Protein AF-A0A419J315-F1 (afdb_monomer_lite)

Structure (mmCIF, N/CA/C/O backbone):
data_AF-A0A419J315-F1
#
_entry.id   AF-A0A419J315-F1
#
loop_
_atom_site.group_PDB
_atom_site.id
_atom_site.type_symbol
_atom_site.label_atom_id
_atom_site.label_alt_id
_atom_site.label_comp_id
_atom_site.label_asym_id
_atom_site.label_entity_id
_atom_site.label_seq_id
_atom_site.pdbx_PDB_ins_code
_atom_site.Cartn_x
_atom_site.Cartn_y
_atom_site.Cartn_z
_atom_site.occupancy
_atom_site.B_iso_or_equiv
_atom_site.auth_seq_id
_atom_site.auth_comp_id
_atom_site.auth_asym_id
_atom_site.auth_atom_id
_atom_site.pdbx_PDB_model_num
ATOM 1 N N . MET A 1 1 ? -67.807 -44.925 152.491 1.00 48.72 1 MET A N 1
ATOM 2 C CA . MET A 1 1 ? -67.220 -45.698 151.368 1.00 48.72 1 MET A CA 1
ATOM 3 C C . MET A 1 1 ? -68.421 -46.192 150.559 1.00 48.72 1 MET A C 1
ATOM 5 O O . MET A 1 1 ? -69.173 -46.957 151.130 1.00 48.72 1 MET A O 1
ATOM 9 N N . ILE A 1 2 ? -68.850 -45.632 149.417 1.00 40.81 2 ILE A N 1
ATOM 10 C CA . ILE A 1 2 ? -68.286 -45.580 148.043 1.00 40.81 2 ILE A CA 1
ATOM 11 C C . ILE A 1 2 ? -69.176 -44.570 147.248 1.00 40.81 2 ILE A C 1
ATOM 13 O O . ILE A 1 2 ? -70.391 -44.683 147.312 1.00 40.81 2 ILE A O 1
ATOM 17 N N . ARG A 1 3 ? -68.647 -43.406 146.827 1.00 40.25 3 ARG A N 1
ATOM 18 C CA . ARG A 1 3 ? -68.330 -42.902 145.454 1.00 40.25 3 ARG A CA 1
ATOM 19 C C . ARG A 1 3 ? -69.473 -42.364 144.549 1.00 40.25 3 ARG A C 1
ATOM 21 O O . ARG A 1 3 ? -70.378 -43.078 144.152 1.00 40.25 3 ARG A O 1
ATOM 28 N N . LYS A 1 4 ? -69.265 -41.085 144.178 1.00 53.16 4 LYS A N 1
ATOM 29 C CA . LYS A 1 4 ? -69.706 -40.265 143.023 1.00 53.16 4 LYS A CA 1
ATOM 30 C C . LYS A 1 4 ? -69.964 -41.030 141.710 1.00 53.16 4 LYS A C 1
ATOM 32 O O . LYS A 1 4 ? -69.176 -41.921 141.427 1.00 53.16 4 LYS A O 1
ATOM 37 N N . ILE A 1 5 ? -70.911 -40.542 140.885 1.00 44.50 5 ILE A N 1
ATOM 38 C CA . ILE A 1 5 ? -70.876 -40.420 139.397 1.00 44.50 5 ILE A CA 1
ATOM 39 C C . ILE A 1 5 ? -72.113 -39.591 138.939 1.00 44.50 5 ILE A C 1
ATOM 41 O O . ILE A 1 5 ? -73.244 -40.003 139.157 1.00 44.50 5 ILE A O 1
ATOM 45 N N . SER A 1 6 ? -71.891 -38.330 138.520 1.00 46.44 6 SER A N 1
ATOM 46 C CA . SER A 1 6 ? -72.154 -37.750 137.171 1.00 46.44 6 SER A CA 1
ATOM 47 C C . SER A 1 6 ? -73.630 -37.449 136.849 1.00 46.44 6 SER A C 1
ATOM 49 O O . SER A 1 6 ? -74.383 -38.379 136.626 1.00 46.44 6 SER A O 1
ATOM 51 N N . VAL A 1 7 ? -74.172 -36.229 136.702 1.00 49.31 7 VAL A N 1
ATOM 52 C CA . VAL A 1 7 ? -73.713 -34.867 136.302 1.00 49.31 7 VAL A CA 1
ATOM 53 C C . VAL A 1 7 ? -73.042 -34.755 134.918 1.00 49.31 7 VAL A C 1
ATOM 55 O O . VAL A 1 7 ? -72.811 -33.656 134.440 1.00 49.31 7 VAL A O 1
ATOM 58 N N . VAL A 1 8 ? -72.820 -35.853 134.186 1.00 47.88 8 VAL A N 1
ATOM 59 C CA . VAL A 1 8 ? -72.066 -35.805 132.905 1.00 47.88 8 VAL A CA 1
ATOM 60 C C . VAL A 1 8 ? -72.914 -36.121 131.662 1.00 47.88 8 VAL A C 1
ATOM 62 O O . VAL A 1 8 ? -72.486 -35.847 130.550 1.00 47.88 8 VAL A O 1
ATOM 65 N N . ALA A 1 9 ? -74.148 -36.613 131.798 1.00 46.22 9 ALA A N 1
ATOM 66 C CA . ALA A 1 9 ? -74.893 -37.108 130.633 1.00 46.22 9 ALA A CA 1
ATOM 67 C C . ALA A 1 9 ? -75.728 -36.059 129.866 1.00 46.22 9 ALA A C 1
ATOM 69 O O . ALA A 1 9 ? -76.146 -36.347 128.751 1.00 46.22 9 ALA A O 1
ATOM 70 N N . LEU A 1 10 ? -75.968 -34.856 130.408 1.00 41.69 10 LEU A N 1
ATOM 71 C CA . LEU A 1 10 ? -76.862 -33.869 129.766 1.00 41.69 10 LEU A CA 1
ATOM 72 C C . LEU A 1 10 ? -76.139 -32.665 129.129 1.00 41.69 10 LEU A C 1
ATOM 74 O O . LEU A 1 10 ? -76.774 -31.861 128.458 1.00 41.69 10 LEU A O 1
ATOM 78 N N . CYS A 1 11 ? -74.812 -32.570 129.263 1.00 45.22 11 CYS A N 1
ATOM 79 C CA . CYS A 1 11 ? -73.994 -31.523 128.627 1.00 45.22 11 CYS A CA 1
ATOM 80 C C . CYS A 1 11 ? -73.367 -31.943 127.281 1.00 45.22 11 CYS A C 1
ATOM 82 O O . CYS A 1 11 ? -72.535 -31.211 126.756 1.00 45.22 11 CYS A O 1
ATOM 84 N N . ILE A 1 12 ? -73.728 -33.103 126.715 1.00 52.25 12 ILE A N 1
ATOM 85 C CA . ILE A 1 12 ? -73.026 -33.683 125.550 1.00 52.25 12 ILE A CA 1
ATOM 86 C C . ILE A 1 12 ? -73.740 -33.459 124.199 1.00 52.25 12 ILE A C 1
ATOM 88 O O . ILE A 1 12 ? -73.181 -33.809 123.169 1.00 52.25 12 ILE A O 1
ATOM 92 N N . ILE A 1 13 ? -74.923 -32.833 124.131 1.00 47.94 13 ILE A N 1
ATOM 93 C CA . ILE A 1 13 ? -75.689 -32.813 122.859 1.00 47.94 13 ILE A CA 1
ATOM 94 C C . ILE A 1 13 ? -75.848 -31.438 122.183 1.00 47.94 13 ILE A C 1
ATOM 96 O O . ILE A 1 13 ? -76.249 -31.407 121.028 1.00 47.94 13 ILE A O 1
ATOM 100 N N . LEU A 1 14 ? -75.463 -30.300 122.777 1.00 45.94 14 LEU A N 1
ATOM 101 C CA . LEU A 1 14 ? -75.702 -29.000 122.112 1.00 45.94 14 LEU A CA 1
ATOM 102 C C . LEU A 1 14 ? -74.566 -27.967 122.209 1.00 45.94 14 LEU A C 1
ATOM 104 O O . LEU A 1 14 ? -74.804 -26.770 122.331 1.00 45.94 14 LEU A O 1
ATOM 108 N N . LEU A 1 15 ? -73.320 -28.419 122.090 1.00 45.47 15 LEU A N 1
ATOM 109 C CA . LEU A 1 15 ? -72.230 -27.565 121.617 1.00 45.47 15 LEU A CA 1
ATOM 110 C C . LEU A 1 15 ? -71.764 -28.148 120.288 1.00 45.47 15 LEU A C 1
ATOM 112 O O . LEU A 1 15 ? -70.861 -28.979 120.241 1.00 45.47 15 LEU A O 1
ATOM 116 N N . ALA A 1 16 ? -72.425 -27.729 119.208 1.00 50.03 16 ALA A N 1
ATOM 117 C CA . ALA A 1 16 ? -71.843 -27.777 117.877 1.00 50.03 16 ALA A CA 1
ATOM 118 C C . ALA A 1 16 ? -70.622 -26.849 117.897 1.00 50.03 16 ALA A C 1
ATOM 120 O O . ALA A 1 16 ? -70.699 -25.663 117.588 1.00 50.03 16 ALA A O 1
ATOM 121 N N . ILE A 1 17 ? -69.501 -27.384 118.376 1.00 52.06 17 ILE A N 1
ATOM 122 C CA . ILE A 1 17 ? -68.183 -26.819 118.143 1.00 52.06 17 ILE A CA 1
ATOM 123 C C . ILE A 1 17 ? -68.009 -26.946 116.634 1.00 52.06 17 ILE A C 1
ATOM 125 O O . ILE A 1 17 ? -67.772 -28.039 116.121 1.00 52.06 17 ILE A O 1
ATOM 129 N N . ASN A 1 18 ? -68.240 -25.853 115.914 1.00 51.28 18 ASN A N 1
ATOM 130 C CA . ASN A 1 18 ? -67.851 -25.759 114.520 1.00 51.28 18 ASN A CA 1
ATOM 131 C C . ASN A 1 18 ? -66.328 -25.901 114.495 1.00 51.28 18 ASN A C 1
ATOM 133 O O . ASN A 1 18 ? -65.599 -24.955 114.769 1.00 51.28 18 ASN A O 1
ATOM 137 N N . ALA A 1 19 ? -65.861 -27.119 114.236 1.00 52.50 19 ALA A N 1
ATOM 138 C CA . ALA A 1 19 ? -64.467 -27.449 113.987 1.00 52.50 19 ALA A CA 1
ATOM 139 C C . ALA A 1 19 ? -64.084 -27.020 112.561 1.00 52.50 19 ALA A C 1
ATOM 141 O O . ALA A 1 19 ? -63.634 -27.832 111.756 1.00 52.50 19 ALA A O 1
ATOM 142 N N . PHE A 1 20 ? -64.310 -25.748 112.239 1.00 55.22 20 PHE A N 1
ATOM 143 C CA . PHE A 1 20 ? -63.780 -25.118 111.039 1.00 55.22 20 PHE A CA 1
ATOM 144 C C . PHE A 1 20 ? -62.662 -24.174 111.475 1.00 55.22 20 PHE A C 1
ATOM 146 O O . PHE A 1 20 ? -62.770 -23.521 112.512 1.00 55.22 20 PHE A O 1
ATOM 153 N N . ALA A 1 21 ? -61.552 -24.189 110.737 1.00 59.53 21 ALA A N 1
ATOM 154 C CA . ALA A 1 21 ? -60.417 -23.310 110.988 1.00 59.53 21 ALA A CA 1
ATOM 155 C C . ALA A 1 21 ? -60.885 -21.845 111.065 1.00 59.53 21 ALA A C 1
ATOM 157 O O . ALA A 1 21 ? -61.791 -21.461 110.329 1.00 59.53 21 ALA A O 1
ATOM 158 N N . ASP A 1 22 ? -60.248 -21.049 111.933 1.00 62.78 22 ASP A N 1
ATOM 159 C CA . ASP A 1 22 ? -60.593 -19.647 112.265 1.00 62.78 22 ASP A CA 1
ATOM 160 C C . ASP A 1 22 ? -60.729 -18.731 111.029 1.00 62.78 22 ASP A C 1
ATOM 162 O O . ASP A 1 22 ? -61.343 -17.671 111.072 1.00 62.78 22 ASP A O 1
ATOM 166 N N . ASP A 1 23 ? -60.178 -19.178 109.901 1.00 67.19 23 ASP A N 1
ATOM 167 C CA . ASP A 1 23 ? -60.066 -18.428 108.662 1.00 67.19 23 ASP A CA 1
ATOM 168 C C . ASP A 1 23 ? -61.000 -18.925 107.544 1.00 67.19 23 ASP A C 1
ATOM 170 O O . ASP A 1 23 ? -60.824 -18.552 106.387 1.00 67.19 23 ASP A O 1
ATOM 174 N N . VAL A 1 24 ? -61.993 -19.772 107.856 1.00 70.69 24 VAL A N 1
ATOM 175 C CA . VAL A 1 24 ? -63.027 -20.226 106.908 1.00 70.69 24 VAL A CA 1
ATOM 176 C C . VAL A 1 24 ? -64.416 -19.866 107.432 1.00 70.69 24 VAL A C 1
ATOM 178 O O . VAL A 1 24 ? -64.841 -20.340 108.482 1.00 70.69 24 VAL A O 1
ATOM 181 N N . SER A 1 25 ? -65.168 -19.068 106.674 1.00 72.38 25 SER A N 1
ATOM 182 C CA . SER A 1 25 ? -66.576 -18.770 106.955 1.00 72.38 25 SER A CA 1
ATOM 183 C C . SER A 1 25 ? -67.476 -19.339 105.864 1.00 72.38 25 SER A C 1
ATOM 185 O O . SER A 1 25 ? -67.150 -19.272 104.681 1.00 72.38 25 SER A O 1
ATOM 187 N N . ILE A 1 26 ? -68.615 -19.903 106.262 1.00 74.88 26 ILE A N 1
ATOM 188 C CA . ILE A 1 26 ? -69.674 -20.326 105.345 1.00 74.88 26 ILE A CA 1
ATOM 189 C C . ILE A 1 26 ? -70.884 -19.448 105.636 1.00 74.88 26 ILE A C 1
ATOM 191 O O . ILE A 1 26 ? -71.366 -19.424 106.770 1.00 74.88 26 ILE A O 1
ATOM 195 N N . ASP A 1 27 ? -71.345 -18.684 104.647 1.00 74.62 27 ASP A N 1
ATOM 196 C CA . ASP A 1 27 ? -72.536 -17.854 104.828 1.00 74.62 27 ASP A CA 1
ATOM 197 C C . ASP A 1 27 ? -73.837 -18.670 104.710 1.00 74.62 27 ASP A C 1
ATOM 199 O O . ASP A 1 27 ? -73.843 -19.851 104.362 1.00 74.62 27 ASP A O 1
ATOM 203 N N . SER A 1 28 ? -74.975 -18.043 105.013 1.00 72.44 28 SER A N 1
ATOM 204 C CA . SER A 1 28 ? -76.290 -18.699 104.974 1.00 72.44 28 SER A CA 1
ATOM 205 C C . SER A 1 28 ? -76.731 -19.144 103.575 1.00 72.44 28 SER A C 1
ATOM 207 O O . SER A 1 28 ? -77.719 -19.866 103.458 1.00 72.44 28 SER A O 1
ATOM 209 N N . SER A 1 29 ? -76.016 -18.727 102.526 1.00 68.94 29 SER A N 1
ATOM 210 C CA . SER A 1 29 ? -76.229 -19.176 101.148 1.00 68.94 29 SER A CA 1
ATOM 211 C C . SER A 1 29 ? -75.293 -20.328 100.762 1.00 68.94 29 SER A C 1
ATOM 213 O O . SER A 1 29 ? -75.338 -20.791 99.625 1.00 68.94 29 SER A O 1
ATOM 215 N N . GLY A 1 30 ? -74.468 -20.812 101.698 1.00 70.31 30 GLY A N 1
ATOM 216 C CA . GLY A 1 30 ? -73.513 -21.894 101.478 1.00 70.31 30 GLY A CA 1
ATOM 217 C C . GLY A 1 30 ? -72.209 -21.447 100.817 1.00 70.31 30 GLY A C 1
ATOM 218 O O . GLY A 1 30 ? -71.422 -22.307 100.423 1.00 70.31 30 GLY A O 1
ATOM 219 N N . ASN A 1 31 ? -71.952 -20.138 100.691 1.00 71.12 31 ASN A N 1
ATOM 220 C CA . ASN A 1 31 ? -70.699 -19.664 100.107 1.00 71.12 31 ASN A CA 1
ATOM 221 C C . ASN A 1 31 ? -69.565 -19.846 101.113 1.00 71.12 31 ASN A C 1
ATOM 223 O O . ASN A 1 31 ? -69.622 -19.294 102.213 1.00 71.12 31 ASN A O 1
ATOM 227 N N . VAL A 1 32 ? -68.525 -20.575 100.715 1.00 75.38 32 VAL A N 1
ATOM 228 C CA . VAL A 1 32 ? -67.302 -20.751 101.503 1.00 75.38 32 VAL A CA 1
ATOM 229 C C . VAL A 1 32 ? -66.340 -19.608 101.183 1.00 75.38 32 VAL A C 1
ATOM 231 O O . VAL A 1 32 ? -65.978 -19.403 100.026 1.00 75.38 32 VAL A O 1
ATOM 234 N N . LYS A 1 33 ? -65.918 -18.861 102.204 1.00 70.88 33 LYS A N 1
ATOM 235 C CA . LYS A 1 33 ? -64.875 -17.834 102.122 1.00 70.88 33 LYS A CA 1
ATOM 236 C C . LYS A 1 33 ? -63.720 -18.243 103.016 1.00 70.88 33 LYS A C 1
ATOM 238 O O . LYS A 1 33 ? -63.938 -18.474 104.203 1.00 70.88 33 LYS A O 1
ATOM 243 N N . THR A 1 34 ? -62.516 -18.288 102.469 1.00 73.44 34 THR A N 1
ATOM 244 C CA . THR A 1 34 ? -61.284 -18.392 103.255 1.00 73.44 34 THR A CA 1
ATOM 245 C C . THR A 1 34 ? -60.625 -17.015 103.361 1.00 73.44 34 THR A C 1
ATOM 247 O O . THR A 1 34 ? -60.833 -16.183 102.476 1.00 73.44 34 THR A O 1
ATOM 250 N N . GLY A 1 35 ? -59.831 -16.750 104.398 1.00 69.75 35 GLY A N 1
ATOM 251 C CA . GLY A 1 35 ? -59.024 -15.525 104.475 1.00 69.75 35 GLY A CA 1
ATOM 252 C C . GLY A 1 35 ? -59.645 -14.307 105.099 1.00 69.75 35 GLY A C 1
ATOM 253 O O . GLY A 1 35 ? -59.346 -13.178 104.715 1.00 69.75 35 GLY A O 1
ATOM 254 N N . VAL A 1 36 ? -60.555 -14.532 106.028 1.00 63.62 36 VAL A N 1
ATOM 255 C CA . VAL A 1 36 ? -61.352 -13.485 106.646 1.00 63.62 36 VAL A CA 1
ATOM 256 C C . VAL A 1 36 ? -60.534 -12.665 107.658 1.00 63.62 36 VAL A C 1
ATOM 258 O O . VAL A 1 36 ? -60.935 -11.539 107.955 1.00 63.62 36 VAL A O 1
ATOM 261 N N . SER A 1 37 ? -59.393 -13.172 108.163 1.00 64.62 37 SER A N 1
ATOM 262 C CA . SER A 1 37 ? -58.620 -12.512 109.235 1.00 64.62 37 SER A CA 1
ATOM 263 C C . SER A 1 37 ? -57.220 -11.977 108.871 1.00 64.62 37 SER A C 1
ATOM 265 O O . SER A 1 37 ? -56.680 -11.183 109.647 1.00 64.62 37 SER A O 1
ATOM 267 N N . ASN A 1 38 ? -56.602 -12.342 107.733 1.00 56.88 38 ASN A N 1
ATOM 268 C CA . ASN A 1 38 ? -55.237 -11.897 107.377 1.00 56.88 38 ASN A CA 1
ATOM 269 C C . ASN A 1 38 ? -54.911 -11.989 105.866 1.00 56.88 38 ASN A C 1
ATOM 271 O O . ASN A 1 38 ? -55.544 -12.720 105.119 1.00 56.88 38 ASN A O 1
ATOM 275 N N . ALA A 1 39 ? -53.901 -11.224 105.420 1.00 56.06 39 ALA A N 1
ATOM 276 C CA . ALA A 1 39 ? -53.636 -10.893 104.008 1.00 56.06 39 ALA A CA 1
ATOM 277 C C . ALA A 1 39 ? -53.181 -12.043 103.081 1.00 56.06 39 ALA A C 1
ATOM 279 O O . ALA A 1 39 ? -53.161 -11.848 101.870 1.00 56.06 39 ALA A O 1
ATOM 280 N N . ASN A 1 40 ? -52.836 -13.222 103.609 1.00 57.28 40 ASN A N 1
ATOM 281 C CA . ASN A 1 40 ? -52.313 -14.346 102.819 1.00 57.28 40 ASN A CA 1
ATOM 282 C C . ASN A 1 40 ? -53.146 -15.602 103.055 1.00 57.28 40 ASN A C 1
ATOM 284 O O . ASN A 1 40 ? -52.690 -16.561 103.676 1.00 57.28 40 ASN A O 1
ATOM 288 N N . ALA A 1 41 ? -54.383 -15.568 102.592 1.00 57.16 41 ALA A N 1
ATOM 289 C CA . ALA A 1 41 ? -55.269 -16.702 102.695 1.00 57.16 41 ALA A CA 1
ATOM 290 C C . ALA A 1 41 ? -55.260 -17.520 101.417 1.00 57.16 41 ALA A C 1
ATOM 292 O O . ALA A 1 41 ? -55.690 -17.056 100.362 1.00 57.16 41 ALA A O 1
ATOM 293 N N . GLU A 1 42 ? -54.773 -18.744 101.528 1.00 60.69 42 GLU A N 1
ATOM 294 C CA . GLU A 1 42 ? -54.694 -19.675 100.418 1.00 60.69 42 GLU A CA 1
ATOM 295 C C . GLU A 1 42 ? -55.783 -20.738 100.584 1.00 60.69 42 GLU A C 1
ATOM 297 O O . GLU A 1 42 ? -55.799 -21.488 101.561 1.00 60.69 42 GLU A O 1
ATOM 302 N N . PHE A 1 43 ? -56.727 -20.782 99.642 1.00 68.25 43 PHE A N 1
ATOM 303 C CA . PHE A 1 43 ? -57.645 -21.910 99.507 1.00 68.25 43 PHE A CA 1
ATOM 304 C C . PHE A 1 43 ? -57.031 -22.916 98.538 1.00 68.25 43 PHE A C 1
ATOM 306 O O . PHE A 1 43 ? -57.251 -22.849 97.328 1.00 68.25 43 PHE A O 1
ATOM 313 N N . GLU A 1 44 ? -56.221 -23.827 99.071 1.00 63.34 44 GLU A N 1
ATOM 314 C CA . GLU A 1 44 ? -55.621 -24.899 98.285 1.00 63.34 44 GLU A CA 1
ATOM 315 C C . GLU A 1 44 ? -56.597 -26.082 98.172 1.00 63.34 44 GLU A C 1
ATOM 317 O O . GLU A 1 44 ? -56.945 -26.726 99.163 1.00 63.34 44 GLU A O 1
ATOM 322 N N . VAL A 1 45 ? -57.033 -26.385 96.946 1.00 67.75 45 VAL A N 1
ATOM 323 C CA . VAL A 1 45 ? -57.794 -27.601 96.629 1.00 67.75 45 VAL A CA 1
ATOM 324 C C . VAL A 1 45 ? -56.944 -28.468 95.711 1.00 67.75 45 VAL A C 1
ATOM 326 O O . VAL A 1 45 ? -56.838 -28.210 94.512 1.00 67.75 45 VAL A O 1
ATOM 329 N N . THR A 1 46 ? -56.322 -29.500 96.275 1.00 58.41 46 THR A N 1
ATOM 330 C CA . THR A 1 46 ? -55.470 -30.435 95.535 1.00 58.41 46 THR A CA 1
ATOM 331 C C . THR A 1 46 ? -56.233 -31.699 95.150 1.00 58.41 46 THR A C 1
ATOM 333 O O . THR A 1 46 ? -56.888 -32.334 95.974 1.00 58.41 46 THR A O 1
ATOM 336 N N . GLY A 1 47 ? -56.142 -32.070 93.871 1.00 59.03 47 GLY A N 1
ATOM 337 C CA 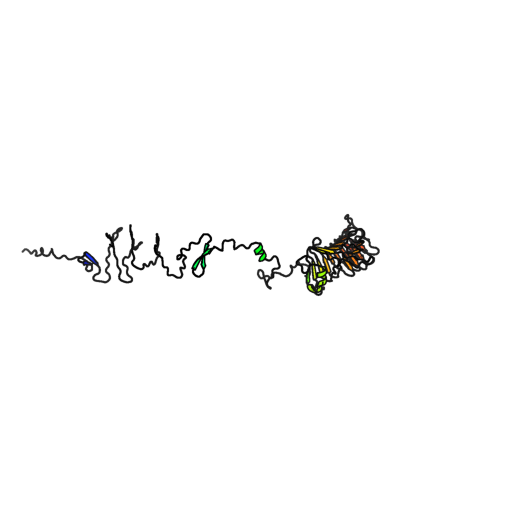. GLY A 1 47 ? -56.529 -33.395 93.390 1.00 59.03 47 GLY A CA 1
ATOM 338 C C . GLY A 1 47 ? -55.367 -34.378 93.554 1.00 59.03 47 GLY A C 1
ATOM 339 O O . GLY A 1 47 ? -54.201 -33.980 93.513 1.00 59.03 47 GLY A O 1
ATOM 340 N N . GLY A 1 48 ? -55.667 -35.662 93.761 1.00 59.38 48 GLY A N 1
ATOM 341 C CA . GLY A 1 48 ? -54.654 -36.720 93.776 1.00 59.38 48 GLY A CA 1
ATOM 342 C C . GLY A 1 48 ? -54.015 -36.939 92.398 1.00 59.38 48 GLY A C 1
ATOM 343 O O . GLY A 1 48 ? -54.377 -36.307 91.405 1.00 59.38 48 GLY A O 1
ATOM 344 N N . SER A 1 49 ? -53.052 -37.860 92.307 1.00 51.62 49 SER A N 1
ATOM 345 C CA . SER A 1 49 ? -52.366 -38.167 91.045 1.00 51.62 49 SER A CA 1
ATOM 346 C C . SER A 1 49 ? -53.353 -38.616 89.956 1.00 51.62 49 SER A C 1
ATOM 348 O O . SER A 1 49 ? -53.820 -39.754 89.984 1.00 51.62 49 SER A O 1
ATOM 350 N N . GLY A 1 50 ? -53.622 -37.735 88.987 1.00 53.66 50 GLY A N 1
ATOM 351 C CA . GLY A 1 50 ? -54.500 -37.992 87.839 1.00 53.66 50 GLY A CA 1
ATOM 352 C C . GLY A 1 50 ? -55.881 -37.327 87.894 1.00 53.66 50 GLY A C 1
ATOM 353 O O . GLY A 1 50 ? -56.658 -37.514 86.962 1.00 53.66 50 GLY A O 1
ATOM 354 N N . GLU A 1 51 ? -56.189 -36.538 88.928 1.00 55.84 51 GLU A N 1
ATOM 355 C CA . GLU A 1 51 ? -57.498 -35.895 89.122 1.00 55.84 51 GLU A CA 1
ATOM 356 C C . GLU A 1 51 ? -57.346 -34.373 89.309 1.00 55.84 51 GLU A C 1
ATOM 358 O O . GLU A 1 51 ? -56.378 -33.896 89.900 1.00 55.84 51 GLU A O 1
ATOM 363 N N . GLY A 1 52 ? -58.288 -33.584 88.778 1.00 55.94 52 GLY A N 1
ATOM 364 C CA . GLY A 1 52 ? -58.282 -32.122 88.923 1.00 55.94 52 GLY A CA 1
ATOM 365 C C . GLY A 1 52 ? -58.769 -31.684 90.307 1.00 55.94 52 GLY A C 1
ATOM 366 O O . GLY A 1 52 ? -59.736 -32.242 90.813 1.00 55.94 52 GLY A O 1
ATOM 367 N N . GLY A 1 53 ? -58.129 -30.674 90.908 1.00 63.25 53 GLY A N 1
ATOM 368 C CA . GLY A 1 53 ? -58.510 -30.164 92.234 1.00 63.25 53 GLY A CA 1
ATOM 369 C C . GLY A 1 53 ? -59.910 -29.541 92.271 1.00 63.25 53 GLY A C 1
ATOM 370 O O . GLY A 1 53 ? -60.728 -29.898 93.112 1.00 63.25 53 GLY A O 1
ATOM 371 N N . ILE A 1 54 ? -60.227 -28.655 91.320 1.00 69.44 54 ILE A N 1
ATOM 372 C CA . ILE A 1 54 ? -61.545 -28.011 91.206 1.00 69.44 54 ILE A CA 1
ATOM 373 C C . ILE A 1 54 ? -62.153 -28.350 89.841 1.00 69.44 54 ILE A C 1
ATOM 375 O O . ILE A 1 54 ? -61.662 -27.890 88.810 1.00 69.44 54 ILE A O 1
ATOM 379 N N . LEU A 1 55 ? -63.246 -29.122 89.829 1.00 62.78 55 LEU A N 1
ATOM 380 C CA . LEU A 1 55 ? -64.072 -29.351 88.639 1.00 62.78 55 LEU A CA 1
ATOM 381 C C . LEU A 1 55 ? -65.339 -28.495 88.715 1.00 62.78 55 LEU A C 1
ATOM 383 O O . LEU A 1 55 ? -66.324 -28.863 89.354 1.00 62.78 55 LEU A O 1
ATOM 387 N N . GLY A 1 56 ? -65.320 -27.348 88.042 1.00 66.38 56 GLY A N 1
ATOM 388 C CA . GLY A 1 56 ? -66.505 -26.514 87.888 1.00 66.38 56 GLY A CA 1
ATOM 389 C C . GLY A 1 56 ? -67.421 -27.037 86.784 1.00 66.38 56 GLY A C 1
ATOM 390 O O . GLY A 1 56 ? -67.063 -26.967 85.611 1.00 66.38 56 GLY A O 1
ATOM 391 N N . SER A 1 57 ? -68.614 -27.517 87.136 1.00 61.56 57 SER A N 1
ATOM 392 C CA . SER A 1 57 ? -69.669 -27.871 86.177 1.00 61.56 57 SER A CA 1
ATOM 393 C C . SER A 1 57 ? -70.844 -26.913 86.334 1.00 61.56 57 SER A C 1
ATOM 395 O O . SER A 1 57 ? -71.432 -26.824 87.409 1.00 61.56 57 SER A O 1
ATOM 397 N N . ALA A 1 58 ? -71.210 -26.222 85.258 1.00 60.97 58 ALA A N 1
ATOM 398 C CA . ALA A 1 58 ? -72.360 -25.330 85.223 1.00 60.97 58 ALA A CA 1
ATOM 399 C C . ALA A 1 58 ? -73.313 -25.739 84.093 1.00 60.97 58 ALA A C 1
ATOM 401 O O . ALA A 1 58 ? -72.876 -26.094 83.001 1.00 60.97 58 ALA A O 1
ATOM 402 N N . SER A 1 59 ? -74.621 -25.695 84.357 1.00 56.97 59 SER A N 1
ATOM 403 C CA . SER A 1 59 ? -75.664 -25.968 83.361 1.00 56.97 59 SER A CA 1
ATOM 404 C C . SER A 1 59 ? -76.657 -24.804 83.317 1.00 56.97 59 SER A C 1
ATOM 406 O O . SER A 1 59 ? -77.011 -24.258 84.360 1.00 56.97 59 SER A O 1
ATOM 408 N N . GLY A 1 60 ? -77.066 -24.398 82.110 1.00 55.50 60 GLY A N 1
ATOM 409 C CA . GLY A 1 60 ? -77.909 -23.220 81.867 1.00 55.50 60 GLY A CA 1
ATOM 410 C C . GLY A 1 60 ? -77.209 -22.124 81.053 1.00 55.50 60 GLY A C 1
ATOM 411 O O . GLY A 1 60 ? -75.999 -22.155 80.837 1.00 55.50 60 GLY A O 1
ATOM 412 N N . THR A 1 61 ? -77.974 -21.150 80.558 1.00 49.22 61 THR A N 1
ATOM 413 C CA . THR A 1 61 ? -77.440 -20.015 79.788 1.00 49.22 61 THR A CA 1
ATOM 414 C C . THR A 1 61 ? -76.756 -19.007 80.712 1.00 49.22 61 THR A C 1
ATOM 416 O O . THR A 1 61 ? -77.396 -18.497 81.627 1.00 49.22 61 THR A O 1
ATOM 419 N N . GLY A 1 62 ? -75.484 -18.688 80.449 1.00 55.88 62 GLY A N 1
ATOM 420 C CA . GLY A 1 62 ? -74.729 -17.666 81.189 1.00 55.88 62 GLY A CA 1
ATOM 421 C C . GLY A 1 62 ? -74.096 -18.139 82.502 1.00 55.88 62 GLY A C 1
ATOM 422 O O . GLY A 1 62 ? -73.694 -17.305 83.308 1.00 55.88 62 GLY A O 1
ATOM 423 N N . ALA A 1 63 ? -74.014 -19.451 82.733 1.00 56.75 63 ALA A N 1
ATOM 424 C CA . ALA A 1 63 ? -73.422 -20.010 83.942 1.00 56.75 63 ALA A CA 1
ATOM 425 C C . ALA A 1 63 ? -71.939 -20.374 83.730 1.00 56.75 63 ALA A C 1
ATOM 427 O O . ALA A 1 63 ? -71.575 -20.951 82.706 1.00 56.75 63 ALA A O 1
ATOM 428 N N . SER A 1 64 ? -71.097 -20.062 84.716 1.00 57.81 64 SER A N 1
ATOM 429 C CA . SER A 1 64 ? -69.656 -20.346 84.701 1.00 57.81 64 SER A CA 1
ATOM 430 C C . SER A 1 64 ? -69.337 -21.465 85.688 1.00 57.81 64 SER A C 1
ATOM 432 O O . SER A 1 64 ? -69.745 -21.389 86.843 1.00 57.81 64 SER A O 1
ATOM 434 N N . GLY A 1 65 ? -68.604 -22.495 85.252 1.00 66.50 65 GLY A N 1
ATOM 435 C CA . GLY A 1 65 ? -68.178 -23.592 86.133 1.00 66.50 65 GLY A CA 1
ATOM 436 C C . GLY A 1 65 ? -67.170 -23.135 87.192 1.00 66.50 65 GLY A C 1
ATOM 437 O O . GLY A 1 65 ? -67.312 -23.465 88.364 1.00 66.50 65 GLY A O 1
ATOM 438 N N . VAL A 1 66 ? -66.179 -22.339 86.784 1.00 70.94 66 VAL A N 1
ATOM 439 C CA . VAL A 1 66 ? -65.237 -21.636 87.665 1.00 70.94 66 VAL A CA 1
ATOM 440 C C . VAL A 1 66 ? -65.170 -20.188 87.187 1.00 70.94 66 VAL A C 1
ATOM 442 O O . VAL A 1 66 ? -64.989 -19.945 85.994 1.00 70.94 66 VAL A O 1
ATOM 445 N N . TYR A 1 67 ? -65.350 -19.226 88.093 1.00 63.78 67 TYR A N 1
ATOM 446 C CA . TYR A 1 67 ? -65.350 -17.800 87.766 1.00 63.78 67 TYR A CA 1
ATOM 447 C C . TYR A 1 67 ? -64.365 -17.053 88.664 1.00 63.78 67 TYR A C 1
ATOM 449 O O . TYR A 1 67 ? -64.640 -16.822 89.838 1.00 63.78 67 TYR A O 1
ATOM 457 N N . GLY A 1 68 ? -63.203 -16.705 88.109 1.00 65.94 68 GLY A N 1
ATOM 458 C CA . GLY A 1 68 ? -62.197 -15.888 88.784 1.00 65.94 68 GLY A CA 1
ATOM 459 C C . GLY A 1 68 ? -62.280 -14.439 88.312 1.00 65.94 68 GLY A C 1
ATOM 460 O O . GLY A 1 68 ? -62.042 -14.170 87.135 1.00 65.94 68 GLY A O 1
ATOM 461 N N . ILE A 1 69 ? -62.594 -13.507 89.216 1.00 58.25 69 ILE A N 1
ATOM 462 C CA . ILE A 1 69 ? -62.430 -12.067 88.977 1.00 58.25 69 ILE A CA 1
ATOM 463 C C . ILE A 1 69 ? -61.219 -11.602 89.771 1.00 58.25 69 ILE A C 1
ATOM 465 O O . ILE A 1 69 ? -61.157 -11.811 90.980 1.00 58.25 69 ILE A O 1
ATOM 469 N N . ASN A 1 70 ? -60.307 -10.907 89.099 1.00 56.94 70 ASN A N 1
ATOM 470 C CA . ASN A 1 70 ? -59.312 -10.096 89.773 1.00 56.94 70 ASN A CA 1
ATOM 471 C C . ASN A 1 70 ? -59.658 -8.609 89.614 1.00 56.94 70 ASN A C 1
ATOM 473 O O . ASN A 1 70 ? -59.883 -8.149 88.495 1.00 56.94 70 ASN A O 1
ATOM 477 N N . THR A 1 71 ? -59.751 -7.871 90.721 1.00 58.56 71 THR A N 1
ATOM 478 C CA . THR A 1 71 ? -60.084 -6.434 90.721 1.00 58.56 71 THR A CA 1
ATOM 479 C C . THR A 1 71 ? -58.878 -5.530 91.000 1.00 58.56 71 THR A C 1
ATOM 481 O O . THR A 1 71 ? -59.042 -4.311 91.039 1.00 58.56 71 THR A O 1
ATOM 484 N N . SER A 1 72 ? -57.687 -6.097 91.219 1.00 54.97 72 SER A N 1
ATOM 485 C CA . SER A 1 72 ? -56.433 -5.393 91.511 1.00 54.97 72 SER A CA 1
ATOM 486 C C . SER A 1 72 ? -55.431 -5.518 90.356 1.00 54.97 72 SER A C 1
ATOM 488 O O . SER A 1 72 ? -55.475 -6.428 89.535 1.00 54.97 72 SER A O 1
ATOM 490 N N . PHE A 1 73 ? -54.526 -4.547 90.235 1.00 49.44 73 PHE A N 1
ATOM 491 C CA . PHE A 1 73 ? -53.505 -4.557 89.187 1.00 49.44 73 PHE A CA 1
ATOM 492 C C . PHE A 1 73 ? -52.328 -5.455 89.596 1.00 49.44 73 PHE A C 1
ATOM 494 O O . PHE A 1 73 ? -51.748 -5.237 90.655 1.00 49.44 73 PHE A O 1
ATOM 501 N N . GLY A 1 74 ? -51.939 -6.402 88.735 1.00 49.94 74 GLY A N 1
ATOM 502 C CA . GLY A 1 74 ? -50.766 -7.270 88.936 1.00 49.94 74 GLY A CA 1
ATOM 503 C C . GLY A 1 74 ? -51.070 -8.697 89.405 1.00 49.94 74 GLY A C 1
ATOM 504 O O . GLY A 1 74 ? -50.149 -9.506 89.484 1.00 49.94 74 GLY A O 1
ATOM 505 N N . ASP A 1 75 ? -52.339 -9.019 89.645 1.00 53.97 75 ASP A N 1
ATOM 506 C CA . ASP A 1 75 ? -52.777 -10.318 90.151 1.00 53.97 75 ASP A CA 1
ATOM 507 C C . ASP A 1 75 ? -53.584 -11.102 89.091 1.00 53.97 75 ASP A C 1
ATOM 509 O O . ASP A 1 75 ? -54.115 -10.538 88.130 1.00 53.97 75 ASP A O 1
ATOM 513 N N . TYR A 1 76 ? -53.701 -12.422 89.263 1.00 56.34 76 TYR A N 1
ATOM 514 C CA . TYR A 1 76 ? -54.348 -13.321 88.297 1.00 56.34 76 TYR A CA 1
ATOM 515 C C . TYR A 1 76 ? -55.692 -13.839 88.824 1.00 56.34 76 TYR A C 1
ATOM 517 O O . TYR A 1 76 ? -55.816 -14.170 89.999 1.00 56.34 76 TYR A O 1
ATOM 525 N N . GLY A 1 77 ? -56.707 -13.923 87.955 1.00 61.25 77 GLY A N 1
ATOM 526 C CA . GLY A 1 77 ? -58.004 -14.527 88.302 1.00 61.25 77 GLY A CA 1
ATOM 527 C C . GLY A 1 77 ? -57.981 -16.060 88.268 1.00 61.25 77 GLY A C 1
ATOM 528 O O . GLY A 1 77 ? -58.561 -16.704 89.135 1.00 61.25 77 GLY A O 1
ATOM 529 N N . ILE A 1 78 ? -57.302 -16.646 87.274 1.00 68.19 78 ILE A N 1
ATOM 530 C CA . ILE A 1 78 ? -57.059 -18.091 87.139 1.00 68.19 78 ILE A CA 1
ATOM 531 C C . ILE A 1 78 ? -55.627 -18.263 86.617 1.00 68.19 78 ILE A C 1
ATOM 533 O O . ILE A 1 78 ? -55.286 -17.705 85.574 1.00 68.19 78 ILE A O 1
ATOM 537 N N . LEU A 1 79 ? -54.799 -19.030 87.329 1.00 57.50 79 LEU A N 1
ATOM 538 C CA . LEU A 1 79 ? -53.422 -19.350 86.945 1.00 57.50 79 LEU A CA 1
ATOM 539 C C . LEU A 1 79 ? -53.305 -20.868 86.758 1.00 57.50 79 LEU A C 1
ATOM 541 O O . LEU A 1 79 ? -53.505 -21.618 87.708 1.00 57.50 79 LEU A O 1
ATOM 545 N N . GLY A 1 80 ? -53.015 -21.338 85.544 1.00 61.12 80 GLY A N 1
ATOM 546 C CA . GLY A 1 80 ? -52.751 -22.764 85.321 1.00 61.12 80 GLY A CA 1
ATOM 547 C C . GLY A 1 80 ? -51.304 -23.155 85.626 1.00 61.12 80 GLY A C 1
ATOM 548 O O . GLY A 1 80 ? -50.418 -22.303 85.697 1.00 61.12 80 GLY A O 1
ATOM 549 N N . TYR A 1 81 ? -51.055 -24.458 85.776 1.00 47.25 81 TYR A N 1
ATOM 550 C CA . TYR A 1 81 ? -49.737 -25.031 86.076 1.00 47.25 81 TYR A CA 1
ATOM 551 C C . TYR A 1 81 ? -49.309 -26.035 84.991 1.00 47.25 81 TYR A C 1
ATOM 553 O O . TYR A 1 81 ? -50.150 -26.732 84.435 1.00 47.25 81 TYR A O 1
ATOM 561 N N . TYR A 1 82 ? -48.004 -26.073 84.683 1.00 44.81 82 TYR A N 1
ATOM 562 C CA . TYR A 1 82 ? -47.302 -26.969 83.741 1.00 44.81 82 TYR A CA 1
ATOM 563 C C . TYR A 1 82 ? -48.073 -27.418 82.481 1.00 44.81 82 TYR A C 1
ATOM 565 O O . TYR A 1 82 ? -48.742 -28.446 82.455 1.00 44.81 82 TYR A O 1
ATOM 573 N N . GLY A 1 83 ? -47.847 -26.700 81.374 1.00 56.53 83 GLY A N 1
ATOM 574 C CA . GLY A 1 83 ? -48.134 -27.178 80.013 1.00 56.53 83 GLY A CA 1
ATOM 575 C C . GLY A 1 83 ? -49.381 -26.594 79.347 1.00 56.53 83 GLY A C 1
ATOM 576 O O . GLY A 1 83 ? -49.386 -26.473 78.128 1.00 56.53 83 GLY A O 1
ATOM 577 N N . THR A 1 84 ? -50.380 -26.136 80.108 1.00 56.84 84 THR A N 1
ATOM 578 C CA . THR A 1 84 ? -51.531 -25.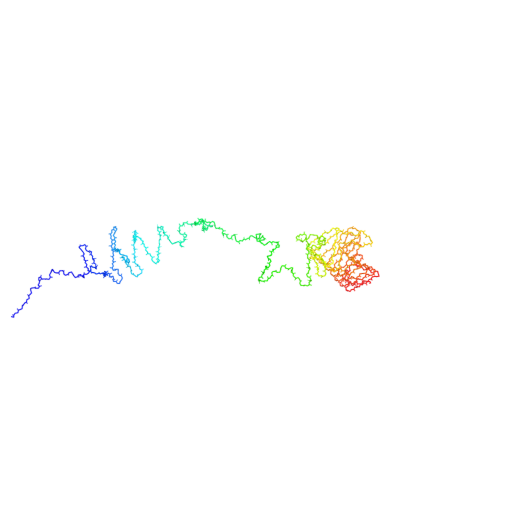368 79.585 1.00 56.84 84 THR A CA 1
ATOM 579 C C . THR A 1 84 ? -52.165 -24.541 80.704 1.00 56.84 84 THR A C 1
ATOM 581 O O . THR A 1 84 ? -52.606 -25.096 81.703 1.00 56.84 84 THR A O 1
ATOM 584 N N . GLY A 1 85 ? -52.213 -23.213 80.544 1.00 58.72 85 GLY A N 1
ATOM 585 C CA . GLY A 1 85 ? -52.729 -22.293 81.568 1.00 58.72 85 GLY A CA 1
ATOM 586 C C . GLY A 1 85 ? -54.257 -22.306 81.712 1.00 58.72 85 GLY A C 1
ATOM 587 O O . GLY A 1 85 ? -54.788 -22.304 82.816 1.00 58.72 85 GLY A O 1
ATOM 588 N N . VAL A 1 86 ? -54.969 -22.334 80.585 1.00 68.75 86 VAL A N 1
ATOM 589 C CA . VAL A 1 86 ? -56.435 -22.352 80.505 1.00 68.75 86 VAL A CA 1
ATOM 590 C C . VAL A 1 86 ? -56.806 -23.229 79.312 1.00 68.75 86 VAL A C 1
ATOM 592 O O . VAL A 1 86 ? -56.455 -22.900 78.181 1.00 68.75 86 VAL A O 1
ATOM 595 N N . TYR A 1 87 ? -57.485 -24.353 79.551 1.00 61.47 87 TYR A N 1
ATOM 596 C CA . TYR A 1 87 ? -58.000 -25.218 78.488 1.00 61.47 87 TYR A CA 1
ATOM 597 C C . TYR A 1 87 ? -59.518 -25.065 78.398 1.00 61.47 87 TYR A C 1
ATOM 599 O O . TYR A 1 87 ? -60.259 -25.584 79.231 1.00 61.47 87 TYR A O 1
ATOM 607 N N . GLY A 1 88 ? -59.977 -24.317 77.397 1.00 66.88 88 GLY A N 1
ATOM 608 C CA . GLY A 1 88 ? -61.393 -24.197 77.070 1.00 66.88 88 GLY A CA 1
ATOM 609 C C . GLY A 1 88 ? -61.781 -25.212 76.000 1.00 66.88 88 GLY A C 1
ATOM 610 O O . GLY A 1 88 ? -61.161 -25.253 74.939 1.00 66.88 88 GLY A O 1
ATOM 611 N N . TYR A 1 89 ? -62.838 -25.987 76.239 1.00 60.66 89 TYR A N 1
ATOM 612 C CA . TYR A 1 89 ? -63.467 -26.833 75.225 1.00 60.66 89 TYR A CA 1
ATOM 613 C C . TYR A 1 89 ? -64.950 -26.487 75.125 1.00 60.66 89 TYR A C 1
ATOM 615 O O . TYR A 1 89 ? -65.646 -26.428 76.136 1.00 60.66 89 TYR A O 1
ATOM 623 N N . SER A 1 90 ? -65.437 -26.270 73.905 1.00 62.09 90 SER A N 1
ATOM 624 C CA . SER A 1 90 ? -66.859 -26.076 73.644 1.00 62.09 90 SER A CA 1
ATOM 625 C C . SER A 1 90 ? -67.268 -26.794 72.364 1.00 62.09 90 SER A C 1
ATOM 627 O O . SER A 1 90 ? -66.592 -26.693 71.342 1.00 62.09 90 SER A O 1
ATOM 629 N N . THR A 1 91 ? -68.388 -27.513 72.419 1.00 59.94 91 THR A N 1
ATOM 630 C CA . THR A 1 91 ? -69.017 -28.165 71.259 1.00 59.94 91 THR A CA 1
ATOM 631 C C . THR A 1 91 ? -69.945 -27.223 70.489 1.00 59.94 91 THR A C 1
ATOM 633 O O . THR A 1 91 ? -70.352 -27.545 69.375 1.00 59.94 91 THR A O 1
ATOM 636 N N . SER A 1 92 ? -70.281 -26.057 71.060 1.00 60.78 92 SER A N 1
ATOM 637 C CA . SER A 1 92 ? -71.044 -24.994 70.398 1.00 60.78 92 SER A CA 1
ATOM 638 C C . SER A 1 92 ? -70.863 -23.653 71.120 1.00 60.78 92 SER A C 1
ATOM 640 O O . SER A 1 92 ? -70.941 -23.583 72.345 1.00 60.78 92 SER A O 1
ATOM 642 N N . GLY A 1 93 ? -70.638 -22.569 70.376 1.00 70.50 93 GLY A N 1
ATOM 643 C CA . GLY A 1 93 ? -70.342 -21.256 70.956 1.00 70.50 93 GLY A CA 1
ATOM 644 C C . GLY A 1 93 ? -68.858 -21.074 71.288 1.00 70.50 93 GLY A C 1
ATOM 645 O O . GLY A 1 93 ? -67.992 -21.561 70.568 1.00 70.50 93 GLY A O 1
ATOM 646 N N . TRP A 1 94 ? -68.560 -20.330 72.352 1.00 67.38 94 TRP A N 1
ATOM 647 C CA . TRP A 1 94 ? -67.206 -19.865 72.663 1.00 67.38 94 TRP A CA 1
ATOM 648 C C . TRP A 1 94 ? -66.594 -20.742 73.757 1.00 67.38 94 TRP A C 1
ATOM 650 O O . TRP A 1 94 ? -67.196 -20.919 74.812 1.00 67.38 94 TRP A O 1
ATOM 660 N N . ALA A 1 95 ? -65.396 -21.283 73.521 1.00 66.81 95 ALA A N 1
ATOM 661 C CA . ALA A 1 95 ? -64.640 -22.038 74.528 1.00 66.81 95 ALA A CA 1
ATOM 662 C C . ALA A 1 95 ? -63.982 -21.131 75.592 1.00 66.81 95 ALA A C 1
ATOM 664 O O . ALA A 1 95 ? -63.557 -21.610 76.639 1.00 66.81 95 ALA A O 1
ATOM 665 N N . GLY A 1 96 ? -63.919 -19.823 75.326 1.00 72.25 96 GLY A N 1
ATOM 666 C CA . GLY A 1 96 ? -63.471 -18.778 76.240 1.00 72.25 96 GLY A CA 1
ATOM 667 C C . GLY A 1 96 ? -63.867 -17.395 75.715 1.00 72.25 96 GLY A C 1
ATOM 668 O O . GLY A 1 96 ? -64.039 -17.213 74.508 1.00 72.25 96 GLY A O 1
ATOM 669 N N . TYR A 1 97 ? -64.033 -16.428 76.618 1.00 70.50 97 TYR A N 1
ATOM 670 C CA . TYR A 1 97 ? -64.346 -15.036 76.292 1.00 70.50 97 TYR A CA 1
ATOM 671 C C . TYR A 1 97 ? -63.526 -14.104 77.186 1.00 70.50 97 TYR A C 1
ATOM 673 O O . TYR A 1 97 ? -63.549 -14.238 78.408 1.00 70.50 97 TYR A O 1
ATOM 681 N N . PHE A 1 98 ? -62.819 -13.155 76.574 1.00 72.44 98 PHE A N 1
ATOM 682 C CA . PHE A 1 98 ? -62.067 -12.117 77.274 1.00 72.44 98 PHE A CA 1
ATOM 683 C C . PHE A 1 98 ? -62.746 -10.770 77.019 1.00 72.44 98 PHE A C 1
ATOM 685 O O . PHE A 1 98 ? -62.813 -10.313 75.879 1.00 72.44 98 PHE A O 1
ATOM 692 N N . GLN A 1 99 ? -63.262 -10.128 78.070 1.00 68.62 99 GLN A N 1
ATOM 693 C CA . GLN A 1 99 ? -63.818 -8.779 77.971 1.00 68.62 99 GLN A CA 1
ATOM 694 C C . GLN A 1 99 ? -62.686 -7.756 78.134 1.00 68.62 99 GLN A C 1
ATOM 696 O O . GLN A 1 99 ? -62.355 -7.371 79.251 1.00 68.62 99 GLN A O 1
ATOM 701 N N . GLY A 1 100 ? -62.070 -7.341 77.023 1.00 72.00 100 GLY A N 1
ATOM 702 C CA . GLY A 1 100 ? -60.993 -6.343 77.005 1.00 72.00 100 GLY A CA 1
ATOM 703 C C . GLY A 1 100 ? -59.749 -6.801 76.246 1.00 72.00 100 GLY A C 1
ATOM 704 O O . GLY A 1 100 ? -59.815 -7.680 75.388 1.00 72.00 100 GLY A O 1
ATOM 705 N N . ASN A 1 101 ? -58.611 -6.179 76.558 1.00 71.12 101 ASN A N 1
ATOM 706 C CA . ASN A 1 101 ? -57.338 -6.485 75.910 1.00 71.12 101 ASN A CA 1
ATOM 707 C C . ASN A 1 101 ? -56.755 -7.792 76.459 1.00 71.12 101 ASN A C 1
ATOM 709 O O . ASN A 1 101 ? -56.616 -7.950 77.671 1.00 71.12 101 ASN A O 1
ATOM 713 N N . ALA A 1 102 ? -56.356 -8.695 75.564 1.00 78.19 102 ALA A N 1
ATOM 714 C CA . ALA A 1 102 ? -55.567 -9.873 75.902 1.00 78.19 102 ALA A CA 1
ATOM 715 C C . ALA A 1 102 ? -54.105 -9.625 75.513 1.00 78.19 102 ALA A C 1
ATOM 717 O O . ALA A 1 102 ? -53.808 -9.380 74.344 1.00 78.19 102 ALA A O 1
ATOM 718 N N . GLN A 1 103 ? -53.191 -9.683 76.483 1.00 73.38 103 GLN A N 1
ATOM 719 C CA . GLN A 1 103 ? -51.756 -9.600 76.223 1.00 73.38 103 GLN A CA 1
ATOM 720 C C . GLN A 1 103 ? -51.163 -11.009 76.174 1.00 73.38 103 GLN A C 1
ATOM 722 O O . GLN A 1 103 ? -51.283 -11.772 77.130 1.00 73.38 103 GLN A O 1
ATOM 727 N N . VAL A 1 104 ? -50.491 -11.337 75.071 1.00 80.06 104 VAL A N 1
ATOM 728 C CA . VAL A 1 104 ? -49.713 -12.571 74.921 1.00 80.06 104 VAL A CA 1
ATOM 729 C C . VAL A 1 104 ? -48.250 -12.169 74.789 1.00 80.06 104 VAL A C 1
ATOM 731 O O . VAL A 1 104 ? -47.878 -11.490 73.840 1.00 80.06 104 VAL A O 1
ATOM 734 N N . THR A 1 105 ? -47.426 -12.536 75.767 1.00 72.62 105 THR A N 1
ATOM 735 C CA . THR A 1 105 ? -45.986 -12.214 75.782 1.00 72.62 105 THR A CA 1
ATOM 736 C C . THR A 1 105 ? -45.134 -13.249 75.046 1.00 72.62 105 THR A C 1
ATOM 738 O O . THR A 1 105 ? -43.974 -12.986 74.746 1.00 72.62 105 THR A O 1
ATOM 741 N N . GLY A 1 106 ? -45.705 -14.423 74.764 1.00 78.50 106 GLY A N 1
ATOM 742 C CA . GLY A 1 106 ? -45.111 -15.464 73.929 1.00 78.50 106 GLY A CA 1
ATOM 743 C C . GLY A 1 106 ? -45.768 -15.555 72.550 1.00 78.50 106 GLY A C 1
ATOM 744 O O . GLY A 1 106 ? -46.376 -14.607 72.061 1.00 78.50 106 GLY A O 1
ATOM 745 N N . ASN A 1 107 ? -45.679 -16.733 71.935 1.00 77.06 107 ASN A N 1
ATOM 746 C CA . ASN A 1 107 ? -46.284 -16.983 70.629 1.00 77.06 107 ASN A CA 1
ATOM 747 C C . ASN A 1 107 ? -47.781 -17.300 70.759 1.00 77.06 107 ASN A C 1
ATOM 749 O O . ASN A 1 107 ? -48.173 -18.138 71.572 1.00 77.06 107 ASN A O 1
ATOM 753 N N . LEU A 1 108 ? -48.603 -16.684 69.906 1.00 83.12 108 LEU A N 1
ATOM 754 C CA . LEU A 1 108 ? -50.006 -17.046 69.707 1.00 83.12 108 LEU A CA 1
ATOM 755 C C . LEU A 1 108 ? -50.140 -17.885 68.428 1.00 83.12 108 LEU A C 1
ATOM 757 O O . LEU A 1 108 ? -49.928 -17.376 67.330 1.00 83.12 108 LEU A O 1
ATOM 761 N N . THR A 1 109 ? -50.541 -19.150 68.564 1.00 78.31 109 THR A N 1
ATOM 762 C CA . THR A 1 109 ? -50.885 -20.015 67.424 1.00 78.31 109 THR A CA 1
ATOM 763 C C . THR A 1 109 ? -52.400 -20.134 67.314 1.00 78.31 109 THR A C 1
ATOM 765 O O . THR A 1 109 ? -53.055 -20.578 68.255 1.00 78.31 109 THR A O 1
ATOM 768 N N . VAL A 1 110 ? -52.966 -19.785 66.156 1.00 81.69 110 VAL A N 1
ATOM 769 C CA . VAL A 1 110 ? -54.401 -19.934 65.868 1.00 81.69 110 VAL A CA 1
ATOM 770 C C . VAL A 1 110 ? -54.566 -20.958 64.748 1.00 81.69 110 VAL A C 1
ATOM 772 O O . VAL A 1 110 ? -54.171 -20.712 63.615 1.00 81.69 110 VAL A O 1
ATOM 775 N N . GLY A 1 111 ? -55.151 -22.119 65.054 1.00 75.31 111 GLY A N 1
ATOM 776 C CA . GLY A 1 111 ? -55.391 -23.195 64.077 1.00 75.31 111 GLY A CA 1
ATOM 777 C C . GLY A 1 111 ? -56.578 -22.958 63.129 1.00 75.31 111 GLY A C 1
ATOM 778 O O . GLY A 1 111 ? -57.013 -23.889 62.459 1.00 75.31 111 GLY A O 1
ATOM 779 N N . GLY A 1 112 ? -57.135 -21.745 63.103 1.00 77.25 112 GLY A N 1
ATOM 780 C CA . GLY A 1 112 ? -58.324 -21.364 62.336 1.00 77.25 112 GLY A CA 1
ATOM 781 C C . GLY A 1 112 ? -58.308 -19.883 61.943 1.00 77.25 112 GLY A C 1
ATOM 782 O O . GLY A 1 112 ? -57.305 -19.194 62.113 1.00 77.25 112 GLY A O 1
ATOM 783 N N . THR A 1 113 ? -59.418 -19.379 61.402 1.00 66.88 113 THR A N 1
ATOM 784 C CA . THR A 1 113 ? -59.499 -18.008 60.872 1.00 66.88 113 THR A CA 1
ATOM 785 C C . THR A 1 113 ? -59.721 -16.968 61.973 1.00 66.88 113 THR A C 1
ATOM 787 O O . THR A 1 113 ? -60.706 -17.026 62.711 1.00 66.88 113 THR A O 1
ATOM 790 N N . ILE A 1 114 ? -58.858 -15.951 62.031 1.00 76.69 114 ILE A N 1
ATOM 791 C CA . ILE A 1 114 ? -59.099 -14.735 62.818 1.00 76.69 114 ILE A CA 1
ATOM 792 C C . ILE A 1 114 ? -60.124 -13.890 62.049 1.00 76.69 114 ILE A C 1
ATOM 794 O O . ILE A 1 114 ? -59.814 -13.323 61.007 1.00 76.69 114 ILE A O 1
ATOM 798 N N . SER A 1 115 ? -61.368 -13.846 62.531 1.00 64.31 115 SER A N 1
ATOM 799 C CA . SER A 1 115 ? -62.509 -13.256 61.800 1.00 64.31 115 SER A CA 1
ATOM 800 C C . SER A 1 115 ? -62.646 -11.730 61.948 1.00 64.31 115 SER A C 1
ATOM 802 O O . SER A 1 115 ? -63.679 -11.171 61.592 1.00 64.31 115 SER A O 1
ATOM 804 N N . ALA A 1 116 ? -61.627 -11.042 62.471 1.00 65.88 116 ALA A N 1
ATOM 805 C CA . ALA A 1 116 ? -61.634 -9.593 62.665 1.00 65.88 116 ALA A CA 1
ATOM 806 C C . ALA A 1 116 ? -60.356 -8.951 62.115 1.00 65.88 116 ALA A C 1
ATOM 808 O O . ALA A 1 116 ? -59.284 -9.556 62.118 1.00 65.88 116 ALA A O 1
ATOM 809 N N . SER A 1 117 ? -60.479 -7.706 61.658 1.00 58.97 117 SER A N 1
ATOM 810 C CA . SER A 1 117 ? -59.373 -6.876 61.186 1.00 58.97 117 SER A CA 1
ATOM 811 C C . SER A 1 117 ? -58.333 -6.676 62.291 1.00 58.97 117 SER A C 1
ATOM 813 O O . SER A 1 117 ? -58.580 -5.973 63.271 1.00 58.97 117 SER A O 1
ATOM 815 N N . ILE A 1 118 ? -57.164 -7.291 62.112 1.00 65.81 118 ILE A N 1
ATOM 816 C CA . ILE A 1 118 ? -55.984 -7.059 62.945 1.00 65.81 118 ILE A CA 1
ATOM 817 C C . ILE A 1 118 ? -55.548 -5.611 62.703 1.00 65.81 118 ILE A C 1
ATOM 819 O O . ILE A 1 118 ? -55.181 -5.243 61.587 1.00 65.81 118 ILE A O 1
ATOM 823 N N . THR A 1 119 ? -55.640 -4.773 63.735 1.00 56.53 119 THR A N 1
ATOM 824 C CA . THR A 1 119 ? -55.077 -3.420 63.691 1.00 56.53 119 THR A CA 1
ATOM 825 C C . THR A 1 119 ? -53.654 -3.516 64.214 1.00 56.53 119 THR A C 1
ATOM 827 O O . THR A 1 119 ? -53.441 -3.685 65.409 1.00 56.53 119 THR A O 1
ATOM 830 N N . GLU A 1 120 ? -52.701 -3.492 63.293 1.00 58.53 120 GLU A N 1
ATOM 831 C CA . GLU A 1 120 ? -51.268 -3.458 63.572 1.00 58.53 120 GLU A CA 1
ATOM 832 C C . GLU A 1 120 ? -50.856 -1.973 63.718 1.00 58.53 120 GLU A C 1
ATOM 834 O O . GLU A 1 120 ? -51.323 -1.126 62.946 1.00 58.53 120 GLU A O 1
ATOM 839 N N . SER A 1 121 ? -50.096 -1.640 64.766 1.00 57.28 121 SER A N 1
ATOM 840 C CA . SER A 1 121 ? -49.705 -0.262 65.114 1.00 57.28 121 SER A CA 1
ATOM 841 C C . SER A 1 121 ? -48.194 -0.016 65.052 1.00 57.28 121 SER A C 1
ATOM 843 O O . SER A 1 121 ? -47.754 1.093 65.355 1.00 57.28 121 SER A O 1
ATOM 845 N N . ASP A 1 122 ? -47.407 -1.031 64.707 1.00 57.94 122 ASP A N 1
ATOM 846 C CA . ASP A 1 122 ? -45.967 -0.958 64.519 1.00 57.94 122 ASP A CA 1
ATOM 847 C C . ASP A 1 122 ? -45.641 -0.400 63.115 1.00 57.94 122 ASP A C 1
ATOM 849 O O . ASP A 1 122 ? -45.806 -1.067 62.092 1.00 57.94 122 ASP A O 1
ATOM 853 N N . PRO A 1 123 ? -45.107 0.830 63.025 1.00 56.97 123 PRO A N 1
ATOM 854 C CA . PRO A 1 123 ? -44.791 1.463 61.747 1.00 56.97 123 PRO A CA 1
ATOM 855 C C . PRO A 1 123 ? -43.677 0.754 60.956 1.00 56.97 123 PRO A C 1
ATOM 857 O O . PRO A 1 123 ? -43.456 1.093 59.792 1.00 56.97 123 PRO A O 1
ATOM 860 N N . SER A 1 124 ? -42.954 -0.198 61.559 1.00 54.66 124 SER A N 1
ATOM 861 C CA . SER A 1 124 ? -41.916 -0.989 60.887 1.00 54.66 124 SER A CA 1
ATOM 862 C C . SER A 1 124 ? -42.470 -2.218 60.164 1.00 54.66 124 SER A C 1
ATOM 864 O O . SER A 1 124 ? -41.846 -2.719 59.224 1.00 54.66 124 SER A O 1
ATOM 866 N N . VAL A 1 125 ? -43.678 -2.660 60.523 1.00 57.78 125 VAL A N 1
ATOM 867 C CA . VAL A 1 125 ? -44.351 -3.792 59.891 1.00 57.78 125 VAL A CA 1
ATOM 868 C C . VAL A 1 125 ? -45.220 -3.261 58.750 1.00 57.78 125 VAL A C 1
ATOM 870 O O . VAL A 1 125 ? -46.444 -3.332 58.759 1.00 57.78 125 VAL A O 1
ATOM 873 N N . ASN A 1 126 ? -44.570 -2.748 57.700 1.00 53.25 126 ASN A N 1
ATOM 874 C CA . ASN A 1 126 ? -45.200 -2.431 56.409 1.00 53.25 126 ASN A CA 1
ATOM 875 C C . ASN A 1 126 ? -45.554 -3.720 55.641 1.00 53.25 126 ASN A C 1
ATOM 877 O O . ASN A 1 126 ? -45.205 -3.914 54.475 1.00 53.25 126 ASN A O 1
ATOM 881 N N . ALA A 1 127 ? -46.212 -4.654 56.323 1.00 52.78 127 ALA A N 1
ATOM 882 C CA . ALA A 1 127 ? -46.603 -5.916 55.747 1.00 52.78 127 ALA A CA 1
ATOM 883 C C . ALA A 1 127 ? -47.690 -5.672 54.701 1.00 52.78 127 ALA A C 1
ATOM 885 O O . ALA A 1 127 ? -48.707 -5.023 54.953 1.00 52.78 127 ALA A O 1
ATOM 886 N N . LEU A 1 128 ? -47.497 -6.310 53.552 1.00 54.97 128 LEU A N 1
ATOM 887 C CA . LEU A 1 128 ? -48.447 -6.574 52.467 1.00 54.97 128 LEU A CA 1
ATOM 888 C C . LEU A 1 128 ? -49.841 -7.087 52.916 1.00 54.97 128 LEU A C 1
ATOM 890 O O . LEU A 1 128 ? -50.678 -7.390 52.078 1.00 54.97 128 LEU A O 1
ATOM 894 N N . GLY A 1 129 ? -50.119 -7.193 54.219 1.00 53.47 129 GLY A N 1
ATOM 895 C CA . GLY A 1 129 ? -51.354 -7.709 54.799 1.00 53.47 129 GLY A CA 1
ATOM 896 C C . GLY A 1 129 ? -52.526 -6.726 54.874 1.00 53.47 129 GLY A C 1
ATOM 897 O O . GLY A 1 129 ? -53.610 -7.150 55.266 1.00 53.47 129 GLY A O 1
ATOM 898 N N . LYS A 1 130 ? -52.367 -5.439 54.519 1.00 51.66 130 LYS A N 1
ATOM 899 C CA . LYS A 1 130 ? -53.481 -4.467 54.605 1.00 51.66 130 LYS A CA 1
ATOM 900 C C . LYS A 1 130 ? -54.286 -4.286 53.315 1.00 51.66 130 LYS A C 1
ATOM 902 O O . LYS A 1 130 ? -55.369 -3.710 53.357 1.00 51.66 130 LYS A O 1
ATOM 907 N N . ALA A 1 131 ? -53.810 -4.798 52.187 1.00 53.09 131 ALA A N 1
ATOM 908 C CA . ALA A 1 131 ? -54.585 -4.819 50.957 1.00 53.09 131 ALA A CA 1
ATOM 909 C C . ALA A 1 131 ? -54.592 -6.236 50.407 1.00 53.09 131 ALA A C 1
ATOM 911 O O . ALA A 1 131 ? -53.567 -6.906 50.374 1.00 53.09 131 ALA A O 1
ATOM 912 N N . SER A 1 132 ? -55.752 -6.670 49.941 1.00 60.56 132 SER A N 1
ATOM 913 C CA . SER A 1 132 ? -55.978 -7.856 49.120 1.00 60.56 132 SER A CA 1
ATOM 914 C C . SER A 1 132 ? -55.268 -7.728 47.760 1.00 60.56 132 SER A C 1
ATOM 916 O O . SER A 1 132 ? -55.897 -7.849 46.712 1.00 60.56 132 SER A O 1
ATOM 918 N N . LEU A 1 133 ? -53.975 -7.395 47.750 1.00 71.44 133 LEU A N 1
ATOM 919 C CA . LEU A 1 133 ? -53.203 -7.118 46.550 1.00 71.44 133 LEU A CA 1
ATOM 920 C C . LEU A 1 133 ? -52.836 -8.450 45.894 1.00 71.44 133 LEU A C 1
ATOM 922 O O . LEU A 1 133 ? -51.767 -9.008 46.116 1.00 71.44 133 LEU A O 1
ATOM 926 N N . SER A 1 134 ? -53.783 -8.981 45.125 1.00 77.94 134 SER A N 1
ATOM 927 C CA . SER A 1 134 ? -53.610 -10.174 44.298 1.00 77.94 134 SER A CA 1
ATOM 928 C C . SER A 1 134 ? -53.243 -9.723 42.893 1.00 77.94 134 SER A C 1
ATOM 930 O O . SER A 1 134 ? -54.119 -9.415 42.087 1.00 77.94 134 SER A O 1
ATOM 932 N N . CYS A 1 135 ? -51.946 -9.604 42.625 1.00 82.50 135 CYS A N 1
ATOM 933 C CA . CYS A 1 135 ? -51.478 -9.277 41.286 1.00 82.50 135 CYS A CA 1
ATOM 934 C C . CYS A 1 135 ? -51.746 -10.441 40.332 1.00 82.50 135 CYS A C 1
ATOM 936 O O . CYS A 1 135 ? -51.682 -11.606 40.727 1.00 82.50 135 CYS A O 1
ATOM 938 N N . SER A 1 136 ? -52.104 -10.113 39.090 1.00 85.38 136 SER A N 1
ATOM 939 C CA . SER A 1 136 ? -52.306 -11.124 38.050 1.00 85.38 136 SER A CA 1
ATOM 940 C C . SER A 1 136 ? -50.966 -11.754 37.653 1.00 85.38 136 SER A C 1
ATOM 942 O O . SER A 1 136 ? -49.905 -11.203 37.947 1.00 85.38 136 SER A O 1
ATOM 944 N N . GLU A 1 137 ? -50.999 -12.890 36.957 1.00 78.81 137 GLU A N 1
ATOM 945 C CA . GLU A 1 137 ? -49.801 -13.454 36.325 1.00 78.81 137 GLU A CA 1
ATOM 946 C C . GLU A 1 137 ? -49.146 -12.398 35.411 1.00 78.81 137 GLU A C 1
ATOM 948 O O . GLU A 1 137 ? -49.832 -11.745 34.622 1.00 78.81 137 GLU A O 1
ATOM 953 N N . GLY A 1 138 ? -47.837 -12.172 35.575 1.00 77.12 138 GLY A N 1
ATOM 954 C CA . GLY A 1 138 ? -47.104 -11.094 34.895 1.00 77.12 138 GLY A CA 1
ATOM 955 C C . GLY A 1 138 ? -47.223 -9.705 35.542 1.00 77.12 138 GLY A C 1
ATOM 956 O O . GLY A 1 138 ? -46.878 -8.707 34.909 1.00 77.12 138 GLY A O 1
ATOM 957 N N . GLN A 1 139 ? -47.719 -9.602 36.780 1.00 87.00 139 GLN A N 1
ATOM 958 C CA . GLN A 1 139 ? -47.735 -8.359 37.557 1.00 87.00 139 GLN A CA 1
ATOM 959 C C . GLN A 1 139 ? -47.009 -8.514 38.899 1.00 87.00 139 GLN A C 1
ATOM 961 O O . GLN A 1 139 ? -47.143 -9.530 39.579 1.00 87.00 139 GLN A O 1
ATOM 966 N N . VAL A 1 140 ? -46.306 -7.462 39.325 1.00 83.94 140 VAL A N 1
ATOM 967 C CA . VAL A 1 140 ? -45.575 -7.399 40.600 1.00 83.94 140 VAL A CA 1
ATOM 968 C C . VAL A 1 140 ? -46.065 -6.235 41.474 1.00 83.94 140 VAL A C 1
ATOM 970 O O . VAL A 1 140 ? -46.475 -5.191 40.949 1.00 83.94 140 VAL A O 1
ATOM 973 N N . PRO A 1 141 ? -46.033 -6.363 42.815 1.00 84.06 141 PRO A N 1
ATOM 974 C CA . PRO A 1 141 ? -46.304 -5.245 43.713 1.00 84.06 141 PRO A CA 1
ATOM 975 C C . PRO A 1 141 ? -45.307 -4.097 43.494 1.00 84.06 141 PRO A C 1
ATOM 977 O O . PRO A 1 141 ? -44.097 -4.271 43.621 1.00 84.06 141 PRO A O 1
ATOM 980 N N . LYS A 1 142 ? -45.819 -2.899 43.213 1.00 83.81 142 LYS A N 1
ATOM 981 C CA . LYS A 1 142 ? -45.046 -1.670 43.007 1.00 83.81 142 LYS A CA 1
ATOM 982 C C . LYS A 1 142 ? -45.560 -0.570 43.934 1.00 83.81 142 LYS A C 1
ATOM 984 O O . LYS A 1 142 ? -46.765 -0.339 44.025 1.00 83.81 142 LYS A O 1
ATOM 989 N N . PHE A 1 143 ? -44.652 0.126 44.614 1.00 81.69 143 PHE A N 1
ATOM 990 C CA . PHE A 1 143 ? -45.002 1.268 45.459 1.00 81.69 143 PHE A CA 1
ATOM 991 C C . PHE A 1 143 ? -45.074 2.538 44.604 1.00 81.69 143 PHE A C 1
ATOM 993 O O . PHE A 1 143 ? -44.057 3.008 44.092 1.00 81.69 143 PHE A O 1
ATOM 1000 N N . VAL A 1 144 ? -46.277 3.077 44.404 1.00 78.56 144 VAL A N 1
ATOM 1001 C CA . VAL A 1 144 ? -46.522 4.236 43.533 1.00 78.56 144 VAL A CA 1
ATOM 1002 C C . VAL A 1 144 ? -47.416 5.233 44.261 1.00 78.56 144 VAL A C 1
ATOM 1004 O O . VAL A 1 144 ? -48.462 4.869 44.792 1.00 78.56 144 VAL A O 1
ATOM 1007 N N . GLY A 1 145 ? -47.003 6.503 44.308 1.00 74.94 145 GLY A N 1
ATOM 1008 C CA . GLY A 1 145 ? -47.814 7.574 44.900 1.00 74.94 145 GLY A CA 1
ATOM 1009 C C . GLY A 1 145 ? -48.162 7.369 46.382 1.00 74.94 145 GLY A C 1
ATOM 1010 O O . GLY A 1 145 ? -49.207 7.832 46.823 1.00 74.94 145 GLY A O 1
ATOM 1011 N N . GLY A 1 146 ? -47.318 6.660 47.143 1.00 75.69 146 GLY A N 1
ATOM 1012 C CA . GLY A 1 146 ? -47.539 6.393 48.570 1.00 75.69 146 GLY A CA 1
ATOM 1013 C C . GLY A 1 146 ? -48.414 5.172 48.884 1.00 75.69 146 GLY A C 1
ATOM 1014 O O . GLY A 1 146 ? -48.741 4.961 50.048 1.00 75.69 146 GLY A O 1
ATOM 1015 N N . SER A 1 147 ? -48.785 4.366 47.881 1.00 78.19 147 SER A N 1
ATOM 1016 C CA . SER A 1 147 ? -49.568 3.133 48.042 1.00 78.19 147 SER A CA 1
ATOM 1017 C C . SER A 1 147 ? -48.933 1.966 47.283 1.00 78.19 147 SER A C 1
ATOM 1019 O O . SER A 1 147 ? -48.283 2.156 46.256 1.00 78.19 147 SER A O 1
ATOM 1021 N N . TRP A 1 148 ? -49.157 0.740 47.761 1.00 80.25 148 TRP A N 1
ATOM 1022 C CA . TRP A 1 148 ? -48.855 -0.469 46.994 1.00 80.25 148 TRP A CA 1
ATOM 1023 C C . TRP A 1 148 ? -49.943 -0.700 45.938 1.00 80.25 148 TRP A C 1
ATOM 1025 O O . TRP A 1 148 ? -51.133 -0.660 46.251 1.00 80.25 148 TRP A O 1
ATOM 1035 N N . ALA A 1 149 ? -49.535 -0.933 44.694 1.00 84.69 149 ALA A N 1
ATOM 1036 C CA . ALA A 1 149 ? -50.401 -1.276 43.568 1.00 84.69 149 ALA A CA 1
ATOM 1037 C C . ALA A 1 149 ? -49.755 -2.395 42.737 1.00 84.69 149 ALA A C 1
ATOM 1039 O O . ALA A 1 149 ? -48.542 -2.575 42.785 1.00 84.69 149 ALA A O 1
ATOM 1040 N N . CYS A 1 150 ? -50.539 -3.142 41.960 1.00 87.19 150 CYS A N 1
ATOM 1041 C CA . CYS A 1 150 ? -49.969 -4.074 40.987 1.00 87.19 150 CYS A CA 1
ATOM 1042 C C . CYS A 1 150 ? -49.494 -3.287 39.767 1.00 87.19 150 CYS A C 1
ATOM 1044 O O . CYS A 1 150 ? -50.266 -2.535 39.169 1.00 87.19 150 CYS A O 1
ATOM 1046 N N . GLY A 1 151 ? -48.222 -3.438 39.418 1.00 86.25 151 GLY A N 1
ATOM 1047 C CA . GLY A 1 151 ? -47.667 -2.982 38.149 1.00 86.25 151 GLY A CA 1
ATOM 1048 C C . GLY A 1 151 ? -47.412 -4.177 37.245 1.00 86.25 151 GLY A C 1
ATOM 1049 O O . GLY A 1 151 ? -47.201 -5.279 37.743 1.00 86.25 151 GLY A O 1
ATOM 1050 N N . ASN A 1 152 ? -47.417 -3.966 35.929 1.00 85.88 152 ASN A N 1
ATOM 1051 C CA . ASN A 1 152 ? -46.865 -4.968 35.020 1.00 85.88 152 ASN A CA 1
ATOM 1052 C C . ASN A 1 152 ? -45.430 -5.269 35.440 1.00 85.88 152 ASN A C 1
ATOM 1054 O O . ASN A 1 152 ? -44.692 -4.349 35.806 1.00 85.88 152 ASN A O 1
ATOM 1058 N N . ASP A 1 153 ? -45.074 -6.543 35.399 1.00 78.25 153 ASP A N 1
ATOM 1059 C CA . ASP A 1 153 ? -43.691 -6.946 35.502 1.00 78.25 153 ASP A CA 1
ATOM 1060 C C . ASP A 1 153 ? -42.937 -6.391 34.286 1.00 78.25 153 ASP A C 1
ATOM 1062 O O . ASP A 1 153 ? -43.248 -6.723 33.142 1.00 78.25 153 ASP A O 1
ATOM 1066 N N . ILE A 1 154 ? -42.029 -5.448 34.538 1.00 68.19 154 ILE A N 1
ATOM 1067 C CA . ILE A 1 154 ? -41.230 -4.801 33.490 1.00 68.19 154 ILE A CA 1
ATOM 1068 C C . ILE A 1 154 ? -39.955 -5.616 33.242 1.00 68.19 154 ILE A C 1
ATOM 1070 O O . ILE A 1 154 ? -39.378 -5.506 32.165 1.00 68.19 154 ILE A O 1
ATOM 1074 N N . ASP A 1 155 ? -39.539 -6.465 34.190 1.00 64.88 155 ASP A N 1
ATOM 1075 C CA . ASP A 1 155 ? -38.302 -7.238 34.093 1.00 64.88 155 ASP A CA 1
ATOM 1076 C C . ASP A 1 155 ? -38.503 -8.664 33.572 1.00 64.88 155 ASP A C 1
ATOM 1078 O O . ASP A 1 155 ? -37.615 -9.506 33.739 1.00 64.88 155 ASP A O 1
ATOM 1082 N N . THR A 1 156 ? -39.581 -8.904 32.799 1.00 56.22 156 THR A N 1
ATOM 1083 C CA . THR A 1 156 ? -39.602 -10.029 31.856 1.00 56.22 156 THR A CA 1
ATOM 1084 C C . THR A 1 156 ? -38.269 -9.994 31.124 1.00 56.22 156 THR A C 1
ATOM 1086 O O . THR A 1 156 ? -37.962 -9.030 30.425 1.00 56.22 156 THR A O 1
ATOM 1089 N N . ASN A 1 157 ? -37.452 -11.003 31.395 1.00 58.78 157 ASN A N 1
ATOM 1090 C CA . ASN A 1 157 ? -36.029 -11.189 31.106 1.00 58.78 157 ASN A CA 1
ATOM 1091 C C . ASN A 1 157 ? -35.611 -11.108 29.618 1.00 58.78 157 ASN A C 1
ATOM 1093 O O . ASN A 1 157 ? -34.603 -11.680 29.207 1.00 58.78 157 ASN A O 1
ATOM 1097 N N . THR A 1 158 ? -36.363 -10.367 28.816 1.00 55.00 158 THR A N 1
ATOM 1098 C CA . THR A 1 158 ? -36.065 -9.873 27.476 1.00 55.00 158 THR A CA 1
ATOM 1099 C C . THR A 1 158 ? -35.521 -8.433 27.454 1.00 55.00 158 THR A C 1
ATOM 1101 O O . THR A 1 158 ? -35.025 -8.027 26.412 1.00 55.00 158 THR A O 1
ATOM 1104 N N . ASP A 1 159 ? -35.547 -7.674 28.564 1.00 55.88 159 ASP A N 1
ATOM 1105 C CA . ASP A 1 159 ? -35.023 -6.282 28.653 1.00 55.88 159 ASP A CA 1
ATOM 1106 C C . ASP A 1 159 ? -33.578 -6.173 29.208 1.00 55.88 159 ASP A C 1
ATOM 1108 O O . ASP A 1 159 ? -33.087 -5.110 29.570 1.00 55.88 159 ASP A O 1
ATOM 1112 N N . THR A 1 160 ? -32.841 -7.281 29.304 1.00 60.53 160 THR A N 1
ATOM 1113 C CA . THR A 1 160 ? -31.412 -7.250 29.696 1.00 60.53 160 THR A CA 1
ATOM 1114 C C . THR A 1 160 ? -30.465 -7.683 28.586 1.00 60.53 160 THR A C 1
ATOM 1116 O O . THR A 1 160 ? -29.255 -7.752 28.801 1.00 60.53 160 THR A O 1
ATOM 1119 N N . GLN A 1 161 ? -30.981 -7.935 27.382 1.00 66.19 161 GLN A N 1
ATOM 1120 C CA . GLN A 1 161 ? -30.165 -8.280 26.224 1.00 66.19 161 GLN A CA 1
ATOM 1121 C C . GLN A 1 161 ? -30.337 -7.229 25.136 1.00 66.19 161 GLN A C 1
ATOM 1123 O O . GLN A 1 161 ? -31.358 -7.151 24.458 1.00 66.19 161 GLN A O 1
ATOM 1128 N N . LEU A 1 162 ? -29.298 -6.415 24.981 1.00 73.44 162 LEU A N 1
ATOM 1129 C CA . LEU A 1 162 ? -29.132 -5.551 23.824 1.00 73.44 162 LEU A CA 1
ATOM 1130 C C . LEU A 1 162 ? -29.082 -6.428 22.563 1.00 73.44 162 LEU A C 1
ATOM 1132 O O . LEU A 1 162 ? -28.419 -7.466 22.561 1.00 73.44 162 LEU A O 1
ATOM 1136 N N . SER A 1 163 ? -29.761 -6.021 21.487 1.00 75.69 163 SER A N 1
ATOM 1137 C CA . SER A 1 163 ? -29.568 -6.670 20.184 1.00 75.69 163 SER A CA 1
ATOM 1138 C C . SER A 1 163 ? -28.133 -6.453 19.703 1.00 75.69 163 SER A C 1
ATOM 1140 O O . SER A 1 163 ? -27.526 -5.442 20.050 1.00 75.69 163 SER A O 1
ATOM 1142 N N . GLU A 1 164 ? -27.613 -7.343 18.855 1.00 72.94 164 GLU A N 1
ATOM 1143 C CA . GLU A 1 164 ? -26.305 -7.171 18.199 1.00 72.94 164 GLU A CA 1
ATOM 1144 C C . GLU A 1 164 ? -26.169 -5.766 17.594 1.00 72.94 164 GLU A C 1
ATOM 1146 O O . GLU A 1 164 ? -25.250 -5.038 17.941 1.00 72.94 164 GLU A O 1
ATOM 1151 N N . SER A 1 165 ? -27.179 -5.307 16.851 1.00 76.75 165 SER A N 1
ATOM 1152 C CA . SER A 1 165 ? -27.207 -3.959 16.270 1.00 76.75 165 SER A CA 1
ATOM 1153 C C . SER A 1 165 ? -27.180 -2.817 17.301 1.00 76.75 165 SER A C 1
ATOM 1155 O O . SER A 1 165 ? -26.711 -1.722 17.009 1.00 76.75 165 SER A O 1
ATOM 1157 N N . THR A 1 166 ? -27.715 -3.035 18.507 1.00 75.31 166 THR A N 1
ATOM 1158 C CA . THR A 1 166 ? -27.680 -2.047 19.600 1.00 75.31 166 THR A CA 1
ATOM 1159 C C . THR A 1 166 ? -26.319 -2.065 20.295 1.00 75.31 166 THR A C 1
ATOM 1161 O O . THR A 1 166 ? -25.798 -1.011 20.652 1.00 75.31 166 THR A O 1
ATOM 1164 N N . VAL A 1 167 ? -25.711 -3.246 20.439 1.00 74.25 167 VAL A N 1
ATOM 1165 C CA . VAL A 1 167 ? -24.331 -3.399 20.918 1.00 74.25 167 VAL A CA 1
ATOM 1166 C C . VAL A 1 167 ? -23.350 -2.751 19.940 1.00 74.25 167 VAL A C 1
ATOM 1168 O O . VAL A 1 167 ? -22.483 -2.007 20.379 1.00 74.25 167 VAL A O 1
ATOM 1171 N N . GLU A 1 168 ? -23.523 -2.938 18.633 1.00 71.88 168 GLU A N 1
ATOM 1172 C CA . GLU A 1 168 ? -22.731 -2.288 17.576 1.00 71.88 168 GLU A CA 1
ATOM 1173 C C . GLU A 1 168 ? -22.914 -0.763 17.547 1.00 71.88 168 GLU A C 1
ATOM 1175 O O . GLU A 1 168 ? -21.990 -0.023 17.217 1.00 71.88 168 GLU A O 1
ATOM 1180 N N . ALA A 1 169 ? -24.087 -0.258 17.936 1.00 70.25 169 ALA A N 1
ATOM 1181 C CA . ALA A 1 169 ? -24.291 1.180 18.099 1.00 70.25 169 ALA A CA 1
ATOM 1182 C C . ALA A 1 169 ? -23.558 1.743 19.334 1.00 70.25 169 ALA A C 1
ATOM 1184 O O . ALA A 1 169 ? -23.149 2.904 19.326 1.00 70.25 169 ALA A O 1
ATOM 1185 N N . TYR A 1 170 ? -23.383 0.943 20.392 1.00 72.44 170 TYR A N 1
ATOM 1186 C CA . TYR A 1 170 ? -22.611 1.323 21.585 1.00 72.44 170 TYR A CA 1
ATOM 1187 C C . TYR A 1 170 ? -21.105 1.110 21.427 1.00 72.44 170 TYR A C 1
ATOM 1189 O O . TYR A 1 170 ? -20.314 1.840 22.024 1.00 72.44 170 TYR A O 1
ATOM 1197 N N . ILE A 1 171 ? -20.713 0.128 20.624 1.00 70.56 171 ILE A N 1
ATOM 1198 C CA . ILE A 1 171 ? -19.338 -0.205 20.270 1.00 70.56 171 ILE A CA 1
ATOM 1199 C C . ILE A 1 171 ? -19.209 0.096 18.780 1.00 70.56 171 ILE A C 1
ATOM 1201 O O . ILE A 1 171 ? -19.291 -0.796 17.943 1.00 70.56 171 ILE A O 1
ATOM 1205 N N . THR A 1 172 ? -19.099 1.379 18.446 1.00 63.91 172 THR A N 1
ATOM 1206 C CA . THR A 1 172 ? -19.062 1.854 17.060 1.00 63.91 172 THR A CA 1
ATOM 1207 C C . THR A 1 172 ? -18.066 1.056 16.216 1.00 63.91 172 THR A C 1
ATOM 1209 O O . THR A 1 172 ? -16.915 0.899 16.619 1.00 63.91 172 THR A O 1
ATOM 1212 N N . ASN A 1 173 ? -18.455 0.667 14.998 1.00 54.31 173 ASN A N 1
ATOM 1213 C CA . ASN A 1 173 ? -17.544 0.205 13.937 1.00 54.31 173 ASN A CA 1
ATOM 1214 C C . ASN A 1 173 ? -16.686 1.365 13.370 1.00 54.31 173 ASN A C 1
ATOM 1216 O O . ASN A 1 173 ? -16.488 1.490 12.166 1.00 54.31 173 ASN A O 1
ATOM 1220 N N . GLY A 1 174 ? -16.252 2.273 14.245 1.00 58.56 174 GLY A N 1
ATOM 1221 C CA . GLY A 1 174 ? -15.503 3.486 13.950 1.00 58.56 174 GLY A CA 1
ATOM 1222 C C . GLY A 1 174 ? -14.544 3.821 15.100 1.00 58.56 174 GLY A C 1
ATOM 1223 O O . GLY A 1 174 ? -14.590 3.168 16.146 1.00 58.56 174 GLY A O 1
ATOM 1224 N N . PRO A 1 175 ? -13.661 4.818 14.926 1.00 59.50 175 PRO A N 1
ATOM 1225 C CA . PRO A 1 175 ? -12.626 5.138 15.904 1.00 59.50 175 PRO A CA 1
ATOM 1226 C C . PRO A 1 175 ? -13.213 5.489 17.280 1.00 59.50 175 PRO A C 1
ATOM 1228 O O . PRO A 1 175 ? -13.973 6.449 17.422 1.00 59.50 175 PRO A O 1
ATOM 1231 N N . VAL A 1 176 ? -12.840 4.726 18.311 1.00 70.44 176 VAL A N 1
ATOM 1232 C CA . VAL A 1 176 ? -13.197 5.024 19.704 1.00 70.44 176 VAL A CA 1
ATOM 1233 C C . VAL A 1 176 ? -12.171 6.005 20.262 1.00 70.44 176 VAL A C 1
ATOM 1235 O O . VAL A 1 176 ? -11.050 5.626 20.595 1.00 70.44 176 VAL A O 1
ATOM 1238 N N . ASN A 1 177 ? -12.553 7.276 20.376 1.00 68.56 177 ASN A N 1
ATOM 1239 C CA . ASN A 1 177 ? -11.714 8.279 21.026 1.00 68.56 177 ASN A CA 1
ATOM 1240 C C . ASN A 1 177 ? -11.620 7.984 22.528 1.00 68.56 177 ASN A C 1
ATOM 1242 O O . ASN A 1 177 ? -12.614 8.057 23.253 1.00 68.56 177 ASN A O 1
ATOM 1246 N N . LEU A 1 178 ? -10.418 7.667 23.003 1.00 75.62 178 LEU A N 1
ATOM 1247 C CA . LEU A 1 178 ? -10.140 7.487 24.423 1.00 75.62 178 LEU A CA 1
ATOM 1248 C C . LEU A 1 178 ? -9.809 8.834 25.069 1.00 75.62 178 LEU A C 1
ATOM 1250 O O . LEU A 1 178 ? -9.187 9.702 24.457 1.00 75.62 178 LEU A O 1
ATOM 1254 N N . SER A 1 179 ? -10.194 9.011 26.334 1.00 75.00 179 SER A N 1
ATOM 1255 C CA . SER A 1 179 ? -9.710 10.158 27.104 1.00 75.00 179 SER A CA 1
ATOM 1256 C C . SER A 1 179 ? -8.189 10.068 27.239 1.00 75.00 179 SER A C 1
ATOM 1258 O O . SER A 1 179 ? -7.649 8.985 27.493 1.00 75.00 179 SER A O 1
ATOM 1260 N N . SER A 1 180 ? -7.505 11.208 27.123 1.00 75.12 180 SER A N 1
ATOM 1261 C CA . SER A 1 180 ? -6.061 11.295 27.362 1.00 75.12 180 SER A CA 1
ATOM 1262 C C . SER A 1 180 ? -5.710 10.666 28.717 1.00 75.12 180 SER A C 1
ATOM 1264 O O . SER A 1 180 ? -6.361 10.952 29.726 1.00 75.12 180 SER A O 1
ATOM 1266 N N . GLY A 1 181 ? -4.720 9.766 28.723 1.00 74.56 181 GLY A N 1
ATOM 1267 C CA . GLY A 1 181 ? -4.277 9.049 29.923 1.00 74.56 181 GLY A CA 1
ATOM 1268 C C . GLY A 1 181 ? -5.054 7.771 30.265 1.00 74.56 181 GLY A C 1
ATOM 1269 O O . GLY A 1 181 ? -4.888 7.248 31.367 1.00 74.56 181 GLY A O 1
ATOM 1270 N N . THR A 1 182 ? -5.886 7.244 29.360 1.00 83.88 182 THR A N 1
ATOM 1271 C CA . THR A 1 182 ? -6.533 5.936 29.565 1.00 83.88 182 THR A CA 1
ATOM 1272 C C . THR A 1 182 ? -5.479 4.821 29.677 1.00 83.88 182 THR A C 1
ATOM 1274 O O . THR A 1 182 ? -4.569 4.715 28.855 1.00 83.88 182 THR A O 1
ATOM 1277 N N . THR A 1 183 ? -5.601 3.971 30.702 1.00 86.69 183 THR A N 1
ATOM 1278 C CA . THR A 1 183 ? -4.707 2.823 30.939 1.00 86.69 183 THR A CA 1
ATOM 1279 C C . THR A 1 183 ? -5.507 1.524 31.073 1.00 86.69 183 THR A C 1
ATOM 1281 O O . THR A 1 183 ? -6.634 1.541 31.566 1.00 86.69 183 THR A O 1
ATOM 1284 N N . ILE A 1 184 ? -4.924 0.386 30.680 1.00 79.31 184 ILE A N 1
ATOM 1285 C CA . ILE A 1 184 ? -5.422 -0.961 31.014 1.00 79.31 184 ILE A CA 1
ATOM 1286 C C . ILE A 1 184 ? -4.441 -1.572 32.011 1.00 79.31 184 ILE A C 1
ATOM 1288 O O . ILE A 1 184 ? -3.270 -1.779 31.703 1.00 79.31 184 ILE A O 1
ATOM 1292 N N . GLY A 1 185 ? -4.898 -1.817 33.241 1.00 79.25 185 GLY A N 1
ATOM 1293 C CA . GLY A 1 185 ? -4.037 -2.347 34.306 1.00 79.25 185 GLY A CA 1
ATOM 1294 C C . GLY A 1 185 ? -2.903 -1.399 34.723 1.00 79.25 185 GLY A C 1
ATOM 1295 O O . GLY A 1 185 ? -1.852 -1.863 35.152 1.00 79.25 185 GLY A O 1
ATOM 1296 N N . GLY A 1 186 ? -3.087 -0.081 34.565 1.00 77.62 186 GLY A N 1
ATOM 1297 C CA . GLY A 1 186 ? -2.050 0.924 34.835 1.00 77.62 186 GLY A CA 1
ATOM 1298 C C . GLY A 1 186 ? -1.005 1.070 33.723 1.00 77.62 186 GLY A C 1
ATOM 1299 O O . GLY A 1 186 ? -0.121 1.917 33.828 1.00 77.62 186 GLY A O 1
ATOM 1300 N N . VAL A 1 187 ? -1.119 0.288 32.646 1.00 73.25 187 VAL A N 1
ATOM 1301 C CA . VAL A 1 187 ? -0.298 0.419 31.440 1.00 73.25 187 VAL A CA 1
ATOM 1302 C C . VAL A 1 187 ? -1.031 1.320 30.456 1.00 73.25 187 VAL A C 1
ATOM 1304 O O . VAL A 1 187 ? -2.205 1.088 30.164 1.00 73.25 187 VAL A O 1
ATOM 1307 N N . ALA A 1 188 ? -0.360 2.361 29.960 1.00 76.00 188 ALA A N 1
ATOM 1308 C CA . ALA A 1 188 ? -0.902 3.199 28.897 1.00 76.00 188 ALA A CA 1
ATOM 1309 C C . ALA A 1 188 ? -1.303 2.322 27.707 1.00 76.00 188 ALA A C 1
ATOM 1311 O O . ALA A 1 188 ? -0.527 1.475 27.262 1.00 76.00 188 ALA A O 1
ATOM 1312 N N . ILE A 1 189 ? -2.527 2.507 27.218 1.00 73.94 189 ILE A N 1
ATOM 1313 C CA . ILE A 1 189 ? -2.945 1.882 25.966 1.00 73.94 189 ILE A CA 1
ATOM 1314 C C . ILE A 1 189 ? -2.107 2.551 24.877 1.00 73.94 189 ILE A C 1
ATOM 1316 O O . ILE A 1 189 ? -2.152 3.771 24.754 1.00 73.94 189 ILE A O 1
ATOM 1320 N N . SER A 1 190 ? -1.299 1.785 24.140 1.00 67.19 190 SER A N 1
ATOM 1321 C CA . SER A 1 190 ? -0.542 2.348 23.022 1.00 67.19 190 SER A CA 1
ATOM 1322 C C . SER A 1 190 ? -1.522 2.730 21.911 1.00 67.19 190 SER A C 1
ATOM 1324 O O . SER A 1 190 ? -1.987 1.869 21.166 1.00 67.19 190 SER A O 1
ATOM 1326 N N . ASP A 1 191 ? -1.857 4.010 21.838 1.00 61.50 191 ASP A N 1
ATOM 1327 C CA . ASP A 1 191 ? -2.517 4.655 20.701 1.00 61.50 191 ASP A CA 1
ATOM 1328 C C . ASP A 1 191 ? -1.507 5.075 19.619 1.00 61.50 191 ASP A C 1
ATOM 1330 O O . ASP A 1 191 ? -1.879 5.360 18.485 1.00 61.50 191 ASP A O 1
ATOM 1334 N N . ALA A 1 192 ? -0.214 5.063 19.949 1.00 51.12 192 ALA A N 1
ATOM 1335 C CA . ALA A 1 192 ? 0.858 5.175 18.981 1.00 51.12 192 ALA A CA 1
ATOM 1336 C C . ALA A 1 192 ? 0.854 3.957 18.049 1.00 51.12 192 ALA A C 1
ATOM 1338 O O . ALA A 1 192 ? 0.832 2.814 18.519 1.00 51.12 192 ALA A O 1
ATOM 1339 N N . ASN A 1 193 ? 0.912 4.244 16.741 1.00 48.53 193 ASN A N 1
ATOM 1340 C CA . ASN A 1 193 ? 1.178 3.313 15.645 1.00 48.53 193 ASN A CA 1
ATOM 1341 C C . ASN A 1 193 ? 1.926 2.071 16.128 1.00 48.53 193 ASN A C 1
ATOM 1343 O O . ASN A 1 193 ? 3.024 2.170 16.681 1.00 48.53 193 ASN A O 1
ATOM 1347 N N . HIS A 1 194 ? 1.320 0.908 15.908 1.00 49.72 194 HIS A N 1
ATOM 1348 C CA . HIS A 1 194 ? 1.908 -0.385 16.226 1.00 49.72 194 HIS A CA 1
ATOM 1349 C C . HIS A 1 194 ? 3.331 -0.423 15.659 1.00 49.72 194 HIS A C 1
ATOM 1351 O O . HIS A 1 194 ? 3.545 -0.384 14.447 1.00 49.72 194 HIS A O 1
ATOM 1357 N N . THR A 1 195 ? 4.316 -0.434 16.549 1.00 40.47 195 THR A N 1
ATOM 1358 C CA . THR A 1 195 ? 5.725 -0.423 16.188 1.00 40.47 195 THR A CA 1
ATOM 1359 C C . THR A 1 195 ? 6.075 -1.762 15.556 1.00 40.47 195 THR A C 1
ATOM 1361 O O . THR A 1 195 ? 6.298 -2.758 16.242 1.00 40.47 195 THR A O 1
ATOM 1364 N N . HIS A 1 196 ? 6.160 -1.797 14.227 1.00 46.09 196 HIS A N 1
ATOM 1365 C CA . HIS A 1 196 ? 6.973 -2.809 13.572 1.00 46.09 196 HIS A CA 1
ATOM 1366 C C . HIS A 1 196 ? 8.441 -2.541 13.942 1.00 46.09 196 HIS A C 1
ATOM 1368 O O . HIS A 1 196 ? 8.949 -1.445 13.689 1.00 46.09 196 HIS A O 1
ATOM 1374 N N . PRO A 1 197 ? 9.148 -3.497 14.566 1.00 40.00 197 PRO A N 1
ATOM 1375 C CA . PRO A 1 197 ? 10.546 -3.305 14.906 1.00 40.00 197 PRO A CA 1
ATOM 1376 C C . PRO A 1 197 ? 11.379 -3.362 13.618 1.00 40.00 197 PRO A C 1
ATOM 1378 O O . PRO A 1 197 ? 11.518 -4.428 13.024 1.00 40.00 197 PRO A O 1
ATOM 1381 N N . GLY A 1 198 ? 11.938 -2.225 13.187 1.00 44.06 198 GLY A N 1
ATOM 1382 C CA . GLY A 1 198 ? 13.006 -2.216 12.178 1.00 44.06 198 GLY A CA 1
ATOM 1383 C C . GLY A 1 198 ? 13.144 -0.977 11.293 1.00 44.06 198 GLY A C 1
ATOM 1384 O O . GLY A 1 198 ? 14.217 -0.784 10.729 1.00 44.06 198 GLY A O 1
ATOM 1385 N N . THR A 1 199 ? 12.130 -0.120 11.179 1.00 49.16 199 THR A N 1
ATOM 1386 C CA . THR A 1 199 ? 12.201 1.100 10.357 1.00 49.16 199 THR A CA 1
ATOM 1387 C C . THR A 1 199 ? 12.062 2.342 11.230 1.00 49.16 199 THR A C 1
ATOM 1389 O O . THR A 1 199 ? 11.269 2.366 12.177 1.00 49.16 199 THR A O 1
ATOM 1392 N N . ALA A 1 200 ? 12.871 3.371 10.948 1.00 58.38 200 ALA A N 1
ATOM 1393 C CA . ALA A 1 200 ? 12.659 4.698 11.516 1.00 58.38 200 ALA A CA 1
ATOM 1394 C C . ALA A 1 200 ? 11.197 5.083 11.261 1.00 58.38 200 ALA A C 1
ATOM 1396 O O . ALA A 1 200 ? 10.730 4.996 10.127 1.00 58.38 200 ALA A O 1
ATOM 1397 N N . GLN A 1 201 ? 10.458 5.409 12.320 1.00 67.31 201 GLN A N 1
ATOM 1398 C CA . GLN A 1 201 ? 9.053 5.761 12.170 1.00 67.31 201 GLN A CA 1
ATOM 1399 C C . GLN A 1 201 ? 8.959 7.049 11.342 1.00 67.31 201 GLN A C 1
ATOM 1401 O O . GLN A 1 201 ? 9.693 7.998 11.642 1.00 67.31 201 GLN A O 1
ATOM 1406 N N . PRO A 1 202 ? 8.101 7.090 10.311 1.00 81.44 202 PRO A N 1
ATOM 1407 C CA . PRO A 1 202 ? 7.881 8.312 9.557 1.00 81.44 202 PRO A CA 1
ATOM 1408 C C . PRO A 1 202 ? 7.333 9.397 10.490 1.00 81.44 202 PRO A C 1
ATOM 1410 O O . PRO A 1 202 ? 6.471 9.145 11.331 1.00 81.44 202 PRO A O 1
ATOM 1413 N N . SER A 1 203 ? 7.861 10.607 10.353 1.00 85.94 203 SER A N 1
ATOM 1414 C CA . SER A 1 203 ? 7.456 11.799 11.093 1.00 85.94 203 SER A CA 1
ATOM 1415 C C . SER A 1 203 ? 6.099 12.342 10.639 1.00 85.94 203 SER A C 1
ATOM 1417 O O . SER A 1 203 ? 5.384 12.925 11.449 1.00 85.94 203 SER A O 1
ATOM 1419 N N . GLY A 1 204 ? 5.730 12.114 9.375 1.00 91.88 204 GLY A N 1
ATOM 1420 C CA . GLY A 1 204 ? 4.405 12.400 8.826 1.00 91.88 204 GLY A CA 1
ATOM 1421 C C . GLY A 1 204 ? 3.886 11.216 8.017 1.00 91.88 204 GLY A C 1
ATOM 1422 O O . GLY A 1 204 ? 4.648 10.590 7.276 1.00 91.88 204 GLY A O 1
ATOM 1423 N N . VAL A 1 205 ? 2.598 10.905 8.162 1.00 95.50 205 VAL A N 1
ATOM 1424 C CA . VAL A 1 205 ? 1.922 9.847 7.402 1.00 95.50 205 VAL A CA 1
ATOM 1425 C C . VAL A 1 205 ? 0.635 10.403 6.813 1.00 95.50 205 VAL A C 1
ATOM 1427 O O . VAL A 1 205 ? -0.147 11.007 7.542 1.00 95.50 205 VAL A O 1
ATOM 1430 N N . ALA A 1 206 ? 0.420 10.174 5.521 1.00 97.06 206 ALA A N 1
ATOM 1431 C CA . ALA A 1 206 ? -0.873 10.357 4.872 1.00 97.06 206 ALA A CA 1
ATOM 1432 C C . ALA A 1 206 ? -1.372 9.015 4.338 1.00 97.06 206 ALA A C 1
ATOM 1434 O O . ALA A 1 206 ? -0.599 8.239 3.765 1.00 97.06 206 ALA A O 1
ATOM 1435 N N . VAL A 1 207 ? -2.665 8.752 4.512 1.00 97.88 207 VAL A N 1
ATOM 1436 C CA . VAL A 1 207 ? -3.324 7.540 4.023 1.00 97.88 207 VAL A CA 1
ATOM 1437 C C . VAL A 1 207 ? -4.203 7.872 2.820 1.00 97.88 207 VAL A C 1
ATOM 1439 O O . VAL A 1 207 ? -5.139 8.661 2.911 1.00 97.88 207 VAL A O 1
ATOM 1442 N N . VAL A 1 208 ? -3.928 7.224 1.692 1.00 98.44 208 VAL A N 1
ATOM 1443 C CA . VAL A 1 208 ? -4.761 7.261 0.488 1.00 98.44 208 VAL A CA 1
ATOM 1444 C C . VAL A 1 208 ? -5.632 6.013 0.463 1.00 98.44 208 VAL A C 1
ATOM 1446 O O . VAL A 1 208 ? -5.110 4.897 0.479 1.00 98.44 208 VAL A O 1
ATOM 1449 N N . ALA A 1 209 ? -6.950 6.182 0.408 1.00 97.56 209 ALA A N 1
ATOM 1450 C CA . ALA A 1 209 ? -7.906 5.084 0.288 1.00 97.56 209 ALA A CA 1
ATOM 1451 C C . ALA A 1 209 ? -9.119 5.506 -0.549 1.00 97.56 209 ALA A C 1
ATOM 1453 O O . ALA A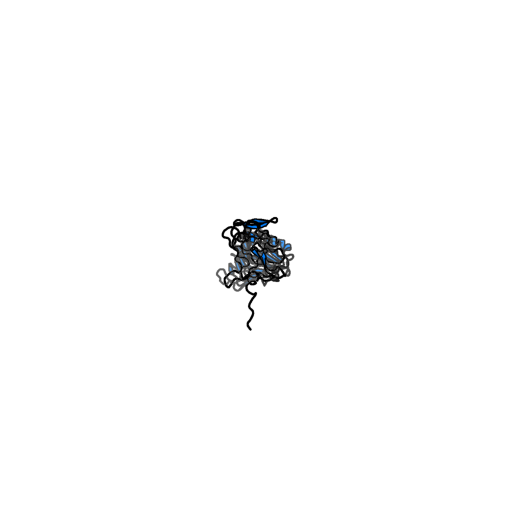 1 209 ? -9.521 6.663 -0.507 1.00 97.56 209 ALA A O 1
ATOM 1454 N N . ILE A 1 210 ? -9.743 4.567 -1.273 1.00 94.31 210 ILE A N 1
ATOM 1455 C CA . ILE A 1 210 ? -10.957 4.839 -2.080 1.00 94.31 210 ILE A CA 1
ATOM 1456 C C . ILE A 1 210 ? -12.066 5.488 -1.228 1.00 94.31 210 ILE A C 1
ATOM 1458 O O . ILE A 1 210 ? -12.826 6.327 -1.711 1.00 94.31 210 ILE A O 1
ATOM 1462 N N . SER A 1 211 ? -12.138 5.119 0.049 1.00 91.44 211 SER A N 1
ATOM 1463 C CA . SER A 1 211 ? -12.982 5.744 1.061 1.00 91.44 211 SER A CA 1
ATOM 1464 C C . SER A 1 211 ? -12.266 5.737 2.408 1.00 91.44 211 SER A C 1
ATOM 1466 O O . SER A 1 211 ? -11.477 4.833 2.670 1.00 91.44 211 SER A O 1
ATOM 1468 N N . GLU A 1 212 ? -12.581 6.711 3.265 1.00 87.69 212 GLU A N 1
ATOM 1469 C CA . GLU A 1 212 ? -12.125 6.784 4.669 1.00 87.69 212 GLU A CA 1
ATOM 1470 C C . GLU A 1 212 ? -10.611 6.998 4.884 1.00 87.69 212 GLU A C 1
ATOM 1472 O O . GLU A 1 212 ? -10.152 6.989 6.023 1.00 87.69 212 GLU A O 1
ATOM 1477 N N . GLY A 1 213 ? -9.838 7.234 3.819 1.00 89.88 213 GLY A N 1
ATOM 1478 C CA . GLY A 1 213 ? -8.466 7.743 3.913 1.00 89.88 213 GLY A CA 1
ATOM 1479 C C . GLY A 1 213 ? -8.429 9.263 4.092 1.00 89.88 213 GLY A C 1
ATOM 1480 O O . GLY A 1 213 ? -9.428 9.945 3.855 1.00 89.88 213 GLY A O 1
ATOM 1481 N N . ASP A 1 214 ? -7.260 9.798 4.450 1.00 95.88 214 ASP A N 1
ATOM 1482 C CA . ASP A 1 214 ? -7.006 11.247 4.466 1.00 95.88 214 ASP A CA 1
ATOM 1483 C C . ASP A 1 214 ? -7.200 11.856 3.066 1.00 95.88 214 ASP A C 1
ATOM 1485 O O . ASP A 1 214 ? -7.677 12.981 2.921 1.00 95.88 214 ASP A O 1
ATOM 1489 N N . TYR A 1 215 ? -6.863 11.075 2.033 1.00 98.25 215 TYR A N 1
ATOM 1490 C CA . TYR A 1 215 ? -7.029 11.415 0.624 1.00 98.25 215 TYR A CA 1
ATOM 1491 C C . TYR A 1 215 ? -7.645 10.244 -0.148 1.00 98.25 215 TYR A C 1
ATOM 1493 O O . TYR A 1 215 ? -7.469 9.077 0.206 1.00 98.25 215 TYR A O 1
ATOM 1501 N N . THR A 1 216 ? -8.323 10.546 -1.254 1.00 97.62 216 THR A N 1
ATOM 1502 C CA . THR A 1 216 ? -8.849 9.538 -2.194 1.00 97.62 216 THR A CA 1
ATOM 1503 C C . THR A 1 216 ? -8.014 9.395 -3.465 1.00 97.62 216 THR A C 1
ATOM 1505 O O . THR A 1 216 ? -8.196 8.439 -4.215 1.00 97.62 216 THR A O 1
ATOM 1508 N N . ASP A 1 217 ? -7.082 10.321 -3.696 1.00 97.94 217 ASP A N 1
ATOM 1509 C CA . ASP A 1 217 ? -6.246 10.397 -4.889 1.00 97.94 217 ASP A CA 1
ATOM 1510 C C . ASP A 1 217 ? -4.768 10.612 -4.498 1.00 97.94 217 ASP A C 1
ATOM 1512 O O . ASP A 1 217 ? -4.460 11.547 -3.748 1.00 97.94 217 ASP A O 1
ATOM 1516 N N . PRO A 1 218 ? -3.835 9.764 -4.976 1.00 98.50 218 PRO A N 1
ATOM 1517 C CA . PRO A 1 218 ? -2.431 9.846 -4.584 1.00 98.50 218 PRO A CA 1
ATOM 1518 C C . PRO A 1 218 ? -1.707 11.072 -5.158 1.00 98.50 218 PRO A C 1
ATOM 1520 O O . PRO A 1 218 ? -0.752 11.541 -4.542 1.00 98.50 218 PRO A O 1
ATOM 1523 N N . VAL A 1 219 ? -2.152 11.626 -6.294 1.00 98.50 219 VAL A N 1
ATOM 1524 C CA . VAL A 1 219 ? -1.564 12.860 -6.849 1.00 98.50 219 VAL A CA 1
ATOM 1525 C C . VAL A 1 219 ? -1.881 14.045 -5.941 1.00 98.50 219 VAL A C 1
ATOM 1527 O O . VAL A 1 219 ? -0.987 14.814 -5.596 1.00 98.50 219 VAL A O 1
ATOM 1530 N N . THR A 1 220 ? -3.128 14.148 -5.486 1.00 98.25 220 THR A N 1
ATOM 1531 C CA . THR A 1 220 ? -3.581 15.171 -4.537 1.00 98.25 220 THR A CA 1
ATOM 1532 C C . THR A 1 220 ? -2.816 15.068 -3.219 1.00 98.25 220 THR A C 1
ATOM 1534 O O . THR A 1 220 ? -2.279 16.064 -2.742 1.00 98.25 220 THR A O 1
ATOM 1537 N N . ALA A 1 221 ? -2.669 13.855 -2.676 1.00 98.44 221 ALA A N 1
ATOM 1538 C CA . ALA A 1 221 ? -1.913 13.636 -1.443 1.00 98.44 221 ALA A CA 1
ATOM 1539 C C . ALA A 1 221 ? -0.443 14.080 -1.561 1.00 98.44 221 ALA A C 1
ATOM 1541 O O . ALA A 1 221 ? 0.095 14.704 -0.645 1.00 98.44 221 ALA A O 1
ATOM 1542 N N . MET A 1 222 ? 0.205 13.803 -2.697 1.00 98.25 222 MET A N 1
ATOM 1543 C CA . MET A 1 222 ? 1.574 14.260 -2.961 1.00 98.25 222 MET A CA 1
ATOM 1544 C C . MET A 1 222 ? 1.655 15.772 -3.221 1.00 98.25 222 MET A C 1
ATOM 1546 O O . MET A 1 222 ? 2.655 16.399 -2.880 1.00 98.25 222 MET A O 1
ATOM 1550 N N . GLY A 1 223 ? 0.603 16.387 -3.765 1.00 97.69 223 GLY A N 1
ATOM 1551 C CA . GLY A 1 223 ? 0.495 17.845 -3.874 1.00 97.69 223 GLY A CA 1
ATOM 1552 C C . GLY A 1 223 ? 0.416 18.544 -2.511 1.00 97.69 223 GLY A C 1
ATOM 1553 O O . GLY A 1 223 ? 0.978 19.626 -2.337 1.00 97.69 223 GLY A O 1
ATOM 1554 N N . ASP A 1 224 ? -0.197 17.887 -1.525 1.00 97.94 224 ASP A N 1
ATOM 1555 C CA . ASP A 1 224 ? -0.447 18.426 -0.185 1.00 97.94 224 ASP A CA 1
ATOM 1556 C C . ASP A 1 224 ? 0.618 18.037 0.862 1.00 97.94 224 ASP A C 1
ATOM 1558 O O . ASP A 1 224 ? 0.382 18.153 2.066 1.00 97.94 224 ASP A O 1
ATOM 1562 N N . ILE A 1 225 ? 1.826 17.629 0.442 1.00 97.38 225 ILE A N 1
ATOM 1563 C CA . ILE A 1 225 ? 2.939 17.222 1.336 1.00 97.38 225 ILE A CA 1
ATOM 1564 C C . ILE A 1 225 ? 3.207 18.219 2.463 1.00 97.38 225 ILE A C 1
ATOM 1566 O O . ILE A 1 225 ? 3.433 17.816 3.606 1.00 97.38 225 ILE A O 1
ATOM 1570 N N . ALA A 1 226 ? 3.147 19.521 2.180 1.00 96.56 226 ALA A N 1
ATOM 1571 C CA . ALA A 1 226 ? 3.373 20.547 3.195 1.00 96.56 226 ALA A CA 1
ATOM 1572 C C . ALA A 1 226 ? 2.372 20.461 4.364 1.00 96.56 226 ALA A C 1
ATOM 1574 O O . ALA A 1 226 ? 2.719 20.809 5.492 1.00 96.56 226 ALA A O 1
ATOM 1575 N N . SER A 1 227 ? 1.156 19.972 4.112 1.00 95.88 227 SER A N 1
ATOM 1576 C CA . SER A 1 227 ? 0.085 19.867 5.103 1.00 95.88 227 SER A CA 1
ATOM 1577 C C . SER A 1 227 ? 0.273 18.681 6.050 1.00 95.88 227 SER A C 1
ATOM 1579 O O . SER A 1 227 ? 0.041 18.826 7.248 1.00 95.88 227 SER A O 1
ATOM 1581 N N . TRP A 1 228 ? 0.696 17.518 5.541 1.00 95.94 228 TRP A N 1
ATOM 1582 C CA . TRP A 1 228 ? 0.768 16.278 6.333 1.00 95.94 228 TRP A CA 1
ATOM 1583 C C . TRP A 1 228 ? 2.194 15.851 6.721 1.00 95.94 228 TRP A C 1
ATOM 1585 O O . TRP A 1 228 ? 2.371 15.096 7.674 1.00 95.94 228 TRP A O 1
ATOM 1595 N N . CYS A 1 229 ? 3.216 16.352 6.024 1.00 95.75 229 CYS A N 1
ATOM 1596 C CA . CYS A 1 229 ? 4.629 16.063 6.286 1.00 95.75 229 CYS A CA 1
ATOM 1597 C C . CYS A 1 229 ? 5.454 17.324 6.621 1.00 95.75 229 CYS A C 1
ATOM 1599 O O . CYS A 1 229 ? 6.544 17.232 7.193 1.00 95.75 229 CYS A O 1
ATOM 1601 N N . GLY A 1 230 ? 4.963 18.524 6.292 1.00 95.88 230 GLY A N 1
ATOM 1602 C CA . GLY A 1 230 ? 5.732 19.758 6.449 1.00 95.88 230 GLY A CA 1
ATOM 1603 C C . GLY A 1 230 ? 6.898 19.809 5.460 1.00 95.88 230 GLY A C 1
ATOM 1604 O O . GLY A 1 230 ? 6.683 19.896 4.254 1.00 95.88 230 GLY A O 1
ATOM 1605 N N . SER A 1 231 ? 8.134 19.754 5.964 1.00 95.75 231 SER A N 1
ATOM 1606 C CA . SER A 1 231 ? 9.353 19.784 5.142 1.00 95.75 231 SER A CA 1
ATOM 1607 C C . SER A 1 231 ? 10.099 18.445 5.219 1.00 95.75 231 SER A C 1
ATOM 1609 O O . SER A 1 231 ? 10.848 18.242 6.184 1.00 95.75 231 SER A O 1
ATOM 1611 N N . PRO A 1 232 ? 9.923 17.530 4.247 1.00 97.19 232 PRO A N 1
ATOM 1612 C CA . PRO A 1 232 ? 10.644 16.259 4.206 1.00 97.19 232 PRO A CA 1
ATOM 1613 C C . PRO A 1 232 ? 12.164 16.441 4.314 1.00 97.19 232 PRO A C 1
ATOM 1615 O O . PRO A 1 232 ? 12.752 17.313 3.669 1.00 97.19 232 PRO A O 1
ATOM 1618 N N . SER A 1 233 ? 12.820 15.633 5.146 1.00 95.88 233 SER A N 1
ATOM 1619 C CA . SER A 1 233 ? 14.283 15.631 5.291 1.00 95.88 233 SER A CA 1
ATOM 1620 C C . SER A 1 233 ? 14.778 14.339 5.944 1.00 95.88 233 SER A C 1
ATOM 1622 O O . SER A 1 233 ? 13.984 13.551 6.446 1.00 95.88 233 SER A O 1
ATOM 1624 N N . ALA A 1 234 ? 16.095 14.150 6.046 1.00 93.88 234 ALA A N 1
ATOM 1625 C CA . ALA A 1 234 ? 16.678 12.988 6.728 1.00 93.88 234 ALA A CA 1
ATOM 1626 C C . ALA A 1 234 ? 16.242 12.833 8.201 1.00 93.88 234 ALA A C 1
ATOM 1628 O O . ALA A 1 234 ? 16.280 11.729 8.738 1.00 93.88 234 ALA A O 1
ATOM 1629 N N . VAL A 1 235 ? 15.848 13.929 8.860 1.00 92.94 235 VAL A N 1
ATOM 1630 C CA . VAL A 1 235 ? 15.338 13.932 10.245 1.00 92.94 235 VAL A CA 1
ATOM 1631 C C . VAL A 1 235 ? 13.816 14.080 10.323 1.00 92.94 235 VAL A C 1
ATOM 1633 O O . VAL A 1 235 ? 13.263 14.043 11.417 1.00 92.94 235 VAL A O 1
ATOM 1636 N N . ASN A 1 236 ? 13.160 14.259 9.176 1.00 92.75 236 ASN A N 1
ATOM 1637 C CA . ASN A 1 236 ? 11.710 14.319 9.018 1.00 92.75 236 ASN A CA 1
ATOM 1638 C C . ASN A 1 236 ? 11.293 13.446 7.815 1.00 92.75 236 ASN A C 1
ATOM 1640 O O . ASN A 1 236 ? 10.831 13.994 6.809 1.00 92.75 236 ASN A O 1
ATOM 1644 N N . PRO A 1 237 ? 11.562 12.124 7.839 1.00 95.62 237 PRO A N 1
ATOM 1645 C CA . PRO A 1 237 ? 11.124 11.227 6.778 1.00 95.62 237 PRO A CA 1
ATOM 1646 C C . PRO A 1 237 ? 9.611 11.034 6.863 1.00 95.62 237 PRO A C 1
ATOM 1648 O O . PRO A 1 237 ? 9.052 11.000 7.956 1.00 95.62 237 PRO A O 1
ATOM 1651 N N . CYS A 1 238 ? 8.939 10.867 5.735 1.00 97.25 238 CYS A N 1
ATOM 1652 C CA . CYS A 1 238 ? 7.486 10.754 5.685 1.00 97.25 238 CYS A CA 1
ATOM 1653 C C . CYS A 1 238 ? 7.041 9.565 4.843 1.00 97.25 238 CYS A C 1
ATOM 1655 O O . CYS A 1 238 ? 7.812 9.019 4.056 1.00 97.25 238 CYS A O 1
ATOM 1657 N N . LEU A 1 239 ? 5.788 9.159 5.029 1.00 97.88 239 LEU A N 1
ATOM 1658 C CA . LEU A 1 239 ? 5.205 8.007 4.357 1.00 97.88 239 LEU A CA 1
ATOM 1659 C C . LEU A 1 239 ? 3.845 8.357 3.757 1.00 97.88 239 LEU A C 1
ATOM 1661 O O . LEU A 1 239 ? 2.919 8.726 4.477 1.00 97.88 239 LEU A O 1
ATOM 1665 N N . LEU A 1 240 ? 3.701 8.148 2.454 1.00 98.50 240 LEU A N 1
ATOM 1666 C CA . LEU A 1 240 ? 2.400 8.029 1.816 1.00 98.50 240 LEU A CA 1
ATOM 1667 C C . LEU A 1 240 ? 1.994 6.552 1.794 1.00 98.50 240 LEU A C 1
ATOM 1669 O O . LEU A 1 240 ? 2.591 5.749 1.073 1.00 98.50 240 LEU A O 1
ATOM 1673 N N . LYS A 1 241 ? 0.972 6.186 2.572 1.00 98.19 241 LYS A N 1
ATOM 1674 C CA . LYS A 1 241 ? 0.405 4.834 2.576 1.00 98.19 241 LYS A CA 1
ATOM 1675 C C . LYS A 1 241 ? -0.789 4.772 1.632 1.00 98.19 241 LYS A C 1
ATOM 1677 O O . LYS A 1 241 ? -1.756 5.497 1.820 1.00 98.19 241 LYS A O 1
ATOM 1682 N N . ILE A 1 242 ? -0.759 3.872 0.656 1.00 98.62 242 ILE A N 1
ATOM 1683 C CA . ILE A 1 242 ? -1.847 3.668 -0.301 1.00 98.62 242 ILE A CA 1
ATOM 1684 C C . ILE A 1 242 ? -2.533 2.335 -0.003 1.00 98.62 242 ILE A C 1
ATOM 1686 O O . ILE A 1 242 ? -1.960 1.253 -0.157 1.00 98.62 242 ILE A O 1
ATOM 1690 N N . MET A 1 243 ? -3.783 2.420 0.435 1.00 98.31 243 MET A N 1
ATOM 1691 C CA . MET A 1 243 ? -4.609 1.277 0.805 1.00 98.31 243 MET A CA 1
ATOM 1692 C C . MET A 1 243 ? -5.006 0.448 -0.427 1.00 98.31 243 MET A C 1
ATOM 1694 O O . MET A 1 243 ? -4.819 0.899 -1.563 1.00 98.31 243 MET A O 1
ATOM 1698 N N . PRO A 1 244 ? -5.532 -0.779 -0.250 1.00 98.56 244 PRO A N 1
ATOM 1699 C CA . PRO A 1 244 ? -5.994 -1.590 -1.371 1.00 98.56 244 PRO A CA 1
ATOM 1700 C C . PRO A 1 244 ? -6.995 -0.838 -2.251 1.00 98.56 244 PRO A C 1
ATOM 1702 O O . PRO A 1 244 ? -7.885 -0.154 -1.749 1.00 98.56 244 PRO A O 1
ATOM 1705 N N . GLY A 1 245 ? -6.847 -0.967 -3.563 1.00 98.38 245 GLY A N 1
ATOM 1706 C CA . GLY A 1 245 ? -7.646 -0.240 -4.535 1.00 98.38 245 GLY A CA 1
ATOM 1707 C C . GLY A 1 245 ? -6.935 -0.049 -5.868 1.00 98.38 245 GLY A C 1
ATOM 1708 O O . GLY A 1 245 ? -5.734 -0.297 -5.998 1.00 98.38 245 GLY A O 1
ATOM 1709 N N . VAL A 1 246 ? -7.704 0.409 -6.853 1.00 98.62 246 VAL A N 1
ATOM 1710 C CA . VAL A 1 246 ? -7.192 0.888 -8.140 1.00 98.62 246 VAL A CA 1
ATOM 1711 C C . VAL A 1 246 ? -7.379 2.400 -8.173 1.00 98.62 246 VAL A C 1
ATOM 1713 O O . VAL A 1 246 ? -8.507 2.877 -8.071 1.00 98.62 246 VAL A O 1
ATOM 1716 N N . TYR A 1 247 ? -6.277 3.128 -8.310 1.00 98.69 247 TYR A N 1
ATOM 1717 C CA . TYR A 1 247 ? -6.230 4.586 -8.326 1.00 98.69 247 TYR A CA 1
ATOM 1718 C C . TYR A 1 247 ? -5.856 5.038 -9.734 1.00 98.69 247 TYR A C 1
ATOM 1720 O O . TYR A 1 247 ? -4.691 4.958 -10.124 1.00 98.69 247 TYR A O 1
ATOM 1728 N N . ASP A 1 248 ? -6.858 5.446 -10.509 1.00 98.44 248 ASP A N 1
ATOM 1729 C CA . ASP A 1 248 ? -6.656 6.015 -11.840 1.00 98.44 248 ASP A CA 1
ATOM 1730 C C . ASP A 1 248 ? -6.371 7.513 -11.720 1.00 98.44 248 ASP A C 1
ATOM 1732 O O . ASP A 1 248 ? -7.245 8.289 -11.332 1.00 98.44 248 ASP A O 1
ATOM 1736 N N . ILE A 1 249 ? -5.139 7.902 -12.041 1.00 98.50 249 ILE A N 1
ATOM 1737 C CA . ILE A 1 249 ? -4.671 9.290 -11.976 1.00 98.50 249 ILE A CA 1
ATOM 1738 C C . ILE A 1 249 ? -4.794 10.009 -13.331 1.00 98.50 249 ILE A C 1
ATOM 1740 O O . ILE A 1 249 ? -4.371 11.161 -13.473 1.00 98.50 249 ILE A O 1
ATOM 1744 N N . GLY A 1 250 ? -5.401 9.361 -14.332 1.00 98.19 250 GLY A N 1
ATOM 1745 C CA . GLY A 1 250 ? -5.642 9.919 -15.658 1.00 98.19 250 GLY A CA 1
ATOM 1746 C C . GLY A 1 250 ? -4.341 10.260 -16.380 1.00 98.19 250 GLY A C 1
ATOM 1747 O O . GLY A 1 250 ? -3.451 9.423 -16.508 1.00 98.19 250 GLY A O 1
ATOM 1748 N N . THR A 1 251 ? -4.230 11.496 -16.866 1.00 97.12 251 THR A N 1
ATOM 1749 C CA . THR A 1 251 ? -3.015 12.027 -17.511 1.00 97.12 251 THR A CA 1
ATOM 1750 C C . THR A 1 251 ? -2.098 12.764 -16.531 1.00 97.12 251 THR A C 1
ATOM 1752 O O . THR A 1 251 ? -1.177 13.453 -16.963 1.00 97.12 251 THR A O 1
ATOM 1755 N N . ASN A 1 252 ? -2.369 12.697 -15.223 1.00 98.12 252 ASN A N 1
ATOM 1756 C CA . ASN A 1 252 ? -1.475 13.254 -14.212 1.00 98.12 252 ASN A CA 1
ATOM 1757 C C . ASN A 1 252 ? -0.328 12.283 -13.920 1.00 98.12 252 ASN A C 1
ATOM 1759 O O . ASN A 1 252 ? -0.379 11.104 -14.266 1.00 98.12 252 ASN A O 1
ATOM 1763 N N . ALA A 1 253 ? 0.684 12.785 -13.221 1.00 98.06 253 ALA A N 1
ATOM 1764 C CA . ALA A 1 253 ? 1.824 12.001 -12.781 1.00 98.06 253 ALA A CA 1
ATOM 1765 C C . ALA A 1 253 ? 2.072 12.188 -11.284 1.00 98.06 253 ALA A C 1
ATOM 1767 O O . ALA A 1 253 ? 1.791 13.248 -10.719 1.00 98.06 253 ALA A O 1
ATOM 1768 N N . ILE A 1 254 ? 2.653 11.170 -10.654 1.00 98.56 254 ILE A N 1
ATOM 1769 C CA . ILE A 1 254 ? 3.145 11.272 -9.280 1.00 98.56 254 ILE A CA 1
ATOM 1770 C C . ILE A 1 254 ? 4.597 11.734 -9.316 1.00 98.56 254 ILE A C 1
ATOM 1772 O O . ILE A 1 254 ? 5.467 11.055 -9.860 1.00 98.56 254 ILE A O 1
ATOM 1776 N N . GLN A 1 255 ? 4.851 12.877 -8.687 1.00 98.00 255 GLN A N 1
ATOM 1777 C CA . GLN A 1 255 ? 6.193 13.366 -8.400 1.00 98.00 255 GLN A CA 1
ATOM 1778 C C . GLN A 1 255 ? 6.592 12.859 -7.015 1.00 98.00 255 GLN A C 1
ATOM 1780 O O . GLN A 1 255 ? 6.060 13.339 -6.012 1.00 98.00 255 GLN A O 1
ATOM 1785 N N . MET A 1 256 ? 7.485 11.868 -6.938 1.00 98.62 256 MET A N 1
ATOM 1786 C CA . MET A 1 256 ? 8.065 11.489 -5.649 1.00 98.62 256 MET A CA 1
ATOM 1787 C C . MET A 1 256 ? 8.859 12.670 -5.085 1.00 98.62 256 MET A C 1
ATOM 1789 O O . MET A 1 256 ? 9.386 13.503 -5.821 1.00 98.62 256 MET A O 1
ATOM 1793 N N . VAL A 1 257 ? 8.951 12.740 -3.761 1.00 98.38 257 VAL A N 1
ATOM 1794 C CA . VAL A 1 257 ? 9.677 13.804 -3.064 1.00 98.38 257 VAL A CA 1
ATOM 1795 C C . VAL A 1 257 ? 10.738 13.173 -2.185 1.00 98.38 257 VAL A C 1
ATOM 1797 O O . VAL A 1 257 ? 10.508 12.128 -1.578 1.00 98.38 257 VAL A O 1
ATOM 1800 N N . SER A 1 258 ? 11.914 13.795 -2.119 1.00 98.19 258 SER A N 1
ATOM 1801 C CA . SER A 1 258 ? 13.002 13.274 -1.300 1.00 98.19 258 SER A CA 1
ATOM 1802 C C . SER A 1 258 ? 12.581 13.093 0.151 1.00 98.19 258 SER A C 1
ATOM 1804 O O . SER A 1 258 ? 11.943 13.974 0.721 1.00 98.19 258 SER A O 1
ATOM 1806 N N . TYR A 1 259 ? 12.976 11.969 0.753 1.00 97.62 259 TYR A N 1
ATOM 1807 C CA . TYR A 1 259 ? 12.581 11.559 2.107 1.00 97.62 259 TYR A CA 1
ATOM 1808 C C . TYR A 1 259 ? 11.083 11.272 2.293 1.00 97.62 259 TYR A C 1
ATOM 1810 O O . TYR A 1 259 ? 10.625 11.177 3.433 1.00 97.62 259 TYR A O 1
ATOM 1818 N N . VAL A 1 260 ? 10.320 11.117 1.208 1.00 98.25 260 VAL A N 1
ATOM 1819 C CA . VAL A 1 260 ? 8.932 10.646 1.243 1.00 98.25 260 VAL A CA 1
ATOM 1820 C C . VAL A 1 260 ? 8.848 9.282 0.574 1.00 98.25 260 VAL A C 1
ATOM 1822 O O . VAL A 1 260 ? 8.958 9.167 -0.645 1.00 98.25 260 VAL A O 1
ATOM 1825 N N . ASP A 1 261 ? 8.626 8.248 1.376 1.00 98.56 261 ASP A N 1
ATOM 1826 C CA . ASP A 1 261 ? 8.365 6.907 0.869 1.00 98.56 261 ASP A CA 1
ATOM 1827 C C . ASP A 1 261 ? 6.909 6.784 0.407 1.00 98.56 261 ASP A C 1
ATOM 1829 O O . ASP A 1 261 ? 5.996 7.314 1.043 1.00 98.56 261 ASP A O 1
ATOM 1833 N N . ILE A 1 262 ? 6.680 6.026 -0.665 1.00 98.75 262 ILE A N 1
ATOM 1834 C CA . ILE A 1 262 ? 5.350 5.625 -1.125 1.00 98.75 262 ILE A CA 1
ATOM 1835 C C . ILE A 1 262 ? 5.220 4.116 -0.951 1.00 98.75 262 ILE A C 1
ATOM 1837 O O . ILE A 1 262 ? 5.958 3.327 -1.547 1.00 98.75 262 ILE A O 1
ATOM 1841 N N . GLU A 1 263 ? 4.245 3.710 -0.147 1.00 98.56 263 GLU A N 1
ATOM 1842 C CA . GLU A 1 263 ? 4.008 2.314 0.194 1.00 98.56 263 GLU A CA 1
ATOM 1843 C C . GLU A 1 263 ? 2.569 1.905 -0.126 1.00 98.56 263 GLU A C 1
ATOM 1845 O O . GLU A 1 263 ? 1.625 2.467 0.421 1.00 98.56 263 GLU A O 1
ATOM 1850 N N . GLY A 1 264 ? 2.384 0.877 -0.951 1.00 98.50 264 GLY A N 1
ATOM 1851 C CA . GLY A 1 264 ? 1.086 0.227 -1.132 1.00 98.50 264 GLY A CA 1
ATOM 1852 C C . GLY A 1 264 ? 0.800 -0.860 -0.092 1.00 98.50 264 GLY A C 1
ATOM 1853 O O . GLY A 1 264 ? 1.617 -1.171 0.776 1.00 98.50 264 GLY A O 1
ATOM 1854 N N . SER A 1 265 ? -0.377 -1.476 -0.162 1.00 97.19 265 SER A N 1
ATOM 1855 C CA . SER A 1 265 ? -0.759 -2.608 0.701 1.00 97.19 265 SER A CA 1
ATOM 1856 C C . SER A 1 265 ? -0.404 -3.979 0.112 1.00 97.19 265 SER A C 1
ATOM 1858 O O . SER A 1 265 ? -0.677 -5.006 0.732 1.00 97.19 265 SER A O 1
ATOM 1860 N N . GLY A 1 266 ? 0.216 -4.005 -1.067 1.00 97.44 266 GLY A N 1
ATOM 1861 C CA . GLY A 1 266 ? 0.676 -5.199 -1.770 1.00 97.44 266 GLY A CA 1
ATOM 1862 C C . GLY A 1 266 ? 0.493 -5.076 -3.284 1.00 97.44 266 GLY A C 1
ATOM 1863 O O . GLY A 1 266 ? -0.498 -4.521 -3.758 1.00 97.44 266 GLY A O 1
ATOM 1864 N N . GLU A 1 267 ? 1.412 -5.665 -4.053 1.00 96.38 267 GLU A N 1
ATOM 1865 C CA . GLU A 1 267 ? 1.449 -5.584 -5.527 1.00 96.38 267 GLU A CA 1
ATOM 1866 C C . GLU A 1 267 ? 0.164 -6.080 -6.210 1.00 96.38 267 GLU A C 1
ATOM 1868 O O . GLU A 1 267 ? -0.213 -5.587 -7.267 1.00 96.38 267 GLU A O 1
ATOM 1873 N N . ASN A 1 268 ? -0.544 -7.024 -5.585 1.00 96.19 268 ASN A N 1
ATOM 1874 C CA . ASN A 1 268 ? -1.771 -7.610 -6.131 1.00 96.19 268 ASN A CA 1
ATOM 1875 C C . ASN A 1 268 ? -3.057 -6.897 -5.687 1.00 96.19 268 ASN A C 1
ATOM 1877 O O . ASN A 1 268 ? -4.141 -7.281 -6.123 1.00 96.19 268 ASN A O 1
ATOM 1881 N N . VAL A 1 269 ? -2.963 -5.923 -4.778 1.00 98.00 269 VAL A N 1
ATOM 1882 C CA . VAL A 1 269 ? -4.138 -5.300 -4.142 1.00 98.00 269 VAL A CA 1
ATOM 1883 C C . VAL A 1 269 ? -4.129 -3.778 -4.202 1.00 98.00 269 VAL A C 1
ATOM 1885 O O . VAL A 1 269 ? -5.194 -3.179 -4.092 1.00 98.00 269 VAL A O 1
ATOM 1888 N N . THR A 1 270 ? -2.973 -3.149 -4.411 1.00 98.75 270 THR A N 1
ATOM 1889 C CA . THR A 1 270 ? -2.840 -1.704 -4.617 1.00 98.75 270 THR A CA 1
ATOM 1890 C C . THR A 1 270 ? -2.277 -1.453 -6.010 1.00 98.75 270 THR A C 1
ATOM 1892 O O . THR A 1 270 ? -1.165 -1.887 -6.308 1.00 98.75 270 THR A O 1
ATOM 1895 N N . LYS A 1 271 ? -3.026 -0.740 -6.858 1.00 98.81 271 LYS A N 1
ATOM 1896 C CA . LYS A 1 271 ? -2.618 -0.394 -8.224 1.00 98.81 271 LYS A CA 1
ATOM 1897 C C . LYS A 1 271 ? -2.810 1.094 -8.495 1.00 98.81 271 LYS A C 1
ATOM 1899 O O . LYS A 1 271 ? -3.906 1.605 -8.297 1.00 98.81 271 LYS A O 1
ATOM 1904 N N . ILE A 1 272 ? -1.782 1.757 -9.011 1.00 98.88 272 ILE A N 1
ATOM 1905 C CA . ILE A 1 272 ? -1.888 3.095 -9.606 1.00 98.88 272 ILE A CA 1
ATOM 1906 C C . ILE A 1 272 ? -1.895 2.926 -11.122 1.00 98.88 272 ILE A C 1
ATOM 1908 O O . ILE A 1 272 ? -1.075 2.186 -11.667 1.00 98.88 272 ILE A O 1
ATOM 1912 N N . THR A 1 273 ? -2.823 3.578 -11.810 1.00 98.69 273 THR A N 1
ATOM 1913 C CA . THR A 1 273 ? -2.912 3.518 -13.269 1.00 98.69 273 THR A CA 1
ATOM 1914 C C . THR A 1 273 ? -3.105 4.898 -13.874 1.00 98.69 273 THR A C 1
ATOM 1916 O O . THR A 1 273 ? -3.595 5.803 -13.208 1.00 98.69 273 THR A O 1
ATOM 1919 N N . GLY A 1 274 ? -2.682 5.068 -15.121 1.00 98.50 274 GLY A N 1
ATOM 1920 C CA . GLY A 1 274 ? -2.904 6.292 -15.875 1.00 98.50 274 GLY A CA 1
ATOM 1921 C C . GLY A 1 274 ? -2.577 6.131 -17.355 1.00 98.50 274 GLY A C 1
ATOM 1922 O O . GLY A 1 274 ? -2.356 5.025 -17.858 1.00 98.50 274 GLY A O 1
ATOM 1923 N N . SER A 1 275 ? -2.569 7.263 -18.052 1.00 97.56 275 SER A N 1
ATOM 1924 C CA . SER A 1 275 ? -2.456 7.381 -19.510 1.00 97.56 275 SER A CA 1
ATOM 1925 C C . SER A 1 275 ? -1.544 8.546 -19.917 1.00 97.56 275 SER A C 1
ATOM 1927 O O . SER A 1 275 ? -1.861 9.319 -20.818 1.00 97.56 275 SER A O 1
ATOM 1929 N N . VAL A 1 276 ? -0.405 8.691 -19.233 1.00 97.81 276 VAL A N 1
ATOM 1930 C CA . VAL A 1 276 ? 0.595 9.726 -19.544 1.00 97.81 276 VAL A CA 1
ATOM 1931 C C . VAL A 1 276 ? 1.327 9.347 -20.828 1.00 97.81 276 VAL A C 1
ATOM 1933 O O . VAL A 1 276 ? 2.046 8.345 -20.863 1.00 97.81 276 VAL A O 1
ATOM 1936 N N . ASP A 1 277 ? 1.114 10.132 -21.880 1.00 96.38 277 ASP A N 1
ATOM 1937 C CA . ASP A 1 277 ? 1.800 9.999 -23.162 1.00 96.38 277 ASP A CA 1
ATOM 1938 C C . ASP A 1 277 ? 3.055 10.855 -23.185 1.00 96.38 277 ASP A C 1
ATOM 1940 O O . ASP A 1 277 ? 2.975 12.044 -22.910 1.00 96.38 277 ASP A O 1
ATOM 1944 N N . ASN A 1 278 ? 4.182 10.286 -23.600 1.00 95.62 278 ASN A N 1
ATOM 1945 C CA . ASN A 1 278 ? 5.293 11.090 -24.063 1.00 95.62 278 ASN A CA 1
ATOM 1946 C C . ASN A 1 278 ? 5.171 11.298 -25.575 1.00 95.62 278 ASN A C 1
ATOM 1948 O O . ASN A 1 278 ? 5.431 10.403 -26.385 1.00 95.62 278 ASN A O 1
ATOM 1952 N N . ALA A 1 279 ? 4.769 12.514 -25.938 1.00 92.94 279 ALA A N 1
ATOM 1953 C CA . ALA A 1 279 ? 4.553 12.903 -27.322 1.00 92.94 279 ALA A CA 1
ATOM 1954 C C . ALA A 1 279 ? 5.859 13.105 -28.118 1.00 92.94 279 ALA A C 1
ATOM 1956 O O . ALA A 1 279 ? 5.821 13.038 -29.353 1.00 92.94 279 ALA A O 1
ATOM 1957 N N . ASP A 1 280 ? 6.991 13.370 -27.456 1.00 90.88 280 ASP A N 1
ATOM 1958 C CA . ASP A 1 280 ? 8.286 13.571 -28.110 1.00 90.88 280 ASP A CA 1
ATOM 1959 C C . ASP A 1 280 ? 8.892 12.217 -28.510 1.00 90.88 280 ASP A C 1
ATOM 1961 O O . ASP A 1 280 ? 8.886 11.253 -27.758 1.00 90.88 280 ASP A O 1
ATOM 1965 N N . TRP A 1 281 ? 9.415 12.122 -29.729 1.00 87.69 281 TRP A N 1
ATOM 1966 C CA . TRP A 1 281 ? 9.997 10.880 -30.247 1.00 87.69 281 TRP A CA 1
ATOM 1967 C C . TRP A 1 281 ? 11.465 10.690 -29.865 1.00 87.69 281 TRP A C 1
ATOM 1969 O O . TRP A 1 281 ? 11.994 9.583 -29.986 1.00 87.69 281 TRP A O 1
ATOM 1979 N N . PHE A 1 282 ? 12.138 11.770 -29.474 1.00 86.44 282 PHE A N 1
ATOM 1980 C CA . PHE A 1 282 ? 13.578 11.810 -29.250 1.00 86.44 282 PHE A CA 1
ATOM 1981 C C . PHE A 1 282 ? 13.941 11.923 -27.773 1.00 86.44 282 PHE A C 1
ATOM 1983 O O . PHE A 1 282 ? 15.021 11.472 -27.396 1.00 86.44 282 PHE A O 1
ATOM 1990 N N . TYR A 1 283 ? 13.067 12.507 -26.951 1.00 89.62 283 TYR A N 1
ATOM 1991 C CA . TYR A 1 283 ? 13.354 12.785 -25.547 1.00 89.62 283 TYR A CA 1
ATOM 1992 C C . TYR A 1 283 ? 12.350 12.105 -24.613 1.00 89.62 283 TYR A C 1
ATOM 1994 O O . TYR A 1 283 ? 11.144 12.302 -24.708 1.00 89.62 283 TYR A O 1
ATOM 2002 N N . LEU A 1 284 ? 12.858 11.322 -23.660 1.00 92.38 284 LEU A N 1
ATOM 2003 C CA . LEU A 1 284 ? 12.057 10.548 -22.710 1.00 92.38 284 LEU A CA 1
ATOM 2004 C C . LEU A 1 284 ? 11.790 11.346 -21.415 1.00 92.38 284 LEU A C 1
ATOM 2006 O O . LEU A 1 284 ? 12.410 11.083 -20.389 1.00 92.38 284 LEU A O 1
ATOM 2010 N N . THR A 1 285 ? 10.904 12.349 -21.453 1.00 94.31 285 THR A N 1
ATOM 2011 C CA . THR A 1 285 ? 10.664 13.285 -20.330 1.00 94.31 285 THR A CA 1
ATOM 2012 C C . THR A 1 285 ? 9.318 13.124 -19.620 1.00 94.31 285 THR A C 1
ATOM 2014 O O . THR A 1 285 ? 9.152 13.645 -18.515 1.00 94.31 285 THR A O 1
ATOM 2017 N N . GLU A 1 286 ? 8.352 12.421 -20.217 1.00 96.81 286 GLU A N 1
ATOM 2018 C CA . GLU A 1 286 ? 6.995 12.281 -19.666 1.00 96.81 286 GLU A CA 1
ATOM 2019 C C . GLU A 1 286 ? 6.687 10.851 -19.208 1.00 96.81 286 GLU A C 1
ATOM 2021 O O . GLU A 1 286 ? 6.774 9.910 -19.992 1.00 96.81 286 GLU A O 1
ATOM 2026 N N . GLY A 1 287 ? 6.349 10.668 -17.928 1.00 97.19 287 GLY A N 1
ATOM 2027 C CA . GLY A 1 287 ? 6.081 9.353 -17.340 1.00 97.19 287 GLY A CA 1
ATOM 2028 C C . GLY A 1 287 ? 5.036 9.395 -16.229 1.00 97.19 287 GLY A C 1
ATOM 2029 O O . GLY A 1 287 ? 4.708 10.459 -15.711 1.00 97.19 287 GLY A O 1
ATOM 2030 N N . LEU A 1 288 ? 4.497 8.229 -15.860 1.00 98.50 288 LEU A N 1
ATOM 2031 C CA . LEU A 1 288 ? 3.442 8.134 -14.839 1.00 98.50 288 LEU A CA 1
ATOM 2032 C C . LEU A 1 288 ? 3.966 8.431 -13.423 1.00 98.50 288 LEU A C 1
ATOM 2034 O O . LEU A 1 288 ? 3.286 9.084 -12.630 1.00 98.50 288 LEU A O 1
ATOM 2038 N N . ILE A 1 289 ? 5.174 7.959 -13.108 1.00 98.62 289 ILE A N 1
ATOM 2039 C CA . ILE A 1 289 ? 5.854 8.169 -11.825 1.00 98.62 289 ILE A CA 1
ATOM 2040 C C . ILE A 1 289 ? 7.246 8.759 -12.071 1.00 98.62 289 ILE A C 1
ATOM 2042 O O . ILE A 1 289 ? 8.005 8.237 -12.892 1.00 98.62 289 ILE A O 1
ATOM 2046 N N . TYR A 1 290 ? 7.611 9.784 -11.306 1.00 98.69 290 TYR A N 1
ATOM 2047 C CA . TYR A 1 290 ? 8.953 10.366 -11.279 1.00 98.69 290 TYR A CA 1
ATOM 2048 C C . TYR A 1 290 ? 9.625 10.063 -9.944 1.00 98.69 290 TYR A C 1
ATOM 2050 O O . TYR A 1 290 ? 9.051 10.340 -8.891 1.00 98.69 290 TYR A O 1
ATOM 2058 N N . GLY A 1 291 ? 10.824 9.481 -9.989 1.00 98.44 291 GLY A N 1
ATOM 2059 C CA . GLY A 1 291 ? 11.611 9.142 -8.806 1.00 98.44 291 GLY A CA 1
ATOM 2060 C C . GLY A 1 291 ? 12.184 10.359 -8.073 1.00 98.44 291 GLY A C 1
ATOM 2061 O O . GLY A 1 291 ? 12.247 11.459 -8.613 1.00 98.44 291 GLY A O 1
ATOM 2062 N N . ALA A 1 292 ? 12.661 10.140 -6.846 1.00 98.56 292 ALA A N 1
ATOM 2063 C CA . ALA A 1 292 ? 13.366 11.147 -6.054 1.00 98.56 292 ALA A CA 1
ATOM 2064 C C . ALA A 1 292 ? 14.493 10.523 -5.222 1.00 98.56 292 ALA A C 1
ATOM 2066 O O . ALA A 1 292 ? 14.416 9.361 -4.819 1.00 98.56 292 ALA A O 1
ATOM 2067 N N . ASP A 1 293 ? 15.537 11.303 -4.934 1.00 98.38 293 ASP A N 1
ATOM 2068 C CA . ASP A 1 293 ? 16.613 10.872 -4.037 1.00 98.38 293 ASP A CA 1
ATOM 2069 C C . ASP A 1 293 ? 16.084 10.593 -2.631 1.00 98.38 293 ASP A C 1
ATOM 2071 O O . ASP A 1 293 ? 15.239 11.330 -2.129 1.00 98.38 293 ASP A O 1
ATOM 2075 N N . TYR A 1 294 ? 16.638 9.585 -1.957 1.00 97.31 294 TYR A N 1
ATOM 2076 C CA . TYR A 1 294 ? 16.280 9.240 -0.573 1.00 97.31 294 TYR A CA 1
ATOM 2077 C C . TYR A 1 294 ? 14.797 8.890 -0.366 1.00 97.31 294 TYR A C 1
ATOM 2079 O O . TYR A 1 294 ? 14.277 9.078 0.731 1.00 97.31 294 TYR A O 1
ATOM 2087 N N . ALA A 1 295 ? 14.123 8.405 -1.406 1.00 98.06 295 ALA A N 1
ATOM 2088 C CA . ALA A 1 295 ? 12.746 7.931 -1.349 1.00 98.06 295 ALA A CA 1
ATOM 2089 C C . ALA A 1 295 ? 12.656 6.474 -1.824 1.00 98.06 295 ALA A C 1
ATOM 2091 O O . ALA A 1 295 ? 13.428 6.038 -2.690 1.00 98.06 295 ALA A O 1
ATOM 2092 N N . GLU A 1 296 ? 11.703 5.727 -1.272 1.00 98.56 296 GLU A N 1
ATOM 2093 C CA . GLU A 1 296 ? 11.369 4.375 -1.708 1.00 98.56 296 GLU A CA 1
ATOM 2094 C C . GLU A 1 296 ? 9.949 4.275 -2.280 1.00 98.56 296 GLU A C 1
ATOM 2096 O O . GLU A 1 296 ? 8.999 4.801 -1.708 1.00 98.56 296 GLU A O 1
ATOM 2101 N N . LEU A 1 297 ? 9.799 3.536 -3.383 1.00 98.81 297 LEU A N 1
ATOM 2102 C CA . LEU A 1 297 ? 8.509 3.064 -3.892 1.00 98.81 297 LEU A CA 1
ATOM 2103 C C . LEU A 1 297 ? 8.390 1.558 -3.630 1.00 98.81 297 LEU A C 1
ATOM 2105 O O . LEU A 1 297 ? 9.249 0.795 -4.091 1.00 98.81 297 LEU A O 1
ATOM 2109 N N . ARG A 1 298 ? 7.346 1.122 -2.909 1.00 98.69 298 ARG A N 1
ATOM 2110 C CA . ARG A 1 298 ? 7.193 -0.297 -2.547 1.00 98.69 298 ARG A CA 1
ATOM 2111 C C . ARG A 1 298 ? 5.771 -0.819 -2.364 1.00 98.69 298 ARG A C 1
ATOM 2113 O O . ARG A 1 298 ? 4.871 -0.090 -1.965 1.00 98.69 298 ARG A O 1
ATOM 2120 N N . PHE A 1 299 ? 5.595 -2.120 -2.589 1.00 98.62 299 PHE A N 1
ATOM 2121 C CA . PHE A 1 299 ? 4.365 -2.887 -2.337 1.00 98.62 299 PHE A CA 1
ATOM 2122 C C . PHE A 1 299 ? 3.123 -2.432 -3.125 1.00 98.62 299 PHE A C 1
ATOM 2124 O O . PHE A 1 299 ? 2.015 -2.424 -2.591 1.00 98.62 299 PHE A O 1
ATOM 2131 N N . LEU A 1 300 ? 3.273 -2.084 -4.403 1.00 98.81 300 LEU A N 1
ATOM 2132 C CA . LEU A 1 300 ? 2.146 -1.768 -5.290 1.00 98.81 300 LEU A CA 1
ATOM 2133 C C . LEU A 1 300 ? 2.428 -2.152 -6.745 1.00 98.81 300 LEU A C 1
ATOM 2135 O O . LEU A 1 300 ? 3.568 -2.400 -7.129 1.00 98.81 300 LEU A O 1
ATOM 2139 N N . ALA A 1 301 ? 1.380 -2.164 -7.559 1.00 98.81 301 ALA A N 1
ATOM 2140 C CA . ALA A 1 301 ? 1.491 -2.160 -9.007 1.00 98.81 301 ALA A CA 1
ATOM 2141 C C . ALA A 1 301 ? 1.339 -0.735 -9.562 1.00 98.81 301 ALA A C 1
ATOM 2143 O O . ALA A 1 301 ? 0.516 0.045 -9.079 1.00 98.81 301 ALA A O 1
ATOM 2144 N N . ILE A 1 302 ? 2.091 -0.409 -10.609 1.00 98.62 302 ILE A N 1
ATOM 2145 C CA . ILE A 1 302 ? 1.936 0.810 -11.404 1.00 98.62 302 ILE A CA 1
ATOM 2146 C C . ILE A 1 302 ? 1.786 0.436 -12.881 1.00 98.62 302 ILE A C 1
ATOM 2148 O O . ILE A 1 302 ? 2.520 -0.412 -13.393 1.00 98.62 302 ILE A O 1
ATOM 2152 N N . GLU A 1 303 ? 0.815 1.036 -13.564 1.00 98.50 303 GLU A N 1
ATOM 2153 C CA . GLU A 1 303 ? 0.517 0.724 -14.963 1.00 98.50 303 GLU A CA 1
ATOM 2154 C C . GLU A 1 303 ? 0.211 1.982 -15.775 1.00 98.50 303 GLU A C 1
ATOM 2156 O O . GLU A 1 303 ? -0.795 2.652 -15.533 1.00 98.50 303 GLU A O 1
ATOM 2161 N N . ASN A 1 304 ? 1.040 2.263 -16.781 1.00 98.25 304 ASN A N 1
ATOM 2162 C CA . ASN A 1 304 ? 0.752 3.293 -17.772 1.00 98.25 304 ASN A CA 1
ATOM 2163 C C . ASN A 1 304 ? 0.206 2.645 -19.056 1.00 98.25 304 ASN A C 1
ATOM 2165 O O . ASN A 1 304 ? 0.820 1.734 -19.622 1.00 98.25 304 ASN A O 1
ATOM 2169 N N . THR A 1 305 ? -0.962 3.114 -19.490 1.00 97.06 305 THR A N 1
ATOM 2170 C CA . THR A 1 305 ? -1.735 2.579 -20.624 1.00 97.06 305 THR A CA 1
ATOM 2171 C C . THR A 1 305 ? -1.934 3.602 -21.743 1.00 97.06 305 THR A C 1
ATOM 2173 O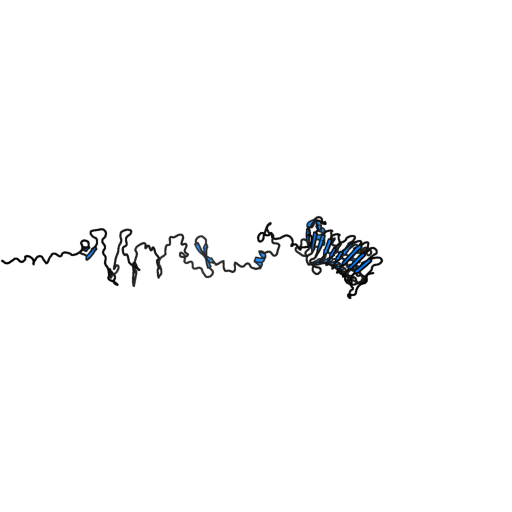 O . THR A 1 305 ? -2.842 3.447 -22.562 1.00 97.06 305 THR A O 1
ATOM 2176 N N . SER A 1 306 ? -1.112 4.661 -21.778 1.00 95.62 306 SER A N 1
ATOM 2177 C CA . SER A 1 306 ? -1.150 5.655 -22.857 1.00 95.62 306 SER A CA 1
ATOM 2178 C C . SER A 1 306 ? -1.171 4.981 -24.230 1.00 95.62 306 SER A C 1
ATOM 2180 O O . SER A 1 306 ? -0.435 4.031 -24.473 1.00 95.62 306 SER A O 1
ATOM 2182 N N . THR A 1 307 ? -2.008 5.491 -25.134 1.00 94.19 307 THR A N 1
ATOM 2183 C CA . THR A 1 307 ? -2.111 5.029 -26.527 1.00 94.19 307 THR A CA 1
ATOM 2184 C C . THR A 1 307 ? -1.369 5.934 -27.511 1.00 94.19 307 THR A C 1
ATOM 2186 O O . THR A 1 307 ? -1.668 5.911 -28.706 1.00 94.19 307 THR A O 1
ATOM 2189 N N . GLY A 1 308 ? -0.503 6.817 -27.012 1.00 90.62 308 GLY A N 1
ATOM 2190 C CA . GLY A 1 308 ? 0.230 7.773 -27.833 1.00 90.62 308 GLY A CA 1
ATOM 2191 C C . GLY A 1 308 ? 1.552 7.225 -28.372 1.00 90.62 308 GLY A C 1
ATOM 2192 O O . GLY A 1 308 ? 1.661 6.046 -28.725 1.00 90.62 308 GLY A O 1
ATOM 2193 N N . ASN A 1 309 ? 2.551 8.097 -28.503 1.00 92.06 309 ASN A N 1
ATOM 2194 C CA . ASN A 1 309 ? 3.809 7.748 -29.165 1.00 92.06 309 ASN A CA 1
ATOM 2195 C C . ASN A 1 309 ? 4.664 6.853 -28.268 1.00 92.06 309 ASN A C 1
ATOM 2197 O O . ASN A 1 309 ? 5.048 5.749 -28.668 1.00 92.06 309 ASN A O 1
ATOM 2201 N N . GLN A 1 310 ? 4.954 7.318 -27.055 1.00 93.88 310 GLN A N 1
ATOM 2202 C CA . GLN A 1 310 ? 5.825 6.620 -26.122 1.00 93.88 310 GLN A CA 1
ATOM 2203 C C . GLN A 1 310 ? 5.169 6.543 -24.744 1.00 93.88 310 GLN A C 1
ATOM 2205 O O . GLN A 1 310 ? 4.787 7.552 -24.158 1.00 93.88 310 GLN A O 1
ATOM 2210 N N . THR A 1 311 ? 5.077 5.337 -24.194 1.00 96.75 311 THR A N 1
ATOM 2211 C CA . THR A 1 311 ? 4.505 5.100 -22.867 1.00 96.75 311 THR A CA 1
ATOM 2212 C C . THR A 1 311 ? 5.620 4.761 -21.896 1.00 96.75 311 THR A C 1
ATOM 2214 O O . THR A 1 311 ? 6.209 3.682 -21.977 1.00 96.75 311 THR A O 1
ATOM 2217 N N . ILE A 1 312 ? 5.904 5.665 -20.959 1.00 97.56 312 ILE A N 1
ATOM 2218 C CA . ILE A 1 312 ? 6.909 5.457 -19.913 1.00 97.56 312 ILE A CA 1
ATOM 2219 C C . ILE A 1 312 ? 6.196 5.354 -18.567 1.00 97.56 312 ILE A C 1
ATOM 2221 O O . ILE A 1 312 ? 5.401 6.222 -18.202 1.00 97.56 312 ILE A O 1
ATOM 2225 N N . THR A 1 313 ? 6.445 4.283 -17.814 1.00 98.50 313 THR A N 1
ATOM 2226 C CA . THR A 1 313 ? 5.759 4.103 -16.521 1.00 98.50 313 THR A CA 1
ATOM 2227 C C . THR A 1 313 ? 6.516 4.774 -15.383 1.00 98.50 313 THR A C 1
ATOM 2229 O O . THR A 1 313 ? 5.909 5.491 -14.595 1.00 98.50 313 THR A O 1
ATOM 2232 N N . MET A 1 314 ? 7.838 4.607 -15.315 1.00 98.56 314 MET A N 1
ATOM 2233 C CA . MET A 1 314 ? 8.666 5.253 -14.295 1.00 98.56 314 MET A CA 1
ATOM 2234 C C . MET A 1 314 ? 9.883 5.948 -14.909 1.00 98.56 314 MET A C 1
ATOM 2236 O O . MET A 1 314 ? 10.583 5.343 -15.722 1.00 98.56 314 MET A O 1
ATOM 2240 N N . ILE A 1 315 ? 10.148 7.188 -14.490 1.00 98.56 315 ILE A N 1
ATOM 2241 C CA . ILE A 1 315 ? 11.317 7.987 -14.882 1.00 98.56 315 ILE A CA 1
ATOM 2242 C C . ILE A 1 315 ? 12.172 8.299 -13.653 1.00 98.56 315 ILE A C 1
ATOM 2244 O O . ILE A 1 315 ? 11.685 8.849 -12.668 1.00 98.56 315 ILE A O 1
ATOM 2248 N N . ASN A 1 316 ? 13.468 8.010 -13.750 1.00 98.31 316 ASN A N 1
ATOM 2249 C CA . ASN A 1 316 ? 14.491 8.408 -12.788 1.00 98.31 316 ASN A CA 1
ATOM 2250 C C . ASN A 1 316 ? 15.539 9.261 -13.508 1.00 98.31 316 ASN A C 1
ATOM 2252 O O . ASN A 1 316 ? 16.531 8.732 -14.020 1.00 98.31 316 ASN A O 1
ATOM 2256 N N . ASP A 1 317 ? 15.305 10.570 -13.565 1.00 97.38 317 ASP A N 1
ATOM 2257 C CA . ASP A 1 317 ? 16.206 11.538 -14.190 1.00 97.38 317 ASP A CA 1
ATOM 2258 C C . ASP A 1 317 ? 17.029 12.274 -13.130 1.00 97.38 317 ASP A C 1
ATOM 2260 O O . ASP A 1 317 ? 16.490 13.025 -12.322 1.00 97.38 317 ASP A O 1
ATOM 2264 N N . SER A 1 318 ? 18.340 12.031 -13.116 1.00 97.44 318 SER A N 1
ATOM 2265 C CA . SER A 1 318 ? 19.295 12.630 -12.174 1.00 97.44 318 SER A CA 1
ATOM 2266 C C . SER A 1 318 ? 18.956 12.412 -10.687 1.00 97.44 318 SER A C 1
ATOM 2268 O O . SER A 1 318 ? 19.330 13.221 -9.842 1.00 97.44 318 SER A O 1
ATOM 2270 N N . VAL A 1 319 ? 18.273 11.306 -10.369 1.00 98.06 319 VAL A N 1
ATOM 2271 C CA . VAL A 1 319 ? 17.832 10.908 -9.016 1.00 98.06 319 VAL A CA 1
ATOM 2272 C C . VAL A 1 319 ? 18.111 9.428 -8.750 1.00 98.06 319 VAL A C 1
ATOM 2274 O O . VAL A 1 319 ? 18.208 8.630 -9.679 1.00 98.06 319 VAL A O 1
ATOM 2277 N N . SER A 1 320 ? 18.223 9.025 -7.487 1.00 97.75 320 SER A N 1
ATOM 2278 C CA . SER A 1 320 ? 18.617 7.668 -7.072 1.00 97.75 320 SER A CA 1
ATOM 2279 C C . SER A 1 320 ? 17.632 7.047 -6.065 1.00 97.75 320 SER A C 1
ATOM 2281 O O . SER A 1 320 ? 17.996 6.827 -4.906 1.00 97.75 320 SER A O 1
ATOM 2283 N N . PRO A 1 321 ? 16.375 6.773 -6.465 1.00 98.44 321 PRO A N 1
ATOM 2284 C CA . PRO A 1 321 ? 15.390 6.148 -5.587 1.00 98.44 321 PRO A CA 1
ATOM 2285 C C . PRO A 1 321 ? 15.683 4.665 -5.338 1.00 98.44 321 PRO A C 1
ATOM 2287 O O . PRO A 1 321 ? 16.384 3.991 -6.103 1.00 98.44 321 PRO A O 1
ATOM 2290 N N . LYS A 1 322 ? 15.054 4.128 -4.292 1.00 98.75 322 LYS A N 1
ATOM 2291 C CA . LYS A 1 322 ? 14.930 2.685 -4.080 1.00 98.75 322 LYS A CA 1
ATOM 2292 C C . LYS A 1 322 ? 13.574 2.210 -4.604 1.00 98.75 322 LYS A C 1
ATOM 2294 O O . LYS A 1 322 ? 12.545 2.805 -4.297 1.00 98.75 322 LYS A O 1
ATOM 2299 N N . ILE A 1 323 ? 13.554 1.122 -5.365 1.00 98.81 323 ILE A N 1
ATOM 2300 C CA . ILE A 1 323 ? 12.315 0.473 -5.804 1.00 98.81 323 ILE A CA 1
ATOM 2301 C C . ILE A 1 323 ? 12.334 -0.972 -5.318 1.00 98.81 323 ILE A C 1
ATOM 2303 O O . ILE A 1 323 ? 13.253 -1.729 -5.652 1.00 98.81 323 ILE A O 1
ATOM 2307 N N . SER A 1 324 ? 11.335 -1.363 -4.524 1.00 98.38 324 SER A N 1
ATOM 2308 C CA . SER A 1 324 ? 11.257 -2.729 -4.009 1.00 98.38 324 SER A CA 1
ATOM 2309 C 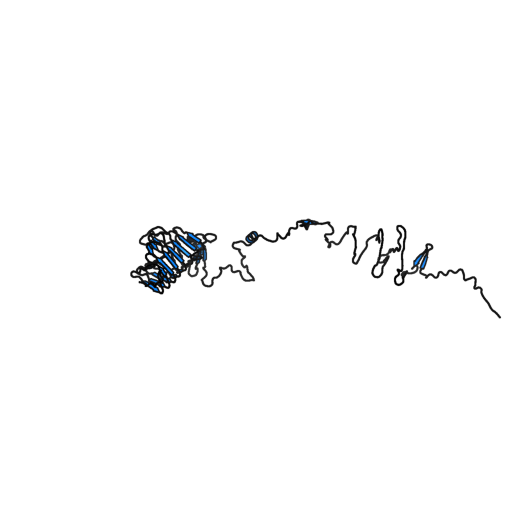C . SER A 1 324 ? 9.849 -3.303 -3.984 1.00 98.38 324 SER A C 1
ATOM 2311 O O . SER A 1 324 ? 8.916 -2.627 -3.577 1.00 98.38 324 SER A O 1
ATOM 2313 N N . ASN A 1 325 ? 9.672 -4.560 -4.403 1.00 98.56 325 ASN A N 1
ATOM 2314 C CA . ASN A 1 325 ? 8.351 -5.208 -4.391 1.00 98.56 325 ASN A CA 1
ATOM 2315 C C . ASN A 1 325 ? 7.299 -4.384 -5.149 1.00 98.56 325 ASN A C 1
ATOM 2317 O O . ASN A 1 325 ? 6.254 -4.024 -4.605 1.00 98.56 325 ASN A O 1
ATOM 2321 N N . VAL A 1 326 ? 7.628 -4.023 -6.388 1.00 98.81 326 VAL A N 1
ATOM 2322 C CA . VAL A 1 326 ? 6.755 -3.255 -7.278 1.00 98.81 326 VAL A CA 1
ATOM 2323 C C . VAL A 1 326 ? 6.590 -4.007 -8.587 1.00 98.81 326 VAL A C 1
ATOM 2325 O O . VAL A 1 326 ? 7.563 -4.505 -9.162 1.00 98.81 326 VAL A O 1
ATOM 2328 N N . THR A 1 327 ? 5.366 -4.013 -9.102 1.00 98.69 327 THR A N 1
ATOM 2329 C CA . THR A 1 327 ? 5.071 -4.451 -10.466 1.00 98.69 327 THR A CA 1
ATOM 2330 C C . THR A 1 327 ? 4.850 -3.223 -11.349 1.00 98.69 327 THR A C 1
ATOM 2332 O O . THR A 1 327 ? 4.004 -2.392 -11.046 1.00 98.69 327 THR A O 1
ATOM 2335 N N . ILE A 1 328 ? 5.613 -3.087 -12.431 1.00 98.62 328 ILE A N 1
ATOM 2336 C CA . ILE A 1 328 ? 5.608 -1.932 -13.338 1.00 98.62 328 ILE A CA 1
ATOM 2337 C C . ILE A 1 328 ? 5.239 -2.412 -14.740 1.00 98.62 328 ILE A C 1
ATOM 2339 O O . ILE A 1 328 ? 5.926 -3.266 -15.305 1.00 98.62 328 ILE A O 1
ATOM 2343 N N . VAL A 1 329 ? 4.175 -1.848 -15.307 1.00 97.94 329 VAL A N 1
ATOM 2344 C CA . VAL A 1 329 ? 3.632 -2.246 -16.612 1.00 97.94 329 VAL A CA 1
ATOM 2345 C C . VAL A 1 329 ? 3.503 -1.028 -17.522 1.00 97.94 329 VAL A C 1
ATOM 2347 O O . VAL A 1 329 ? 2.787 -0.083 -17.202 1.00 97.94 329 VAL A O 1
ATOM 2350 N N . ALA A 1 330 ? 4.154 -1.084 -18.683 1.00 97.69 330 ALA A N 1
ATOM 2351 C CA . ALA A 1 330 ? 4.004 -0.099 -19.753 1.00 97.69 330 ALA A CA 1
ATOM 2352 C C . ALA A 1 330 ? 3.297 -0.745 -20.946 1.00 97.69 330 ALA A C 1
ATOM 2354 O O . ALA A 1 330 ? 3.737 -1.799 -21.419 1.00 97.69 330 ALA A O 1
ATOM 2355 N N . SER A 1 331 ? 2.217 -0.139 -21.439 1.00 96.31 331 SER A N 1
ATOM 2356 C CA . SER A 1 331 ? 1.465 -0.667 -22.582 1.00 96.31 331 SER A CA 1
ATOM 2357 C C . SER A 1 331 ? 0.702 0.418 -23.346 1.00 96.31 331 SER A C 1
ATOM 2359 O O . SER A 1 331 ? 0.545 1.537 -22.868 1.00 96.31 331 SER A O 1
ATOM 2361 N N . GLY A 1 332 ? 0.192 0.061 -24.526 1.00 93.25 332 GLY A N 1
ATOM 2362 C CA . GLY A 1 332 ? -0.696 0.904 -25.333 1.00 93.25 332 GLY A CA 1
ATOM 2363 C C . GLY A 1 332 ? 0.023 1.812 -26.332 1.00 93.25 332 GLY A C 1
ATOM 2364 O O . GLY A 1 332 ? -0.521 2.045 -27.412 1.00 93.25 332 GLY A O 1
ATOM 2365 N N . GLY A 1 333 ? 1.239 2.262 -26.019 1.00 93.06 333 GLY A N 1
ATOM 2366 C CA . GLY A 1 333 ? 2.010 3.165 -26.867 1.00 93.06 333 GLY A CA 1
ATOM 2367 C C . GLY A 1 333 ? 2.671 2.441 -28.033 1.00 93.06 333 GLY A C 1
ATOM 2368 O O . GLY A 1 333 ? 2.757 1.206 -28.059 1.00 93.06 333 GLY A O 1
ATOM 2369 N N . ILE A 1 334 ? 3.190 3.217 -28.987 1.00 93.38 334 ILE A N 1
ATOM 2370 C CA . ILE A 1 334 ? 4.001 2.674 -30.088 1.00 93.38 334 ILE A CA 1
ATOM 2371 C C . ILE A 1 334 ? 5.312 2.113 -29.526 1.00 93.38 334 ILE A C 1
ATOM 2373 O O . ILE A 1 334 ? 5.670 0.983 -29.845 1.00 93.38 334 ILE A O 1
ATOM 2377 N N . PHE A 1 335 ? 5.975 2.863 -28.640 1.00 94.25 335 PHE A N 1
ATOM 2378 C CA . PHE A 1 335 ? 7.122 2.402 -27.856 1.00 94.25 335 PHE A CA 1
ATOM 2379 C C . PHE A 1 335 ? 6.779 2.379 -26.367 1.00 94.25 335 PHE A C 1
ATOM 2381 O O . PHE A 1 335 ? 6.296 3.370 -25.829 1.00 94.25 335 PHE A O 1
ATOM 2388 N N . ASN A 1 336 ? 7.057 1.273 -25.677 1.00 96.31 336 ASN A N 1
ATOM 2389 C CA . ASN A 1 336 ? 6.718 1.132 -24.257 1.00 96.31 336 ASN A CA 1
ATOM 2390 C C . ASN A 1 336 ? 7.970 0.894 -23.407 1.00 96.31 336 ASN A C 1
ATOM 2392 O O . ASN A 1 336 ? 8.727 -0.047 -23.652 1.00 96.31 336 ASN A O 1
ATOM 2396 N N . TYR A 1 337 ? 8.158 1.719 -22.380 1.00 97.19 337 TYR A N 1
ATOM 2397 C CA . TYR A 1 337 ? 9.279 1.677 -21.447 1.00 97.19 337 TYR A CA 1
ATOM 2398 C C . TYR A 1 337 ? 8.753 1.436 -20.033 1.00 97.19 337 TYR A C 1
ATOM 2400 O O . TYR A 1 337 ? 8.008 2.252 -19.483 1.00 97.19 337 TYR A O 1
ATOM 2408 N N . GLY A 1 338 ? 9.154 0.323 -19.422 1.00 97.88 338 GLY A N 1
ATOM 2409 C CA . GLY A 1 338 ? 8.786 0.028 -18.037 1.00 97.88 338 GLY A CA 1
ATOM 2410 C C . GLY A 1 338 ? 9.425 1.056 -17.109 1.00 97.88 338 GLY A C 1
ATOM 2411 O O . GLY A 1 338 ? 8.738 1.805 -16.417 1.00 97.88 338 GLY A O 1
ATOM 2412 N N . MET A 1 339 ? 10.751 1.148 -17.174 1.00 98.25 339 MET A N 1
ATOM 2413 C CA . MET A 1 339 ? 11.534 2.129 -16.431 1.00 98.25 339 MET A CA 1
ATOM 2414 C C . MET A 1 339 ? 12.564 2.811 -17.332 1.00 98.25 339 MET A C 1
ATOM 2416 O O . MET A 1 339 ? 13.276 2.145 -18.088 1.00 98.25 339 MET A O 1
ATOM 2420 N N . TYR A 1 340 ? 12.662 4.131 -17.217 1.00 97.88 340 TYR A N 1
ATOM 2421 C CA . TYR A 1 340 ? 13.687 4.952 -17.843 1.00 97.88 340 TYR A CA 1
ATOM 2422 C C . TYR A 1 340 ? 14.574 5.594 -16.772 1.00 97.88 340 TYR A C 1
ATOM 2424 O O . TYR A 1 340 ? 14.082 6.271 -15.873 1.00 97.88 340 TYR A O 1
ATOM 2432 N N . ASN A 1 341 ? 15.881 5.377 -16.863 1.00 98.00 341 ASN A N 1
ATOM 2433 C CA . ASN A 1 341 ? 16.878 5.903 -15.941 1.00 98.00 341 ASN A CA 1
ATOM 2434 C C . ASN A 1 341 ? 17.847 6.793 -16.719 1.00 98.00 341 ASN A C 1
ATOM 2436 O O . ASN A 1 341 ? 18.571 6.283 -17.568 1.00 98.00 341 ASN A O 1
ATOM 2440 N N . ASN A 1 342 ? 17.908 8.086 -16.415 1.00 96.75 342 ASN A N 1
ATOM 2441 C CA . ASN A 1 342 ? 18.873 9.006 -17.007 1.00 96.75 342 ASN A CA 1
ATOM 2442 C C . ASN A 1 342 ? 19.806 9.560 -15.933 1.00 96.75 342 ASN A C 1
ATOM 2444 O O . ASN A 1 342 ? 19.350 10.201 -14.991 1.00 96.75 342 ASN A O 1
ATOM 2448 N N . SER A 1 343 ? 21.111 9.321 -16.070 1.00 96.44 343 SER A N 1
ATOM 2449 C CA . SER A 1 343 ? 22.138 9.852 -15.158 1.00 96.44 343 SER A CA 1
ATOM 2450 C C . SER A 1 343 ? 21.829 9.626 -13.661 1.00 96.44 343 SER A C 1
ATOM 2452 O O . SER A 1 343 ? 22.047 10.499 -12.826 1.00 96.44 343 SER A O 1
ATOM 2454 N N . SER A 1 344 ? 21.294 8.446 -13.335 1.00 96.88 344 SER A N 1
ATOM 2455 C CA . SER A 1 344 ? 20.718 8.076 -12.034 1.00 96.88 344 SER A CA 1
ATOM 2456 C C . SER A 1 344 ? 21.422 6.900 -11.338 1.00 96.88 344 SER A C 1
ATOM 2458 O O . SER A 1 344 ? 22.253 6.200 -11.921 1.00 96.88 344 SER A O 1
ATOM 2460 N N . GLY A 1 345 ? 21.090 6.677 -10.063 1.00 96.81 345 GLY A N 1
ATOM 2461 C CA . GLY A 1 345 ? 21.669 5.632 -9.207 1.00 96.81 345 GLY A CA 1
ATOM 2462 C C . GLY A 1 345 ? 20.634 4.697 -8.575 1.00 96.81 345 GLY A C 1
ATOM 2463 O O . GLY A 1 345 ? 20.767 4.353 -7.403 1.00 96.81 345 GLY A O 1
ATOM 2464 N N . ALA A 1 346 ? 19.557 4.358 -9.291 1.00 97.81 346 ALA A N 1
ATOM 2465 C CA . ALA A 1 346 ? 18.440 3.608 -8.716 1.00 97.81 346 ALA A CA 1
ATOM 2466 C C . ALA A 1 346 ? 18.836 2.190 -8.254 1.00 97.81 346 ALA A C 1
ATOM 2468 O O . ALA A 1 346 ? 19.557 1.463 -8.947 1.00 97.81 346 ALA A O 1
ATOM 2469 N N . ILE A 1 347 ? 18.300 1.782 -7.098 1.00 98.56 347 ILE A N 1
ATOM 2470 C CA . ILE A 1 347 ? 18.458 0.432 -6.537 1.00 98.56 347 ILE A CA 1
ATOM 2471 C C . ILE A 1 347 ? 17.130 -0.310 -6.671 1.00 98.56 347 ILE A C 1
ATOM 2473 O O . ILE A 1 347 ? 16.115 0.107 -6.113 1.00 98.56 347 ILE A O 1
ATOM 2477 N N . ILE A 1 348 ? 17.147 -1.430 -7.389 1.00 98.75 348 ILE A N 1
ATOM 2478 C CA . ILE A 1 348 ? 15.969 -2.192 -7.803 1.00 98.75 348 ILE A CA 1
ATOM 2479 C C . ILE A 1 348 ? 16.060 -3.601 -7.207 1.00 98.75 348 ILE A C 1
ATOM 2481 O O . ILE A 1 348 ? 16.992 -4.359 -7.495 1.00 98.75 348 ILE A O 1
ATOM 2485 N N . ASN A 1 349 ? 15.087 -3.982 -6.379 1.00 98.69 349 ASN A N 1
ATOM 2486 C CA . ASN A 1 349 ? 15.047 -5.309 -5.760 1.00 98.69 349 ASN A CA 1
ATOM 2487 C C . ASN A 1 349 ? 13.640 -5.907 -5.771 1.00 98.69 349 ASN A C 1
ATOM 2489 O O . ASN A 1 349 ? 12.701 -5.268 -5.315 1.00 98.69 349 ASN A O 1
ATOM 2493 N N . ALA A 1 350 ? 13.500 -7.167 -6.184 1.00 98.44 350 ALA A N 1
ATOM 2494 C CA . ALA A 1 350 ? 12.198 -7.842 -6.210 1.00 98.44 350 ALA A CA 1
ATOM 2495 C C . ALA A 1 350 ? 11.138 -7.059 -7.007 1.00 98.44 350 ALA A C 1
ATOM 2497 O O . ALA A 1 350 ? 9.996 -6.930 -6.580 1.00 98.44 350 ALA A O 1
ATOM 2498 N N . VAL A 1 351 ? 11.537 -6.502 -8.151 1.00 98.75 351 VAL A N 1
ATOM 2499 C CA . VAL A 1 351 ? 10.656 -5.745 -9.046 1.00 98.75 351 VAL A CA 1
ATOM 2500 C C . VAL A 1 351 ? 10.291 -6.599 -10.254 1.00 98.75 351 VAL A C 1
ATOM 2502 O O . VAL A 1 351 ? 11.123 -7.340 -10.784 1.00 98.75 351 VAL A O 1
ATOM 2505 N N . THR A 1 352 ? 9.051 -6.468 -10.715 1.00 98.56 352 THR A N 1
ATOM 2506 C CA . THR A 1 352 ? 8.608 -7.017 -11.999 1.00 98.56 352 THR A CA 1
ATOM 2507 C C . THR A 1 352 ? 8.405 -5.876 -12.989 1.00 98.56 352 THR A C 1
ATOM 2509 O O . THR A 1 352 ? 7.462 -5.111 -12.848 1.00 98.56 352 THR A O 1
ATOM 2512 N N . LEU A 1 353 ? 9.268 -5.768 -13.999 1.00 97.81 353 LEU A N 1
ATOM 2513 C CA . LEU A 1 353 ? 9.061 -4.909 -15.167 1.00 97.81 353 LEU A CA 1
ATOM 2514 C C . LEU A 1 353 ? 8.435 -5.751 -16.276 1.00 97.81 353 LEU A C 1
ATOM 2516 O O . LEU A 1 353 ? 9.045 -6.723 -16.735 1.00 97.81 353 LEU A O 1
ATOM 2520 N N . ASP A 1 354 ? 7.230 -5.390 -16.698 1.00 95.50 354 ASP A N 1
ATOM 2521 C CA . ASP A 1 354 ? 6.483 -6.126 -17.709 1.00 95.50 354 ASP A CA 1
ATOM 2522 C C . ASP A 1 354 ? 5.915 -5.184 -18.780 1.00 95.50 354 ASP A C 1
ATOM 2524 O O . ASP A 1 354 ? 4.734 -4.838 -18.784 1.00 95.50 354 ASP A O 1
ATOM 2528 N N . SER A 1 355 ? 6.781 -4.738 -19.693 1.00 93.06 355 SER A N 1
ATOM 2529 C CA . SER A 1 355 ? 6.378 -3.897 -20.823 1.00 93.06 355 SER A CA 1
ATOM 2530 C C . SER A 1 355 ? 5.731 -4.755 -21.921 1.00 93.06 355 SER A C 1
ATOM 2532 O O . SER A 1 355 ? 6.319 -5.741 -22.376 1.00 93.06 355 SER A O 1
ATOM 2534 N N . ALA A 1 356 ? 4.526 -4.387 -22.365 1.00 84.94 356 ALA A N 1
ATOM 2535 C CA . ALA A 1 356 ? 3.725 -5.138 -23.335 1.00 84.94 356 ALA A CA 1
ATOM 2536 C C . ALA A 1 356 ? 3.525 -4.364 -24.651 1.00 84.94 356 ALA A C 1
ATOM 2538 O O . ALA A 1 356 ? 3.329 -3.154 -24.644 1.00 84.94 356 ALA A O 1
ATOM 2539 N N . GLY A 1 357 ? 3.578 -5.071 -25.786 1.00 83.19 357 GLY A N 1
ATOM 2540 C CA . GLY A 1 357 ? 3.561 -4.483 -27.133 1.00 83.19 357 GLY A CA 1
ATOM 2541 C C . GLY A 1 357 ? 4.599 -5.133 -28.054 1.00 83.19 357 GLY A C 1
ATOM 2542 O O . GLY A 1 357 ? 5.238 -6.112 -27.666 1.00 83.19 357 GLY A O 1
ATOM 2543 N N . SER A 1 358 ? 4.754 -4.613 -29.277 1.00 77.69 358 SER A N 1
ATOM 2544 C CA . SER A 1 358 ? 5.796 -5.065 -30.217 1.00 77.69 358 SER A CA 1
ATOM 2545 C C . SER A 1 358 ? 7.152 -4.423 -29.936 1.00 77.69 358 SER A C 1
ATOM 2547 O O . SER A 1 358 ? 8.163 -5.122 -29.927 1.00 77.69 358 SER A O 1
ATOM 2549 N N . ASP A 1 359 ? 7.160 -3.115 -29.668 1.00 91.31 359 ASP A N 1
ATOM 2550 C CA . ASP A 1 359 ? 8.367 -2.328 -29.436 1.00 91.31 359 ASP A CA 1
ATOM 2551 C C . ASP A 1 359 ? 8.416 -1.900 -27.975 1.00 91.31 359 ASP A C 1
ATOM 2553 O O . ASP A 1 359 ? 7.807 -0.920 -27.541 1.00 91.31 359 ASP A O 1
ATOM 2557 N N . THR A 1 360 ? 9.089 -2.717 -27.171 1.00 94.69 360 THR A N 1
ATOM 2558 C CA . THR A 1 360 ? 9.068 -2.557 -25.720 1.00 94.69 360 THR A CA 1
ATOM 2559 C C . THR A 1 360 ? 10.437 -2.781 -25.117 1.00 94.69 360 THR A C 1
ATOM 2561 O O . THR A 1 360 ? 11.097 -3.790 -25.406 1.00 94.69 360 THR A O 1
ATOM 2564 N N . ILE A 1 361 ? 10.807 -1.887 -24.211 1.00 96.50 361 ILE A N 1
ATOM 2565 C CA . ILE A 1 361 ? 11.997 -1.992 -23.387 1.00 96.50 361 ILE A CA 1
ATOM 2566 C C . ILE A 1 361 ? 11.553 -2.149 -21.932 1.00 96.50 361 ILE A C 1
ATOM 2568 O O . ILE A 1 361 ? 10.738 -1.375 -21.426 1.00 96.50 361 ILE A O 1
ATOM 2572 N N . GLY A 1 362 ? 12.062 -3.176 -21.253 1.00 97.44 362 GLY A N 1
ATOM 2573 C CA . GLY A 1 362 ? 11.804 -3.352 -19.824 1.00 97.44 362 GLY A CA 1
ATOM 2574 C C . GLY A 1 362 ? 12.422 -2.199 -19.033 1.00 97.44 362 GLY A C 1
ATOM 2575 O O . GLY A 1 362 ? 11.719 -1.443 -18.366 1.00 97.44 362 GLY A O 1
ATOM 2576 N N . MET A 1 363 ? 13.736 -2.025 -19.184 1.00 97.75 363 MET A N 1
ATOM 2577 C CA . MET A 1 363 ? 14.505 -0.944 -18.569 1.00 97.75 363 MET A CA 1
ATOM 2578 C C . MET A 1 363 ? 15.449 -0.284 -19.582 1.00 97.75 363 MET A C 1
ATOM 2580 O O . MET A 1 363 ? 16.246 -0.975 -20.225 1.00 97.75 363 MET A O 1
ATOM 2584 N N . PHE A 1 364 ? 15.371 1.040 -19.717 1.00 96.81 364 PHE A N 1
ATOM 2585 C CA . PHE A 1 364 ? 16.277 1.832 -20.549 1.00 96.81 364 PHE A CA 1
ATOM 2586 C C . PHE A 1 364 ? 17.142 2.749 -19.683 1.00 96.81 364 PHE A C 1
ATOM 2588 O O . PHE A 1 364 ? 16.619 3.538 -18.902 1.00 96.81 364 PHE A O 1
ATOM 2595 N N . ASN A 1 365 ? 18.459 2.629 -19.828 1.00 97.25 365 ASN A N 1
ATOM 2596 C CA . ASN A 1 365 ? 19.448 3.349 -19.036 1.00 97.25 365 ASN A CA 1
ATOM 2597 C C . ASN A 1 365 ? 20.254 4.284 -19.946 1.00 97.25 365 ASN A C 1
ATOM 2599 O O . ASN A 1 365 ? 20.948 3.824 -20.853 1.00 97.25 365 ASN A O 1
ATOM 2603 N N . GLU A 1 366 ? 20.176 5.585 -19.695 1.00 94.56 366 GLU A N 1
ATOM 2604 C CA . GLU A 1 366 ? 20.855 6.636 -20.446 1.00 94.56 366 GLU A CA 1
ATOM 2605 C C . GLU A 1 366 ? 21.781 7.473 -19.547 1.00 94.56 366 GLU A C 1
ATOM 2607 O O . GLU A 1 366 ? 21.611 7.564 -18.327 1.00 94.56 366 GLU A O 1
ATOM 2612 N N . GLY A 1 367 ? 22.812 8.059 -20.156 1.00 92.88 367 GLY A N 1
ATOM 2613 C CA . GLY A 1 367 ? 23.746 8.954 -19.479 1.00 92.88 367 GLY A CA 1
ATOM 2614 C C . GLY A 1 367 ? 24.655 8.246 -18.473 1.00 92.88 367 GLY A C 1
ATOM 2615 O O . GLY A 1 367 ? 24.926 7.048 -18.564 1.00 92.88 367 GLY A O 1
ATOM 2616 N N . THR A 1 368 ? 25.179 9.004 -17.509 1.00 93.94 368 THR A N 1
ATOM 2617 C CA . THR A 1 368 ? 26.097 8.481 -16.486 1.00 93.94 368 THR A CA 1
ATOM 2618 C C . THR A 1 368 ? 25.315 7.907 -15.312 1.00 93.94 368 THR A C 1
ATOM 2620 O O . THR A 1 368 ? 25.165 8.566 -14.284 1.00 93.94 368 THR A O 1
ATOM 2623 N N . CYS A 1 369 ? 24.789 6.696 -15.473 1.00 93.75 369 CYS A N 1
ATOM 2624 C CA . CYS A 1 369 ? 24.019 6.007 -14.440 1.00 93.75 369 CYS A CA 1
ATOM 2625 C C . CYS A 1 369 ? 24.720 4.740 -13.926 1.00 93.75 369 CYS A C 1
ATOM 2627 O O . CYS A 1 369 ? 25.499 4.102 -14.638 1.00 93.75 369 CYS A O 1
ATOM 2629 N N . THR A 1 370 ? 24.455 4.374 -12.670 1.00 96.69 370 THR A N 1
ATOM 2630 C CA . THR A 1 370 ? 24.835 3.076 -12.086 1.00 96.69 370 THR A CA 1
ATOM 2631 C C . THR A 1 370 ? 23.604 2.453 -11.449 1.00 96.69 370 THR A C 1
ATOM 2633 O O . THR A 1 370 ? 23.194 2.859 -10.369 1.00 96.69 370 THR A O 1
ATOM 2636 N N . ILE A 1 371 ? 23.007 1.482 -12.137 1.00 98.25 371 ILE A N 1
ATOM 2637 C CA . ILE A 1 371 ? 21.753 0.847 -11.728 1.00 98.25 371 ILE A CA 1
ATOM 2638 C C . ILE A 1 371 ? 22.040 -0.544 -11.171 1.00 98.25 371 ILE A C 1
ATOM 2640 O O . ILE A 1 371 ? 22.682 -1.363 -11.837 1.00 98.25 371 ILE A O 1
ATOM 2644 N N . GLU A 1 372 ? 21.542 -0.826 -9.971 1.00 98.50 372 GLU A N 1
ATOM 2645 C CA . GLU A 1 372 ? 21.662 -2.136 -9.329 1.00 98.50 372 GLU A CA 1
ATOM 2646 C C . GLU A 1 372 ? 20.321 -2.864 -9.359 1.00 98.50 372 GLU A C 1
ATOM 2648 O O . GLU A 1 372 ? 19.320 -2.359 -8.862 1.00 98.50 372 GLU A O 1
ATOM 2653 N N . VAL A 1 373 ? 20.300 -4.067 -9.931 1.00 98.75 373 VAL A N 1
ATOM 2654 C CA . VAL A 1 373 ? 19.104 -4.900 -10.076 1.00 98.75 373 VAL A CA 1
ATOM 2655 C C . VAL A 1 373 ? 19.327 -6.244 -9.405 1.00 98.75 373 VAL A C 1
ATOM 2657 O O . VAL A 1 373 ? 20.264 -6.978 -9.729 1.00 98.75 373 VAL A O 1
ATOM 2660 N N . THR A 1 374 ? 18.427 -6.606 -8.500 1.00 98.75 374 THR A N 1
ATOM 2661 C CA . THR A 1 374 ? 18.489 -7.868 -7.761 1.00 98.75 374 THR A CA 1
ATOM 2662 C C . THR A 1 374 ? 17.121 -8.538 -7.677 1.00 98.75 374 THR A C 1
ATOM 2664 O O . THR A 1 374 ? 16.093 -7.864 -7.609 1.00 98.75 374 THR A O 1
ATOM 2667 N N . ASN A 1 375 ? 17.090 -9.873 -7.704 1.00 98.56 375 ASN A N 1
ATOM 2668 C CA . ASN A 1 375 ? 15.880 -10.685 -7.483 1.00 98.56 375 ASN A CA 1
ATOM 2669 C C . ASN A 1 375 ? 14.655 -10.268 -8.320 1.00 98.56 375 ASN A C 1
ATOM 2671 O O . ASN A 1 375 ? 13.523 -10.398 -7.867 1.00 98.56 375 ASN A O 1
ATOM 2675 N N . SER A 1 376 ? 14.872 -9.718 -9.511 1.00 98.69 376 SER A N 1
ATOM 2676 C CA . SER A 1 376 ? 13.830 -9.053 -10.295 1.00 98.69 376 SER A CA 1
ATOM 2677 C C . SER A 1 376 ? 13.486 -9.847 -11.550 1.00 98.69 376 SER A C 1
ATOM 2679 O O . SER A 1 376 ? 14.247 -10.713 -11.991 1.00 98.69 376 SER A O 1
ATOM 2681 N N . ARG A 1 377 ? 12.342 -9.540 -12.158 1.00 98.31 377 ARG A N 1
ATOM 2682 C CA . ARG A 1 377 ? 11.982 -10.006 -13.499 1.00 98.31 377 ARG A CA 1
ATOM 2683 C C . ARG A 1 377 ? 11.851 -8.802 -14.414 1.00 98.31 377 ARG A C 1
ATOM 2685 O O . ARG A 1 377 ? 11.096 -7.889 -14.111 1.00 98.31 377 ARG A O 1
ATOM 2692 N N . ILE A 1 378 ? 12.538 -8.827 -15.548 1.00 98.31 378 ILE A N 1
ATOM 2693 C CA . ILE A 1 378 ? 12.462 -7.764 -16.548 1.00 98.31 378 ILE A CA 1
ATOM 2694 C C . ILE A 1 378 ? 12.086 -8.380 -17.889 1.00 98.31 378 ILE A C 1
ATOM 2696 O O . ILE A 1 378 ? 12.826 -9.215 -18.407 1.00 98.31 378 ILE A O 1
ATOM 2700 N N . ARG A 1 379 ? 10.940 -7.972 -18.439 1.00 96.44 379 ARG A N 1
ATOM 2701 C CA . ARG A 1 379 ? 10.472 -8.362 -19.770 1.00 96.44 379 ARG A CA 1
ATOM 2702 C C . ARG A 1 379 ? 10.341 -7.139 -20.672 1.00 96.44 379 ARG A C 1
ATOM 2704 O O . ARG A 1 379 ? 9.683 -6.164 -20.318 1.00 96.44 379 ARG A O 1
ATOM 2711 N N . GLY A 1 380 ? 10.918 -7.252 -21.862 1.00 95.19 380 GLY A N 1
ATOM 2712 C CA . GLY A 1 380 ? 10.652 -6.372 -22.993 1.00 95.19 380 GLY A CA 1
ATOM 2713 C C . GLY A 1 380 ? 10.891 -7.138 -24.292 1.00 95.19 380 GLY A C 1
ATOM 2714 O O . GLY A 1 380 ? 11.958 -7.719 -24.482 1.00 95.19 380 GLY A O 1
ATOM 2715 N N . ALA A 1 381 ? 9.890 -7.155 -25.174 1.00 91.62 381 ALA A N 1
ATOM 2716 C CA . ALA A 1 381 ? 9.910 -7.849 -26.459 1.00 91.62 381 ALA A CA 1
ATOM 2717 C C . ALA A 1 381 ? 11.107 -7.452 -27.341 1.00 91.62 381 ALA A C 1
ATOM 2719 O O . ALA A 1 381 ? 11.697 -8.318 -27.986 1.00 91.62 381 ALA A O 1
ATOM 2720 N N . THR A 1 382 ? 11.500 -6.174 -27.333 1.00 94.31 382 THR A N 1
ATOM 2721 C CA . THR A 1 382 ? 12.706 -5.697 -28.023 1.00 94.31 382 THR A CA 1
ATOM 2722 C C . THR A 1 382 ? 13.933 -5.934 -27.147 1.00 94.31 382 THR A C 1
ATOM 2724 O O . THR A 1 382 ? 14.823 -6.706 -27.513 1.00 94.31 382 THR A O 1
ATOM 2727 N N . TYR A 1 383 ? 13.953 -5.325 -25.957 1.00 95.62 383 TYR A N 1
ATOM 2728 C CA . TYR A 1 383 ? 15.049 -5.443 -24.999 1.00 95.62 383 TYR A CA 1
ATOM 2729 C C . TYR A 1 383 ? 14.513 -5.606 -23.576 1.00 95.62 383 TYR A C 1
ATOM 2731 O O . TYR A 1 383 ? 13.697 -4.807 -23.120 1.00 95.62 383 TYR A O 1
ATOM 2739 N N . SER A 1 384 ? 15.035 -6.578 -22.827 1.00 96.56 384 SER A N 1
ATOM 2740 C CA . SER A 1 384 ? 14.864 -6.590 -21.370 1.00 96.56 384 SER A CA 1
ATOM 2741 C C . SER A 1 384 ? 15.545 -5.362 -20.776 1.00 96.56 384 SER A C 1
ATOM 2743 O O . SER A 1 384 ? 14.920 -4.576 -20.072 1.00 96.56 384 SER A O 1
ATOM 2745 N N . VAL A 1 385 ? 16.821 -5.168 -21.116 1.00 97.19 385 VAL A N 1
ATOM 2746 C CA . VAL A 1 385 ? 17.605 -4.006 -20.698 1.00 97.19 385 VAL A CA 1
ATOM 2747 C C . VAL A 1 385 ? 18.338 -3.438 -21.905 1.00 97.19 385 VAL A C 1
ATOM 2749 O O . VAL A 1 385 ? 19.011 -4.171 -22.634 1.00 97.19 385 VAL A O 1
ATOM 2752 N N . SER A 1 386 ? 18.210 -2.131 -22.098 1.00 96.06 386 SER A N 1
ATOM 2753 C CA . SER A 1 386 ? 18.974 -1.360 -23.075 1.00 96.06 386 SER A CA 1
ATOM 2754 C C . SER A 1 386 ? 19.739 -0.253 -22.351 1.00 96.06 386 SER A C 1
ATOM 2756 O O . SER A 1 386 ? 19.186 0.394 -21.463 1.00 96.06 386 SER A O 1
ATOM 2758 N N . ALA A 1 387 ? 21.008 -0.050 -22.692 1.00 95.12 387 ALA A N 1
ATOM 2759 C CA . ALA A 1 387 ? 21.882 0.904 -22.019 1.00 95.12 387 ALA A CA 1
ATOM 2760 C C . ALA A 1 387 ? 22.742 1.692 -23.021 1.00 95.12 387 ALA A C 1
ATOM 2762 O O . ALA A 1 387 ? 23.471 1.091 -23.816 1.00 95.12 387 ALA A O 1
ATOM 2763 N N . SER A 1 388 ? 22.692 3.026 -22.964 1.00 91.50 388 SER A N 1
ATOM 2764 C CA . SER A 1 388 ? 23.499 3.934 -23.793 1.00 91.50 388 SER A CA 1
ATOM 2765 C C . SER A 1 388 ? 24.928 4.107 -23.247 1.00 91.50 388 SER A C 1
ATOM 2767 O O . SER A 1 388 ? 25.187 3.784 -22.083 1.00 91.50 388 SER A O 1
ATOM 2769 N N . PRO A 1 389 ? 25.874 4.663 -24.032 1.00 91.44 389 PRO A N 1
ATOM 2770 C CA . PRO A 1 389 ? 27.232 4.924 -23.558 1.00 91.44 389 PRO A CA 1
ATOM 2771 C C . PRO A 1 389 ? 27.251 5.725 -22.248 1.00 91.44 389 PRO A C 1
ATOM 2773 O O . PRO A 1 389 ? 26.543 6.721 -22.124 1.00 91.44 389 PRO A O 1
ATOM 2776 N N . GLY A 1 390 ? 28.077 5.292 -21.292 1.00 89.75 390 GLY A N 1
ATOM 2777 C CA . GLY A 1 390 ? 28.177 5.891 -19.952 1.00 89.75 390 GLY A CA 1
ATOM 2778 C C . GLY A 1 390 ? 27.367 5.177 -18.862 1.00 89.75 390 GLY A C 1
ATOM 2779 O O . GLY A 1 390 ? 27.701 5.327 -17.687 1.00 89.75 390 GLY A O 1
ATOM 2780 N N . ALA A 1 391 ? 26.386 4.351 -19.236 1.00 95.75 391 ALA A N 1
ATOM 2781 C CA . ALA A 1 391 ? 25.562 3.603 -18.295 1.00 95.75 391 ALA A CA 1
ATOM 2782 C C . ALA A 1 391 ? 26.250 2.319 -17.800 1.00 95.75 391 ALA A C 1
ATOM 2784 O O . ALA A 1 391 ? 26.826 1.548 -18.579 1.00 95.75 391 ALA A O 1
ATOM 2785 N N . VAL A 1 392 ? 26.125 2.051 -16.500 1.00 96.44 392 VAL A N 1
ATOM 2786 C CA . VAL A 1 392 ? 26.527 0.799 -15.850 1.00 96.44 392 VAL A CA 1
ATOM 2787 C C . VAL A 1 392 ? 25.294 0.150 -15.229 1.00 96.44 392 VAL A C 1
ATOM 2789 O O . VAL A 1 392 ? 24.602 0.756 -14.420 1.00 96.44 392 VAL A O 1
ATOM 2792 N N . THR A 1 393 ? 25.011 -1.100 -15.586 1.00 97.69 393 THR A N 1
ATOM 2793 C CA . THR A 1 393 ? 23.917 -1.890 -15.002 1.00 97.69 393 THR A CA 1
ATOM 2794 C C . THR A 1 393 ? 24.476 -3.162 -14.378 1.00 97.69 393 THR A C 1
ATOM 2796 O O . THR A 1 393 ? 25.127 -3.961 -15.053 1.00 97.69 393 THR A O 1
ATOM 2799 N N . LEU A 1 394 ? 24.239 -3.355 -13.084 1.00 97.88 394 LEU A N 1
ATOM 2800 C CA . LEU A 1 394 ? 24.678 -4.515 -12.314 1.00 97.88 394 LEU A CA 1
ATOM 2801 C C . LEU A 1 394 ? 23.454 -5.374 -11.997 1.00 97.88 394 LEU A C 1
ATOM 2803 O O . LEU A 1 394 ? 22.587 -4.952 -11.244 1.00 97.88 394 LEU A O 1
ATOM 2807 N N . ILE A 1 395 ? 23.367 -6.570 -12.574 1.00 98.31 395 ILE A N 1
ATOM 2808 C CA . ILE A 1 395 ? 22.192 -7.440 -12.467 1.00 98.31 395 ILE A CA 1
ATOM 2809 C C . ILE A 1 395 ? 22.582 -8.732 -11.754 1.00 98.31 395 ILE A C 1
ATOM 2811 O O . ILE A 1 395 ? 23.519 -9.423 -12.160 1.00 98.31 395 ILE A O 1
ATOM 2815 N N . SER A 1 396 ? 21.843 -9.108 -10.712 1.00 98.19 396 SER A N 1
ATOM 2816 C CA . SER A 1 396 ? 22.045 -10.394 -10.049 1.00 98.19 396 SER A CA 1
ATOM 2817 C C . SER A 1 396 ? 20.753 -11.117 -9.681 1.00 98.19 396 SER A C 1
ATOM 2819 O O . SER A 1 396 ? 19.723 -10.492 -9.427 1.00 98.19 396 SER A O 1
ATOM 2821 N N . GLY A 1 397 ? 20.788 -12.454 -9.712 1.00 97.88 397 GLY A N 1
ATOM 2822 C CA . GLY A 1 397 ? 19.674 -13.314 -9.285 1.00 97.88 397 GLY A 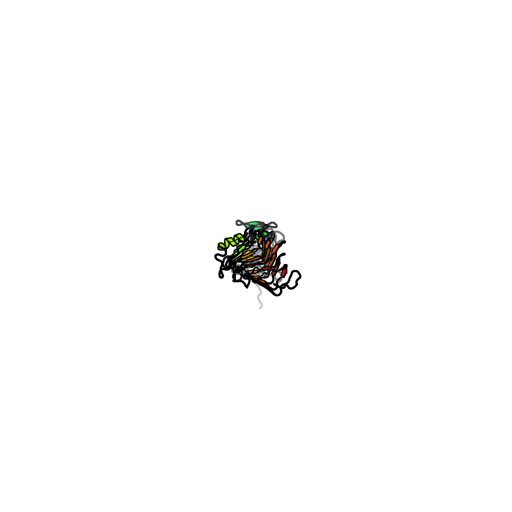CA 1
ATOM 2823 C C . GLY A 1 397 ? 18.336 -13.033 -9.981 1.00 97.88 397 GLY A C 1
ATOM 2824 O O . GLY A 1 397 ? 17.285 -13.241 -9.384 1.00 97.88 397 GLY A O 1
ATOM 2825 N N . SER A 1 398 ? 18.362 -12.497 -11.204 1.00 98.44 398 SER A N 1
ATOM 2826 C CA . SER A 1 398 ? 17.189 -11.924 -11.878 1.00 98.44 398 SER A CA 1
ATOM 2827 C C . SER A 1 398 ? 16.857 -12.656 -13.178 1.00 98.44 398 SER A C 1
ATOM 2829 O O . SER A 1 398 ? 17.737 -13.236 -13.819 1.00 98.44 398 SER A O 1
ATOM 2831 N N . LYS A 1 399 ? 15.585 -12.599 -13.581 1.00 98.19 399 LYS A N 1
ATOM 2832 C CA . LYS A 1 399 ? 15.084 -13.142 -14.846 1.00 98.19 399 LYS A CA 1
ATOM 2833 C C . LYS A 1 399 ? 15.025 -12.051 -15.916 1.00 98.19 399 LYS A C 1
ATOM 2835 O O . LYS A 1 399 ? 14.362 -11.038 -15.702 1.00 98.19 399 LYS A O 1
ATOM 2840 N N . LEU A 1 400 ? 15.640 -12.283 -17.073 1.00 96.94 400 LEU A N 1
ATOM 2841 C CA . LEU A 1 400 ? 15.562 -11.406 -18.245 1.00 96.94 400 LEU A CA 1
ATOM 2842 C C . LEU A 1 400 ? 14.816 -12.109 -19.382 1.00 96.94 400 LEU A C 1
ATOM 2844 O O . LEU A 1 400 ? 15.271 -13.108 -19.928 1.00 96.94 400 LEU A O 1
ATOM 2848 N N . ASP A 1 401 ? 13.650 -11.593 -19.733 1.00 93.38 401 ASP A N 1
ATOM 2849 C CA . ASP A 1 401 ? 12.729 -12.171 -20.710 1.00 93.38 401 ASP A CA 1
ATOM 2850 C C . ASP A 1 401 ? 12.712 -11.290 -21.971 1.00 93.38 401 ASP A C 1
ATOM 2852 O O . ASP A 1 401 ? 11.791 -10.513 -22.210 1.00 93.38 401 ASP A O 1
ATOM 2856 N N . GLY A 1 402 ? 13.817 -11.324 -22.719 1.00 90.25 402 GLY A N 1
ATOM 2857 C CA . GLY A 1 402 ? 14.097 -10.406 -23.828 1.00 90.25 402 GLY A CA 1
ATOM 2858 C C . GLY A 1 402 ? 15.595 -10.150 -23.991 1.00 90.25 402 GLY A C 1
ATOM 2859 O O . GLY A 1 402 ? 16.382 -10.461 -23.093 1.00 90.25 402 GLY A O 1
ATOM 2860 N N . THR A 1 403 ? 16.007 -9.583 -25.127 1.00 93.31 403 THR A N 1
ATOM 2861 C CA . THR A 1 403 ? 17.437 -9.405 -25.442 1.00 93.31 403 THR A CA 1
ATOM 2862 C C . THR A 1 403 ? 18.090 -8.263 -24.649 1.00 93.31 403 THR A C 1
ATOM 2864 O O . THR A 1 403 ? 17.408 -7.467 -24.004 1.00 93.31 403 THR A O 1
ATOM 2867 N N . LEU A 1 404 ? 19.423 -8.191 -24.665 1.00 95.44 404 LEU A N 1
ATOM 2868 C CA . LEU A 1 404 ? 20.202 -7.121 -24.038 1.00 95.44 404 LEU A CA 1
ATOM 2869 C C . LEU A 1 404 ? 20.836 -6.229 -25.109 1.00 95.44 404 LEU A C 1
ATOM 2871 O O . LEU A 1 404 ? 21.355 -6.742 -26.100 1.00 95.44 404 LEU A O 1
ATOM 2875 N N . SER A 1 405 ? 20.848 -4.914 -24.885 1.00 94.69 405 SER A N 1
ATOM 2876 C CA . SER A 1 405 ? 21.541 -3.942 -25.740 1.00 94.69 405 SER A CA 1
ATOM 2877 C C . SER A 1 405 ? 22.459 -3.059 -24.902 1.00 94.69 405 SER A C 1
ATOM 2879 O O . SER A 1 405 ? 22.005 -2.411 -23.962 1.00 94.69 405 SER A O 1
ATOM 2881 N N . ALA A 1 406 ? 23.752 -3.040 -25.228 1.00 88.62 406 ALA A N 1
ATOM 2882 C CA . ALA A 1 406 ? 24.753 -2.285 -24.476 1.00 88.62 406 ALA A CA 1
ATOM 2883 C C . ALA A 1 406 ? 25.860 -1.674 -25.363 1.00 88.62 406 ALA A C 1
ATOM 2885 O O . ALA A 1 406 ? 27.046 -1.941 -25.148 1.00 88.62 406 ALA A O 1
ATOM 2886 N N . PRO A 1 407 ? 25.532 -0.900 -26.416 1.00 81.06 407 PRO A N 1
ATOM 2887 C CA . PRO A 1 407 ? 26.551 -0.311 -27.279 1.00 81.06 407 PRO A CA 1
ATOM 2888 C C . PRO A 1 407 ? 27.430 0.666 -26.485 1.00 81.06 407 PRO A C 1
ATOM 2890 O O . PRO A 1 407 ? 27.002 1.762 -26.129 1.00 81.06 407 PRO A O 1
ATOM 2893 N N . SER A 1 408 ? 28.680 0.269 -26.225 1.00 80.75 408 SER A N 1
ATOM 2894 C CA . SER A 1 408 ? 29.664 1.057 -25.464 1.00 80.75 408 SER A CA 1
ATOM 2895 C C . SER A 1 408 ? 29.220 1.411 -24.034 1.00 80.75 408 SER A C 1
ATOM 2897 O O . SER A 1 408 ? 29.678 2.405 -23.466 1.00 80.75 408 SER A O 1
ATOM 2899 N N . SER A 1 409 ? 28.337 0.599 -23.454 1.00 88.94 409 SER A N 1
ATOM 2900 C CA . SER A 1 409 ? 27.903 0.659 -22.056 1.00 88.94 409 SER A CA 1
ATOM 2901 C C . SER A 1 409 ? 28.316 -0.624 -21.331 1.00 88.94 409 SER A C 1
ATOM 2903 O O . SER A 1 409 ? 29.045 -1.446 -21.887 1.00 88.94 409 SER A O 1
ATOM 2905 N N . THR A 1 410 ? 27.972 -0.784 -20.054 1.00 93.38 410 THR A N 1
ATOM 2906 C CA . THR A 1 410 ? 28.377 -1.967 -19.278 1.00 93.38 410 THR A CA 1
ATOM 2907 C C . THR A 1 410 ? 27.173 -2.618 -18.620 1.00 93.38 410 THR A C 1
ATOM 2909 O O . THR A 1 410 ? 26.557 -2.020 -17.742 1.00 93.38 410 THR A O 1
ATOM 2912 N N . ILE A 1 411 ? 26.888 -3.874 -18.975 1.00 95.81 411 ILE A N 1
ATOM 2913 C CA . ILE A 1 411 ? 25.920 -4.714 -18.263 1.00 95.81 411 ILE A CA 1
ATOM 2914 C C . ILE A 1 411 ? 26.676 -5.892 -17.644 1.00 95.81 411 ILE A C 1
ATOM 2916 O O . ILE A 1 411 ? 27.213 -6.744 -18.344 1.00 95.81 411 ILE A O 1
ATOM 2920 N N . LYS A 1 412 ? 26.726 -5.959 -16.313 1.00 95.81 412 LYS A N 1
ATOM 2921 C CA . LYS A 1 412 ? 27.354 -7.069 -15.581 1.00 95.81 412 LYS A CA 1
ATOM 2922 C C . LYS A 1 412 ? 26.285 -7.947 -14.967 1.00 95.81 412 LYS A C 1
ATOM 2924 O O . LYS A 1 412 ? 25.378 -7.440 -14.318 1.00 95.81 412 LYS A O 1
ATOM 2929 N N . CYS A 1 413 ? 26.435 -9.257 -15.119 1.00 96.50 413 CYS A N 1
ATOM 2930 C CA . CYS A 1 413 ? 25.433 -10.218 -14.682 1.00 96.50 413 CYS A CA 1
ATOM 2931 C C . CYS A 1 413 ? 26.024 -11.310 -13.800 1.00 96.50 413 CYS A C 1
ATOM 2933 O O . CYS A 1 413 ? 27.083 -11.858 -14.099 1.00 96.50 413 CYS A O 1
ATOM 2935 N N . PHE A 1 414 ? 25.307 -11.654 -12.731 1.00 97.25 414 PHE A N 1
ATOM 2936 C CA . PHE A 1 414 ? 25.642 -12.763 -11.843 1.00 97.25 414 PHE A CA 1
ATOM 2937 C C . PHE A 1 414 ? 24.392 -13.572 -11.480 1.00 97.25 414 PHE A C 1
ATOM 2939 O O . PHE A 1 414 ? 23.478 -13.067 -10.835 1.00 97.25 414 PHE A O 1
ATOM 2946 N N . GLY A 1 415 ? 24.329 -14.842 -11.888 1.00 96.75 415 GLY A N 1
ATOM 2947 C CA . GLY A 1 415 ? 23.149 -15.682 -11.630 1.00 96.75 415 GLY A CA 1
ATOM 2948 C C . GLY A 1 415 ? 21.876 -15.179 -12.327 1.00 96.75 415 GLY A C 1
ATOM 2949 O O . GLY A 1 415 ? 20.789 -15.275 -11.766 1.00 96.75 415 GLY A O 1
ATOM 2950 N N . VAL A 1 416 ? 22.021 -14.597 -13.520 1.00 98.25 416 VAL A N 1
ATOM 2951 C CA . VAL A 1 416 ? 20.916 -14.092 -14.347 1.00 98.25 416 VAL A CA 1
ATOM 2952 C C . VAL A 1 416 ? 20.484 -15.171 -15.334 1.00 98.25 416 VAL A C 1
ATOM 2954 O O . VAL A 1 416 ? 21.337 -15.860 -15.898 1.00 98.25 416 VAL A O 1
ATOM 2957 N N . TYR A 1 417 ? 19.178 -15.322 -15.545 1.00 97.75 417 TYR A N 1
ATOM 2958 C CA . TYR A 1 417 ? 18.618 -16.370 -16.398 1.00 97.75 417 TYR A CA 1
ATOM 2959 C C . TYR A 1 417 ? 17.480 -15.869 -17.293 1.00 97.75 417 TYR A C 1
ATOM 2961 O O . TYR A 1 417 ? 16.863 -14.845 -17.008 1.00 97.75 417 TYR A O 1
ATOM 2969 N N . ASP A 1 418 ? 17.217 -16.574 -18.390 1.00 96.25 418 ASP A N 1
ATOM 2970 C CA . ASP A 1 418 ? 16.230 -16.180 -19.396 1.00 96.25 418 ASP A CA 1
ATOM 2971 C C . ASP A 1 418 ? 14.821 -16.763 -19.154 1.00 96.25 418 ASP A C 1
ATOM 2973 O O . ASP A 1 418 ? 14.522 -17.366 -18.116 1.00 96.25 418 ASP A O 1
ATOM 2977 N N . ALA A 1 419 ? 13.918 -16.586 -20.125 1.00 93.06 419 ALA A N 1
ATOM 2978 C CA . ALA A 1 419 ? 12.567 -17.149 -20.111 1.00 93.06 419 ALA A CA 1
ATOM 2979 C C . ALA A 1 419 ? 12.531 -18.675 -19.911 1.00 93.06 419 ALA A C 1
ATOM 2981 O O . ALA A 1 419 ? 11.613 -19.179 -19.257 1.00 93.06 419 ALA A O 1
ATOM 2982 N N . GLY A 1 420 ? 13.533 -19.377 -20.451 1.00 95.50 420 GLY A N 1
ATOM 2983 C CA . GLY A 1 420 ? 13.723 -20.823 -20.377 1.00 95.50 420 GLY A CA 1
ATOM 2984 C C . GLY A 1 420 ? 14.606 -21.278 -19.213 1.00 95.50 420 GLY A C 1
ATOM 2985 O O . GLY A 1 420 ? 14.959 -22.454 -19.168 1.00 95.50 420 GLY A O 1
ATOM 2986 N N . TYR A 1 421 ? 14.939 -20.383 -18.274 1.00 94.94 421 TYR A N 1
ATOM 2987 C CA . TYR A 1 421 ? 15.824 -20.645 -17.132 1.00 94.94 421 TYR A CA 1
ATOM 2988 C C . TYR A 1 421 ? 17.266 -21.020 -17.520 1.00 94.94 421 TYR A C 1
ATOM 2990 O O . TYR A 1 421 ? 17.975 -21.666 -16.746 1.00 94.94 421 TYR A O 1
ATOM 2998 N N . LEU A 1 422 ? 17.730 -20.595 -18.698 1.00 96.44 422 LEU A N 1
ATOM 2999 C CA . LEU A 1 422 ? 19.130 -20.723 -19.100 1.00 96.44 422 LEU A CA 1
ATOM 3000 C C . LEU A 1 422 ? 19.928 -19.502 -18.646 1.00 96.44 422 LEU A C 1
ATOM 3002 O O . LEU A 1 422 ? 19.401 -18.395 -18.597 1.00 96.44 422 LEU A O 1
ATOM 3006 N N . ALA A 1 423 ? 21.207 -19.694 -18.321 1.00 96.31 423 ALA A N 1
ATOM 3007 C CA . ALA A 1 423 ? 22.074 -18.598 -17.901 1.00 96.31 423 ALA A CA 1
ATOM 3008 C C . ALA A 1 423 ? 22.254 -17.561 -19.025 1.00 96.31 423 ALA A C 1
ATOM 3010 O O . ALA A 1 423 ? 22.620 -17.909 -20.148 1.00 96.31 423 ALA A O 1
ATOM 3011 N N . VAL A 1 424 ? 22.054 -16.282 -18.703 1.00 95.12 424 VAL A N 1
ATOM 3012 C CA . VAL A 1 424 ? 22.259 -15.163 -19.633 1.00 95.12 424 VAL A CA 1
ATOM 3013 C C . VAL A 1 424 ? 23.711 -14.698 -19.569 1.00 95.12 424 VAL A C 1
ATOM 3015 O O . VAL A 1 424 ? 24.250 -14.447 -18.491 1.00 95.12 424 VAL A O 1
ATOM 3018 N N . THR A 1 425 ? 24.341 -14.551 -20.735 1.00 91.25 425 THR A N 1
ATOM 3019 C CA . THR A 1 425 ? 25.654 -13.902 -20.864 1.00 91.25 425 THR A CA 1
ATOM 3020 C C . THR A 1 425 ? 25.442 -12.431 -21.183 1.00 91.25 425 THR A C 1
ATOM 3022 O O . THR A 1 425 ? 24.739 -12.114 -22.140 1.00 91.25 425 THR A O 1
ATOM 3025 N N . CYS A 1 426 ? 26.034 -11.544 -20.388 1.00 89.75 426 CYS A N 1
ATOM 3026 C CA . CYS A 1 426 ? 25.879 -10.107 -20.584 1.00 89.75 426 CYS A CA 1
ATOM 3027 C C . CYS A 1 426 ? 27.006 -9.528 -21.454 1.00 89.75 426 CYS A C 1
ATOM 3029 O O . CYS A 1 426 ? 28.127 -10.042 -21.381 1.00 89.75 426 CYS A O 1
ATOM 3031 N N . PRO A 1 427 ? 26.670 -8.555 -22.323 1.00 83.25 427 PRO A N 1
ATOM 3032 C CA . PRO A 1 427 ? 27.572 -7.987 -23.326 1.00 83.25 427 PRO A CA 1
ATOM 3033 C C . PRO A 1 427 ? 28.719 -7.154 -22.746 1.00 83.25 427 PRO A C 1
ATOM 3035 O O . PRO A 1 427 ? 28.562 -6.593 -21.635 1.00 83.25 427 PRO A O 1
#

Secondary structure (DSSP, 8-state):
------S-SSSSSS-------TTEEE-TT--EEE-SSSS---------TTS-S------STT--SS-----STT--S----TT-S-----SSS-S---SSPPP-SS----SS---S------TT---GGGS---PPTTEEEEEETTEEEEEE-S--TTSS---HHHHHHHS-SS---PPTT-EETTEEP--S----TTSPPPSEEEEE-SSSSSBS-HHHHHHTHHHHTSS-BTTB-EEEEE-SEEEE-TT--EE--TTEEEEES-TTTEEEEE---B--SS-----SEE--TT-EEEEEEEEE---SSEEEEEEEES---EEEEEEEEE-SSSEEEEEEEES---EEES-EEE--SSEEEEEEEESS-EEEEES-EEEEEEEEEEE-TT-EEEEES-EEEEEEE-TTSEEEEES-B-TTSPBPPP-

Foldseek 3Di:
DDDDDDPPDPVPDPDPPVPDPPQWDQDPVRDIGGHPDDDDTDPDQDDPDPDDRQAFDDDDPPDDRQDFDDPDPPDDRFADDPDDGDDFDDPDDDSDDDDDDDDDPDDDDDPDDPPDDDDDDDPVCPDPPPDPADADVQWDFDQDPNDTHTDGNPPPVPVVDDDPVRVCVVVPPDDDDDDPPDDDVNHDDPPDDDDPPDDDDAQFEFEADCPDGPHVAVQVVQVCCCPGQNDADPVHAYEYEYEFDEHEPEQDAAEDDASYEYEYPAAVGAEYEYAHDDQDPPDDDIERYEDAANYEYAGYEYEHQHQEAEYEHYEYACHEYEYERYEFEFYNHPETERYEYALYEYEEEAYEQHYDDQHYESYEAYYQYEYEEYCYEFDDNAFSYAYDANYAYEYECYERAHHYHADNHYYHYYNYAYPVRHDDDTD

pLDDT: mean 81.03, std 17.88, range [40.0, 98.88]

Sequence (427 aa):
MIRKISVVALCIILLAINAFADDVSIDSSGNVKTGVSNANAEFEVTGGSGEGGILGSASGTGASGVYGINTSFGDYGILGYYGTGVYGYSTSGWAGYFQGNAQVTGNLTVGGTISASITESDPSVNALGKASLSCSEGQVPKFVGGSWACGNDIDTNTDTQLSESTVEAYITNGPVNLSSGTTIGGVAISDANHTHPGTAQPSGVAVVAISEGDYTDPVTAMGDIASWCGSPSAVNPCLLKIMPGVYDIGTNAIQMVSYVDIEGSGENVTKITGSVDNADWFYLTEGLIYGADYAELRFLAIENTSTGNQTITMINDSVSPKISNVTIVASGGIFNYGMYNNSSGAIINAVTLDSAGSDTIGMFNEGTCTIEVTNSRIRGATYSVSASPGAVTLISGSKLDGTLSAPSSTIKCFGVYDAGYLAVTCP

Radius of gyration: 59.58 Å; chains: 1; bounding box: 108×66×182 Å